Protein 2CHC (pdb70)

InterPro domains:
  IPR032710 NTF2-like domain superfamily [SSF54427] (9-151)
  IPR037401 SnoaL-like domain [PF13577] (12-126)

Sequence (489 aa):
GAMGPVDEQWIEILRIQALCARYCLTINTQDGEGWAGCFTEDGAFEFDGWVIRGRPALREYADAHARVVRGRHLTTDLLYEVDGDVATGRSASVVTLATAAGYKILGSGEYQDRLIKQDGQWRIAYRRLRNDRLVSDPSVAVNVADADVAAVVGHLLAAARRLGTQMSDEQWIEILRIQALCARYCLTINTQDGEGWAGCFTEDGAFEFDGWVIRGRPALREYADAHARVVRGRHLTTDLLYEVDGDVATGRSASVVTLATAAGYKILGSGEYQDRLIKQDGQWRIAYRRLRNDRLVSDPSVAVNVADADVAAVVGHLLAAARRLGTQMSQWIEILRIQALCARYCLTINTQDGEGWAGCFTEDGAFEFDGWVIRGRPALREYADAHARVVRGRHLTTDLLYEVDGDVATGRSASVVTLATAAGYKILGSGEYQDRLIKQDGQWRIAYRRLRNDRLVSDPSVAVNVADADVAAVVGHLLAAARRLGTQM

Structure (mmCIF, N/CA/C/O backbone):
data_2CHC
#
_entry.id   2CHC
#
_cell.length_a   60.339
_cell.length_b   91.917
_cell.length_c   191.987
_cell.angle_alpha   90.00
_cell.angle_beta   90.00
_cell.angle_gamma   90.00
#
_symmetry.space_group_name_H-M   'C 2 2 21'
#
loop_
_entity.id
_entity.type
_entity.pdbx_description
1 polymer 'PROTEIN RV3472'
2 water water
#
loop_
_atom_site.group_PDB
_atom_site.id
_atom_site.type_symbol
_atom_site.label_atom_id
_atom_site.label_alt_id
_atom_site.label_comp_id
_atom_site.label_asym_id
_atom_site.label_entity_id
_atom_site.label_seq_id
_atom_site.pdbx_PDB_ins_code
_atom_site.Cartn_x
_atom_site.Cartn_y
_atom_site.Cartn_z
_atom_site.occupancy
_atom_site.B_iso_or_equiv
_atom_site.auth_seq_id
_atom_site.auth_comp_id
_atom_site.auth_asym_id
_atom_site.auth_atom_id
_atom_site.pdbx_PDB_model_num
ATOM 1 N N . GLY A 1 1 ? 45.240 17.674 96.362 1.00 32.11 -1 GLY A N 1
ATOM 2 C CA . GLY A 1 1 ? 45.022 18.432 97.634 1.00 31.71 -1 GLY A CA 1
ATOM 3 C C . GLY A 1 1 ? 44.646 19.822 97.150 1.00 31.25 -1 GLY A C 1
ATOM 4 O O . GLY A 1 1 ? 44.579 19.966 95.892 1.00 26.76 -1 GLY A O 1
ATOM 5 N N . ALA A 1 2 ? 44.290 20.764 98.062 1.00 31.28 0 ALA A N 1
ATOM 6 C CA . ALA A 1 2 ? 43.768 20.473 99.470 1.00 32.78 0 ALA A CA 1
ATOM 7 C C . ALA A 1 2 ? 42.982 21.508 100.412 1.00 31.93 0 ALA A C 1
ATOM 8 O O . ALA A 1 2 ? 43.228 21.502 101.636 1.00 36.34 0 ALA A O 1
ATOM 10 N N . MET A 1 3 ? 42.057 22.373 99.944 1.00 31.43 1 MET A N 1
ATOM 11 C CA . MET A 1 3 ? 41.890 22.713 98.556 1.00 30.09 1 MET A CA 1
ATOM 12 C C . MET A 1 3 ? 42.935 23.752 98.222 1.00 27.15 1 MET A C 1
ATOM 13 O O . MET A 1 3 ? 43.020 24.829 98.839 1.00 24.49 1 MET A O 1
ATOM 18 N N . GLY A 1 4 ? 43.695 23.445 97.197 1.00 24.13 2 GLY A N 1
ATOM 19 C CA . GLY A 1 4 ? 44.679 24.338 96.644 1.00 23.55 2 GLY A CA 1
ATOM 20 C C . GLY A 1 4 ? 44.088 25.430 95.817 1.00 23.33 2 GLY A C 1
ATOM 21 O O . GLY A 1 4 ? 42.860 25.469 95.575 1.00 23.00 2 GLY A O 1
ATOM 22 N N . PRO A 1 5 ? 44.943 26.332 95.340 1.00 23.61 3 PRO A N 1
ATOM 23 C CA . PRO A 1 5 ? 44.452 27.416 94.558 1.00 23.57 3 PRO A CA 1
ATOM 24 C C . PRO A 1 5 ? 43.749 27.030 93.292 1.00 24.80 3 PRO A C 1
ATOM 25 O O . PRO A 1 5 ? 42.675 27.557 92.981 1.00 24.35 3 PRO A O 1
ATOM 29 N N . VAL A 1 6 ? 44.327 26.073 92.584 1.00 25.87 4 VAL A N 1
ATOM 30 C CA . VAL A 1 6 ? 43.682 25.662 91.322 1.00 26.37 4 VAL A CA 1
ATOM 31 C C . VAL A 1 6 ? 42.414 24.827 91.602 1.00 25.44 4 VAL A C 1
ATOM 32 O O . VAL A 1 6 ? 41.412 24.972 90.908 1.00 24.46 4 VAL A O 1
ATOM 36 N N . ASP A 1 7 ? 42.406 24.046 92.665 1.00 23.96 5 ASP A N 1
ATOM 37 C CA . ASP A 1 7 ? 41.188 23.387 93.109 1.00 23.67 5 ASP A CA 1
ATOM 38 C C . ASP A 1 7 ? 40.034 24.376 93.351 1.00 22.91 5 ASP A C 1
ATOM 39 O O . ASP A 1 7 ? 38.879 24.116 93.007 1.00 22.98 5 ASP A O 1
ATOM 44 N N . GLU A 1 8 ? 40.328 25.475 94.019 1.00 21.80 6 GLU A N 1
ATOM 45 C CA . GLU A 1 8 ? 39.304 26.514 94.222 1.00 21.86 6 GLU A CA 1
ATOM 46 C C . GLU A 1 8 ? 38.798 27.038 92.902 1.00 22.49 6 GLU A C 1
ATOM 47 O O . GLU A 1 8 ? 37.591 27.337 92.756 1.00 22.16 6 GLU A O 1
ATOM 53 N N . GLN A 1 9 ? 39.707 27.160 91.930 1.00 22.02 7 GLN A N 1
ATOM 54 C CA . GLN A 1 9 ? 39.332 27.626 90.611 1.00 23.21 7 GLN A CA 1
ATOM 55 C C . GLN A 1 9 ? 38.345 26.669 89.943 1.00 23.59 7 GLN A C 1
ATOM 56 O O . GLN A 1 9 ? 37.346 27.114 89.307 1.00 23.77 7 GLN A O 1
ATOM 62 N N . TRP A 1 10 ? 38.585 25.373 90.121 1.00 24.16 8 TRP A N 1
ATOM 63 C CA . TRP A 1 10 ? 37.593 24.320 89.668 1.00 23.89 8 TRP A CA 1
ATOM 64 C C . TRP A 1 10 ? 36.219 24.400 90.348 1.00 25.62 8 TRP A C 1
ATOM 65 O O . TRP A 1 10 ? 35.212 24.265 89.658 1.00 25.13 8 TRP A O 1
ATOM 76 N N . ILE A 1 11 ? 36.122 24.723 91.620 1.00 25.47 9 ILE A N 1
ATOM 77 C CA . ILE A 1 11 ? 34.789 24.938 92.258 1.00 25.71 9 ILE A CA 1
ATOM 78 C C . ILE A 1 11 ? 34.080 26.171 91.638 1.00 25.42 9 ILE A C 1
ATOM 79 O O . ILE A 1 11 ? 32.878 26.165 91.367 1.00 24.80 9 ILE A O 1
ATOM 84 N N . GLU A 1 12 ? 34.842 27.225 91.376 1.00 24.28 10 GLU A N 1
ATOM 85 C CA . GLU A 1 12 ? 34.274 28.352 90.667 1.00 23.82 10 GLU A CA 1
ATOM 86 C C . GLU A 1 12 ? 33.804 27.918 89.278 1.00 24.28 10 GLU A C 1
ATOM 87 O O . GLU A 1 12 ? 32.771 28.411 88.806 1.00 23.98 10 GLU A O 1
ATOM 93 N N . ILE A 1 13 ? 34.534 27.036 88.602 1.00 22.69 11 ILE A N 1
ATOM 94 C CA . ILE A 1 13 ? 34.122 26.565 87.297 1.00 23.78 11 ILE A CA 1
ATOM 95 C C . ILE A 1 13 ? 32.768 25.808 87.269 1.00 21.99 11 ILE A C 1
ATOM 96 O O . ILE A 1 13 ? 31.882 26.059 86.437 1.00 20.82 11 ILE A O 1
ATOM 101 N N . LEU A 1 14 ? 32.581 24.975 88.268 1.00 20.83 12 LEU A N 1
ATOM 102 C CA . LEU A 1 14 ? 31.273 24.344 88.441 1.00 20.91 12 LEU A CA 1
ATOM 103 C C . LEU A 1 14 ? 30.176 25.367 88.667 1.00 19.43 12 LEU A C 1
ATOM 104 O O . LEU A 1 14 ? 29.026 25.159 88.217 1.00 19.35 12 LEU A O 1
ATOM 109 N N . ARG A 1 15 ? 30.479 26.408 89.422 1.00 19.26 13 ARG A N 1
ATOM 110 C CA . ARG A 1 15 ? 29.493 27.477 89.658 1.00 19.55 13 ARG A CA 1
ATOM 111 C C . ARG A 1 15 ? 29.145 28.208 88.355 1.00 17.61 13 ARG A C 1
ATOM 112 O O . ARG A 1 15 ? 27.969 28.534 88.058 1.00 17.01 13 ARG A O 1
ATOM 120 N N . ILE A 1 16 ? 30.156 28.391 87.513 1.00 17.84 14 ILE A N 1
ATOM 121 C CA . ILE A 1 16 ? 29.954 29.050 86.214 1.00 19.72 14 ILE A CA 1
ATOM 122 C C . ILE A 1 16 ? 29.145 28.164 85.266 1.00 17.80 14 ILE A C 1
ATOM 123 O O . ILE A 1 16 ? 28.237 28.639 84.547 1.00 18.32 14 ILE A O 1
ATOM 128 N N . GLN A 1 17 ? 29.390 26.855 85.304 1.00 18.76 15 GLN A N 1
ATOM 129 C CA . GLN A 1 17 ? 28.578 25.907 84.573 1.00 18.72 15 GLN A CA 1
ATOM 130 C C . GLN A 1 17 ? 27.098 26.019 84.940 1.00 18.96 15 GLN A C 1
ATOM 131 O O . GLN A 1 17 ? 26.219 25.998 84.098 1.00 18.67 15 GLN A O 1
ATOM 137 N N . ALA A 1 18 ? 26.850 26.208 86.223 1.00 15.80 16 ALA A N 1
ATOM 138 C CA . ALA A 1 18 ? 25.486 26.286 86.714 1.00 16.25 16 ALA A CA 1
ATOM 139 C C . ALA A 1 18 ? 24.801 27.580 86.213 1.00 16.04 16 ALA A C 1
ATOM 140 O O . ALA A 1 18 ? 23.631 27.631 85.850 1.00 17.07 16 ALA A O 1
ATOM 142 N N . LEU A 1 19 ? 25.584 28.673 86.190 1.00 16.92 17 LEU A N 1
ATOM 143 C CA . LEU A 1 19 ? 25.109 29.939 85.598 1.00 16.36 17 LEU A CA 1
ATOM 144 C C . LEU A 1 19 ? 24.746 29.754 84.140 1.00 15.89 17 LEU A C 1
ATOM 145 O O . LEU A 1 19 ? 23.703 30.186 83.667 1.00 16.72 17 LEU A O 1
ATOM 150 N N . CYS A 1 20 ? 25.633 29.101 83.382 1.00 15.61 18 CYS A N 1
ATOM 151 C CA . CYS A 1 20 ? 25.354 28.844 81.939 1.00 16.16 18 CYS A CA 1
ATOM 152 C C . CYS A 1 20 ? 24.083 28.002 81.730 1.00 15.98 18 CYS A C 1
ATOM 153 O O . CYS A 1 20 ? 23.302 28.286 80.853 1.00 17.32 18 CYS A O 1
ATOM 156 N N . ALA A 1 21 ? 23.903 27.000 82.596 1.00 16.66 19 ALA A N 1
ATOM 157 C CA . ALA A 1 21 ? 22.719 26.164 82.568 1.00 15.29 19 ALA A CA 1
ATOM 158 C C . ALA A 1 21 ? 21.496 27.019 82.854 1.00 17.01 19 ALA A C 1
ATOM 159 O O . ALA A 1 21 ? 20.500 26.952 82.139 1.00 16.97 19 ALA A O 1
ATOM 161 N N . ARG A 1 22 ? 21.573 27.863 83.870 1.00 16.76 20 ARG A N 1
ATOM 162 C CA . ARG A 1 22 ? 20.448 28.731 84.257 1.00 18.09 20 ARG A CA 1
ATOM 163 C C . ARG A 1 22 ? 20.037 29.662 83.136 1.00 17.64 20 ARG A C 1
ATOM 164 O O . ARG A 1 22 ? 18.846 29.884 82.867 1.00 16.41 20 ARG A O 1
ATOM 172 N N . TYR A 1 23 ? 21.015 30.228 82.450 1.00 15.82 21 TYR A N 1
ATOM 173 C CA . TYR A 1 23 ? 20.779 31.038 81.301 1.00 16.14 21 TYR A CA 1
ATOM 174 C C . TYR A 1 23 ? 19.910 30.322 80.278 1.00 16.43 21 TYR A C 1
ATOM 175 O O . TYR A 1 23 ? 18.929 30.880 79.808 1.00 16.84 21 TYR A O 1
ATOM 184 N N . CYS A 1 24 ? 20.271 29.076 79.956 1.00 16.41 22 CYS A N 1
ATOM 185 C CA . CYS A 1 24 ? 19.513 28.377 78.977 1.00 16.77 22 CYS A CA 1
ATOM 186 C C . CYS A 1 24 ? 18.128 27.985 79.464 1.00 17.84 22 CYS A C 1
ATOM 187 O O . CYS A 1 24 ? 17.107 28.133 78.740 1.00 18.09 22 CYS A O 1
ATOM 190 N N . LEU A 1 25 ? 18.069 27.437 80.671 1.00 16.87 23 LEU A N 1
ATOM 191 C CA . LEU A 1 25 ? 16.813 26.909 81.204 1.00 17.38 23 LEU A CA 1
ATOM 192 C C . LEU A 1 25 ? 15.759 27.995 81.450 1.00 18.65 23 LEU A C 1
ATOM 193 O O . LEU A 1 25 ? 14.555 27.749 81.291 1.00 19.38 23 LEU A O 1
ATOM 198 N N . THR A 1 26 ? 16.188 29.207 81.799 1.00 17.34 24 THR A N 1
ATOM 199 C CA . THR A 1 26 ? 15.287 30.335 82.027 1.00 18.69 24 THR A CA 1
ATOM 200 C C . THR A 1 26 ? 14.699 30.802 80.686 1.00 18.70 24 THR A C 1
ATOM 201 O O . THR A 1 26 ? 13.512 30.777 80.530 1.00 18.79 24 THR A O 1
ATOM 205 N N . ILE A 1 27 ? 15.540 31.095 79.683 1.00 17.16 25 ILE A N 1
ATOM 206 C CA . ILE A 1 27 ? 14.988 31.591 78.404 1.00 18.40 25 ILE A CA 1
ATOM 207 C C . ILE A 1 27 ? 14.101 30.487 77.782 1.00 17.20 25 ILE A C 1
ATOM 208 O O . ILE A 1 27 ? 13.065 30.792 77.207 1.00 17.93 25 ILE A O 1
ATOM 213 N N . ASN A 1 28 ? 14.519 29.220 77.931 1.00 17.72 26 ASN A N 1
ATOM 214 C CA . ASN A 1 28 ? 13.785 28.123 77.296 1.00 18.76 26 ASN A CA 1
ATOM 215 C C . ASN A 1 28 ? 12.479 27.819 77.982 1.00 19.96 26 ASN A C 1
ATOM 216 O O . ASN A 1 28 ? 11.660 27.025 77.441 1.00 20.08 26 ASN A O 1
ATOM 221 N N . THR A 1 29 ? 12.254 28.419 79.145 1.00 19.34 27 THR A N 1
ATOM 222 C CA . THR A 1 29 ? 10.918 28.275 79.808 1.00 20.51 27 THR A CA 1
ATOM 223 C C . THR A 1 29 ? 10.233 29.610 79.904 1.00 19.81 27 THR A C 1
ATOM 224 O O . THR A 1 29 ? 9.299 29.797 80.700 1.00 20.39 27 THR A O 1
ATOM 228 N N . GLN A 1 30 ? 10.646 30.536 79.035 1.00 18.01 28 GLN A N 1
ATOM 229 C CA . GLN A 1 30 ? 10.031 31.856 78.908 1.00 19.71 28 GLN A CA 1
ATOM 230 C C . GLN A 1 30 ? 9.983 32.594 80.240 1.00 19.80 28 GLN A C 1
ATOM 231 O O . GLN A 1 30 ? 9.025 33.304 80.546 1.00 19.10 28 GLN A O 1
ATOM 237 N N . ASP A 1 31 ? 11.021 32.418 81.048 1.00 17.19 29 ASP A N 1
ATOM 238 C CA . ASP A 1 31 ? 11.241 33.123 82.292 1.00 17.90 29 ASP A CA 1
ATOM 239 C C . ASP A 1 31 ? 12.183 34.300 82.046 1.00 18.84 29 ASP A C 1
ATOM 240 O O . ASP A 1 31 ? 13.380 34.246 82.356 1.00 19.48 29 ASP A O 1
ATOM 245 N N . GLY A 1 32 ? 11.666 35.398 81.505 1.00 19.30 30 GLY A N 1
ATOM 246 C CA . GLY A 1 32 ? 12.532 36.529 81.173 1.00 19.92 30 GLY A CA 1
ATOM 247 C C . GLY A 1 32 ? 13.159 37.211 82.372 1.00 20.83 30 GLY A C 1
ATOM 248 O O . GLY A 1 32 ? 14.251 37.678 82.321 1.00 20.41 30 GLY A O 1
ATOM 249 N N . GLU A 1 33 ? 12.459 37.244 83.503 1.00 20.85 31 GLU A N 1
ATOM 250 C CA . GLU A 1 33 ? 13.029 37.778 84.729 1.00 21.84 31 GLU A CA 1
ATOM 251 C C . GLU A 1 33 ? 14.227 36.935 85.197 1.00 20.78 31 GLU A C 1
ATOM 252 O O . GLU A 1 33 ? 15.290 37.471 85.545 1.00 21.53 31 GLU A O 1
ATOM 255 N N . GLY A 1 34 ? 14.072 35.626 85.163 1.00 19.74 32 GLY A N 1
ATOM 256 C CA . GLY A 1 34 ? 15.190 34.744 85.528 1.00 18.27 32 GLY A CA 1
ATOM 257 C C . GLY A 1 34 ? 16.354 34.901 84.572 1.00 18.08 32 GLY A C 1
ATOM 258 O O . GLY A 1 34 ? 17.515 34.828 84.962 1.00 19.59 32 GLY A O 1
ATOM 259 N N . TRP A 1 35 ? 16.047 35.045 83.305 1.00 17.00 33 TRP A N 1
ATOM 260 C CA . TRP A 1 35 ? 17.080 35.185 82.294 1.00 16.23 33 TRP A CA 1
ATOM 261 C C . TRP A 1 35 ? 17.866 36.461 82.535 1.00 16.80 33 TRP A C 1
ATOM 262 O O . TRP A 1 35 ? 19.116 36.449 82.585 1.00 17.10 33 TRP A O 1
ATOM 273 N N . ALA A 1 36 ? 17.160 37.576 82.644 1.00 18.06 34 ALA A N 1
ATOM 274 C CA . ALA A 1 36 ? 17.863 38.846 82.918 1.00 17.56 34 ALA A CA 1
ATOM 275 C C . ALA A 1 36 ? 18.669 38.791 84.218 1.00 16.93 34 ALA A C 1
ATOM 276 O O . ALA A 1 36 ? 19.691 39.435 84.333 1.00 18.15 34 ALA A O 1
ATOM 278 N N . GLY A 1 37 ? 18.189 38.016 85.201 1.00 17.97 35 GLY A N 1
ATOM 279 C CA . GLY A 1 37 ? 18.845 37.803 86.446 1.00 19.14 35 GLY A CA 1
ATOM 280 C C . GLY A 1 37 ? 20.159 37.039 86.339 1.00 18.94 35 GLY A C 1
ATOM 281 O O . GLY A 1 37 ? 20.893 36.970 87.319 1.00 20.89 35 GLY A O 1
ATOM 282 N N . CYS A 1 38 ? 20.407 36.387 85.218 1.00 18.06 36 CYS A N 1
ATOM 283 C CA . CYS A 1 38 ? 21.736 35.769 84.943 1.00 17.57 36 CYS A CA 1
ATOM 284 C C . CYS A 1 38 ? 22.824 36.801 84.651 1.00 18.81 36 CYS A C 1
ATOM 285 O O . CYS A 1 38 ? 24.013 36.497 84.618 1.00 19.04 36 CYS A O 1
ATOM 288 N N . PHE A 1 39 ? 22.411 38.021 84.337 1.00 17.69 37 PHE A N 1
ATOM 289 C CA . PHE A 1 39 ? 23.341 39.078 84.041 1.00 16.84 37 PHE A CA 1
ATOM 290 C C . PHE A 1 39 ? 23.481 40.001 85.240 1.00 16.22 37 PHE A C 1
ATOM 291 O O . PHE A 1 39 ? 22.622 40.058 86.136 1.00 17.40 37 PHE A O 1
ATOM 299 N N . THR A 1 40 ? 24.579 40.746 85.236 1.00 17.96 38 THR A N 1
ATOM 300 C CA . THR A 1 40 ? 24.742 41.821 86.188 1.00 18.41 38 THR A CA 1
ATOM 301 C C . THR A 1 40 ? 23.725 42.917 85.874 1.00 20.26 38 THR A C 1
ATOM 302 O O . THR A 1 40 ? 23.127 42.959 84.805 1.00 19.91 38 THR A O 1
ATOM 306 N N . GLU A 1 41 ? 23.524 43.827 86.831 1.00 22.48 39 GLU A N 1
ATOM 307 C CA . GLU A 1 41 ? 22.516 44.855 86.640 1.00 23.26 39 GLU A CA 1
ATOM 308 C C . GLU A 1 41 ? 22.762 45.659 85.394 1.00 23.54 39 GLU A C 1
ATOM 309 O O . GLU A 1 41 ? 21.775 46.002 84.714 1.00 25.30 39 GLU A O 1
ATOM 315 N N . ASP A 1 42 ? 24.020 45.947 85.075 1.00 23.07 40 ASP A N 1
ATOM 316 C CA . ASP A 1 42 ? 24.382 46.611 83.799 1.00 24.85 40 ASP A CA 1
ATOM 317 C C . ASP A 1 42 ? 25.094 45.719 82.788 1.00 22.11 40 ASP A C 1
ATOM 318 O O . ASP A 1 42 ? 25.876 46.196 81.942 1.00 24.30 40 ASP A O 1
ATOM 323 N N . GLY A 1 43 ? 24.735 44.435 82.823 1.00 19.85 41 GLY A N 1
ATOM 324 C CA . GLY A 1 43 ? 25.256 43.418 81.919 1.00 18.98 41 GLY A CA 1
ATOM 325 C C . GLY A 1 43 ? 24.670 43.596 80.558 1.00 17.73 41 GLY A C 1
ATOM 326 O O . GLY A 1 43 ? 23.678 44.302 80.404 1.00 18.79 41 GLY A O 1
ATOM 327 N N . ALA A 1 44 ? 25.323 42.988 79.571 1.00 16.37 42 ALA A N 1
ATOM 328 C CA . ALA A 1 44 ? 24.894 43.130 78.197 1.00 15.63 42 ALA A CA 1
ATOM 329 C C . ALA A 1 44 ? 25.001 41.803 77.436 1.00 17.82 42 ALA A C 1
ATOM 330 O O . ALA A 1 44 ? 25.843 41.010 77.755 1.00 15.81 42 ALA A O 1
ATOM 332 N N . PHE A 1 45 ? 24.136 41.659 76.415 1.00 16.23 43 PHE A N 1
ATOM 333 C CA . PHE A 1 45 ? 24.173 40.557 75.477 1.00 16.77 43 PHE A CA 1
ATOM 334 C C . PHE A 1 45 ? 24.340 41.124 74.099 1.00 16.88 43 PHE A C 1
ATOM 335 O O . PHE A 1 45 ? 23.567 42.017 73.687 1.00 16.79 43 PHE A O 1
ATOM 343 N N . GLU A 1 46 ? 25.295 40.628 73.346 1.00 17.08 44 GLU A N 1
ATOM 344 C CA . GLU A 1 46 ? 25.590 41.107 71.995 1.00 17.23 44 GLU A CA 1
ATOM 345 C C . GLU A 1 46 ? 25.415 39.987 70.998 1.00 20.12 44 GLU A C 1
ATOM 346 O O . GLU A 1 46 ? 26.011 38.917 71.182 1.00 19.44 44 GLU A O 1
ATOM 352 N N . PHE A 1 47 ? 24.706 40.275 69.901 1.00 21.98 45 PHE A N 1
ATOM 353 C CA . PHE A 1 47 ? 24.671 39.313 68.791 1.00 25.03 45 PHE A CA 1
ATOM 354 C C . PHE A 1 47 ? 24.382 40.085 67.523 1.00 25.94 45 PHE A C 1
ATOM 355 O O . PHE A 1 47 ? 23.704 41.091 67.526 1.00 24.22 45 PHE A O 1
ATOM 363 N N . ASP A 1 48 ? 25.026 39.644 66.449 1.00 27.39 46 ASP A N 1
ATOM 364 C CA . ASP A 1 48 ? 24.836 40.246 65.156 1.00 29.42 46 ASP A CA 1
ATOM 365 C C . ASP A 1 48 ? 25.076 41.720 65.118 1.00 28.64 46 ASP A C 1
ATOM 366 O O . ASP A 1 48 ? 24.399 42.455 64.401 1.00 29.51 46 ASP A O 1
ATOM 371 N N . GLY A 1 49 ? 26.069 42.193 65.845 1.00 28.15 47 GLY A N 1
ATOM 372 C CA . GLY A 1 49 ? 26.392 43.595 65.777 1.00 27.02 47 GLY A CA 1
ATOM 373 C C . GLY A 1 49 ? 25.579 44.535 66.650 1.00 26.09 47 GLY A C 1
ATOM 374 O O . GLY A 1 49 ? 25.746 45.727 66.500 1.00 26.89 47 GLY A O 1
ATOM 375 N N . TRP A 1 50 ? 24.666 43.984 67.465 1.00 22.93 48 TRP A N 1
ATOM 376 C CA . TRP A 1 50 ? 23.762 44.753 68.367 1.00 22.13 48 TRP A CA 1
ATOM 377 C C . TRP A 1 50 ? 23.980 44.363 69.800 1.00 20.53 48 TRP A C 1
ATOM 378 O O . TRP A 1 50 ? 24.116 43.199 70.068 1.00 23.18 48 TRP A O 1
ATOM 389 N N . VAL A 1 51 ? 23.940 45.343 70.686 1.00 18.64 49 VAL A N 1
ATOM 390 C CA . VAL A 1 51 ? 24.162 45.101 72.095 1.00 17.40 49 VAL A CA 1
ATOM 391 C C . VAL A 1 51 ? 22.961 45.545 72.916 1.00 17.22 49 VAL A C 1
ATOM 392 O O . VAL A 1 51 ? 22.557 46.712 72.903 1.00 16.76 49 VAL A O 1
ATOM 396 N N . ILE A 1 52 ? 22.431 44.617 73.679 1.00 16.50 50 ILE A N 1
ATOM 397 C CA . ILE A 1 52 ? 21.317 44.891 74.563 1.00 15.18 50 ILE A CA 1
ATOM 398 C C . ILE A 1 52 ? 21.859 44.992 75.982 1.00 16.61 50 ILE A C 1
ATOM 399 O O . ILE A 1 52 ? 22.423 44.040 76.499 1.00 16.65 50 ILE A O 1
ATOM 404 N N . ARG A 1 53 ? 21.651 46.161 76.604 1.00 16.80 51 ARG A N 1
ATOM 405 C CA . ARG A 1 53 ? 22.311 46.451 77.865 1.00 17.72 51 ARG A CA 1
ATOM 406 C C . ARG A 1 53 ? 21.299 46.710 78.968 1.00 16.00 51 ARG A C 1
ATOM 407 O O . ARG A 1 53 ? 20.349 47.540 78.801 1.00 16.03 51 ARG A O 1
ATOM 415 N N . GLY A 1 54 ? 21.566 46.096 80.121 1.00 18.31 52 GLY A N 1
ATOM 416 C CA . GLY A 1 54 ? 20.802 46.297 81.328 1.00 18.28 52 GLY A CA 1
ATOM 417 C C . GLY A 1 54 ? 19.648 45.368 81.499 1.00 18.03 52 GLY A C 1
ATOM 418 O O . GLY A 1 54 ? 18.983 44.977 80.514 1.00 17.33 52 GLY A O 1
ATOM 419 N N . ARG A 1 55 ? 19.368 44.999 82.749 1.00 18.75 53 ARG A N 1
ATOM 420 C CA . ARG A 1 55 ? 18.287 44.052 82.983 1.00 21.15 53 ARG A CA 1
ATOM 421 C C . ARG A 1 55 ? 16.955 44.402 82.374 1.00 20.30 53 ARG A C 1
ATOM 422 O O . ARG A 1 55 ? 16.282 43.549 81.821 1.00 20.81 53 ARG A O 1
ATOM 430 N N . PRO A 1 56 ? 16.515 45.657 82.474 1.00 19.94 54 PRO A N 1
ATOM 431 C CA . PRO A 1 56 ? 15.235 45.908 81.842 1.00 20.45 54 PRO A CA 1
ATOM 432 C C . PRO A 1 56 ? 15.153 45.576 80.356 1.00 19.16 54 PRO A C 1
ATOM 433 O O . PRO A 1 56 ? 14.159 44.981 79.912 1.00 19.66 54 PRO A O 1
ATOM 437 N N . ALA A 1 57 ? 16.148 45.995 79.569 1.00 17.68 55 ALA A N 1
ATOM 438 C CA . ALA A 1 57 ? 16.136 45.677 78.117 1.00 17.06 55 ALA A CA 1
ATOM 439 C C . ALA A 1 57 ? 16.307 44.194 77.876 1.00 16.94 55 ALA A C 1
ATOM 440 O O . ALA A 1 57 ? 15.693 43.627 76.961 1.00 17.27 55 ALA A O 1
ATOM 442 N N . LEU A 1 58 ? 17.099 43.553 78.740 1.00 18.27 56 LEU A N 1
ATOM 443 C CA . LEU A 1 58 ? 17.311 42.108 78.586 1.00 17.55 56 LEU A CA 1
ATOM 444 C C . LEU A 1 58 ? 16.005 41.342 78.846 1.00 18.76 56 LEU A C 1
ATOM 445 O O . LEU A 1 58 ? 15.629 40.413 78.105 1.00 17.81 56 LEU A O 1
ATOM 450 N N . ARG A 1 59 ? 15.271 41.796 79.850 1.00 19.61 57 ARG A N 1
ATOM 451 C CA . ARG A 1 59 ? 13.947 41.225 80.119 1.00 19.73 57 ARG A CA 1
ATOM 452 C C . ARG A 1 59 ? 13.007 41.399 78.904 1.00 19.14 57 ARG A C 1
ATOM 453 O O . ARG A 1 59 ? 12.317 40.487 78.494 1.00 21.35 57 ARG A O 1
ATOM 461 N N . GLU A 1 60 ? 13.020 42.556 78.283 1.00 18.89 58 GLU A N 1
ATOM 462 C CA . GLU A 1 60 ? 12.189 42.801 77.114 1.00 19.43 58 GLU A CA 1
ATOM 463 C C . GLU A 1 60 ? 12.626 41.900 75.969 1.00 19.32 58 GLU A C 1
ATOM 464 O O . GLU A 1 60 ? 11.803 41.445 75.192 1.00 18.67 58 GLU A O 1
ATOM 470 N N . TYR A 1 61 ? 13.934 41.675 75.832 1.00 18.29 59 TYR A N 1
ATOM 471 C CA . TYR A 1 61 ? 14.409 40.801 74.781 1.00 19.03 59 TYR A CA 1
ATOM 472 C C . TYR A 1 61 ? 13.881 39.393 75.014 1.00 19.76 59 TYR A C 1
ATOM 473 O O . TYR A 1 61 ? 13.354 38.763 74.095 1.00 20.88 59 TYR A O 1
ATOM 482 N N . ALA A 1 62 ? 14.018 38.900 76.235 1.00 20.84 60 ALA A N 1
ATOM 483 C CA . ALA A 1 62 ? 13.514 37.554 76.537 1.00 21.19 60 ALA A CA 1
ATOM 484 C C . ALA A 1 62 ? 12.031 37.444 76.239 1.00 21.39 60 ALA A C 1
ATOM 485 O O . ALA A 1 62 ? 11.582 36.399 75.732 1.00 19.81 60 ALA A O 1
ATOM 487 N N . ASP A 1 63 ? 11.260 38.477 76.559 1.00 21.18 61 ASP A N 1
ATOM 488 C CA . ASP A 1 63 ? 9.820 38.457 76.335 1.00 21.43 61 ASP A CA 1
ATOM 489 C C . ASP A 1 63 ? 9.528 38.420 74.840 1.00 20.72 61 ASP A C 1
ATOM 490 O O . ASP A 1 63 ? 8.626 37.730 74.407 1.00 20.71 61 ASP A O 1
ATOM 495 N N . ALA A 1 64 ? 10.303 39.160 74.048 1.00 20.59 62 ALA A N 1
ATOM 496 C CA . ALA A 1 64 ? 10.159 39.131 72.604 1.00 20.55 62 ALA A CA 1
ATOM 497 C C . ALA A 1 64 ? 10.481 37.749 72.069 1.00 20.86 62 ALA A C 1
ATOM 498 O O . ALA A 1 64 ? 9.783 37.227 71.172 1.00 21.57 62 ALA A O 1
ATOM 500 N N . HIS A 1 65 ? 11.560 37.161 72.588 1.00 20.11 63 HIS A N 1
ATOM 501 C CA . HIS A 1 65 ? 11.973 35.845 72.204 1.00 20.36 63 HIS A CA 1
ATOM 502 C C . HIS A 1 65 ? 10.833 34.833 72.505 1.00 19.85 63 HIS A C 1
ATOM 503 O O . HIS A 1 65 ? 10.500 33.976 71.691 1.00 20.00 63 HIS A O 1
ATOM 510 N N . ALA A 1 66 ? 10.253 34.920 73.705 1.00 19.89 64 ALA A N 1
ATOM 511 C CA . ALA A 1 66 ? 9.144 34.008 74.105 1.00 19.88 64 ALA A CA 1
ATOM 512 C C . ALA A 1 66 ? 7.988 34.017 73.173 1.00 21.85 64 ALA A C 1
ATOM 513 O O . ALA A 1 66 ? 7.276 33.016 73.041 1.00 22.26 64 ALA A O 1
ATOM 515 N N . ARG A 1 67 ? 7.757 35.149 72.520 1.00 22.45 65 ARG A N 1
ATOM 516 C CA . ARG A 1 67 ? 6.601 35.286 71.651 1.00 23.98 65 ARG A CA 1
ATOM 517 C C . ARG A 1 67 ? 6.746 34.472 70.403 1.00 24.53 65 ARG A C 1
ATOM 518 O O . ARG A 1 67 ? 5.750 34.116 69.810 1.00 23.20 65 ARG A O 1
ATOM 526 N N . VAL A 1 68 ? 7.967 34.149 70.009 1.00 24.23 66 VAL A N 1
ATOM 527 C CA . VAL A 1 68 ? 8.200 33.556 68.709 1.00 25.37 66 VAL A CA 1
ATOM 528 C C . VAL A 1 68 ? 9.018 32.281 68.664 1.00 25.42 66 VAL A C 1
ATOM 529 O O . VAL A 1 68 ? 9.042 31.634 67.625 1.00 27.63 66 VAL A O 1
ATOM 533 N N . VAL A 1 69 ? 9.639 31.890 69.769 1.00 23.61 67 VAL A N 1
ATOM 534 C CA . VAL A 1 69 ? 10.538 30.721 69.812 1.00 23.90 67 VAL A CA 1
ATOM 535 C C . VAL A 1 69 ? 10.119 29.685 70.826 1.00 22.61 67 VAL A C 1
ATOM 536 O O . VAL A 1 69 ? 9.870 30.032 71.980 1.00 21.66 67 VAL A O 1
ATOM 540 N N . ARG A 1 70 ? 10.090 28.408 70.419 1.00 22.37 68 ARG A N 1
ATOM 541 C CA . ARG A 1 70 ? 10.161 27.292 71.347 1.00 21.42 68 ARG A CA 1
ATOM 542 C C . ARG A 1 70 ? 11.306 26.406 70.864 1.00 21.08 68 ARG A C 1
ATOM 543 O O . ARG A 1 70 ? 11.414 26.103 69.690 1.00 20.69 68 ARG A O 1
ATOM 551 N N . GLY A 1 71 ? 12.124 25.990 71.773 1.00 22.47 69 GLY A N 1
ATOM 552 C CA . GLY A 1 71 ? 13.356 25.261 71.409 1.00 22.88 69 GLY A CA 1
ATOM 553 C C . GLY A 1 71 ? 14.284 25.254 72.576 1.00 23.40 69 GLY A C 1
ATOM 554 O O . GLY A 1 71 ? 13.857 25.587 73.721 1.00 22.35 69 GLY A O 1
ATOM 555 N N . ARG A 1 72 ? 15.481 24.719 72.340 1.00 22.41 70 ARG A N 1
ATOM 556 C CA . ARG A 1 72 ? 16.435 24.537 73.377 1.00 21.96 70 ARG A CA 1
ATOM 557 C C . ARG A 1 72 ? 17.647 25.299 72.995 1.00 20.80 70 ARG A C 1
ATOM 558 O O . ARG A 1 72 ? 18.192 25.094 71.903 1.00 21.69 70 ARG A O 1
ATOM 566 N N . HIS A 1 73 ? 18.219 25.968 74.009 1.00 19.52 71 HIS A N 1
ATOM 567 C CA . HIS A 1 73 ? 19.571 26.469 73.948 1.00 19.47 71 HIS A CA 1
ATOM 568 C C . HIS A 1 73 ? 20.477 25.482 74.630 1.00 19.68 71 HIS A C 1
ATOM 569 O O . HIS A 1 73 ? 20.239 25.128 75.804 1.00 21.77 71 HIS A O 1
ATOM 576 N N . LEU A 1 74 ? 21.475 24.970 73.901 1.00 18.95 72 LEU A N 1
ATOM 577 C CA . LEU A 1 74 ? 22.433 24.066 74.470 1.00 19.47 72 LEU A CA 1
ATOM 578 C C . LEU A 1 74 ? 23.727 24.811 74.659 1.00 21.51 72 LEU A C 1
ATOM 579 O O . LEU A 1 74 ? 24.146 25.483 73.738 1.00 23.64 72 LEU A O 1
ATOM 584 N N . THR A 1 75 ? 24.329 24.747 75.831 1.00 19.50 73 THR A N 1
ATOM 585 C CA . THR A 1 75 ? 25.601 25.363 76.011 1.00 20.98 73 THR A CA 1
ATOM 586 C C . THR A 1 75 ? 26.546 24.229 76.429 1.00 21.93 73 THR A C 1
ATOM 587 O O . THR A 1 75 ? 26.272 23.479 77.361 1.00 23.47 73 THR A O 1
ATOM 591 N N . THR A 1 76 ? 27.670 24.054 75.707 1.00 19.93 74 THR A N 1
ATOM 592 C CA . THR A 1 76 ? 28.590 22.943 75.948 1.00 20.66 74 THR A CA 1
ATOM 593 C C . THR A 1 76 ? 30.012 23.447 75.714 1.00 20.17 74 THR A C 1
ATOM 594 O O . THR A 1 76 ? 30.240 24.618 75.390 1.00 19.82 74 THR A O 1
ATOM 598 N N . ASP A 1 77 ? 30.963 22.556 75.962 1.00 19.70 75 ASP A N 1
ATOM 599 C CA . ASP A 1 77 ? 32.348 22.847 75.667 1.00 19.62 75 ASP A CA 1
ATOM 600 C C . ASP A 1 77 ? 32.824 24.106 76.437 1.00 19.12 75 ASP A C 1
ATOM 601 O O . ASP A 1 77 ? 33.484 24.996 75.873 1.00 19.05 75 ASP A O 1
ATOM 606 N N . LEU A 1 78 ? 32.472 24.221 77.704 1.00 20.79 76 LEU A N 1
ATOM 607 C CA . LEU A 1 78 ? 32.860 25.401 78.473 1.00 21.24 76 LEU A CA 1
ATOM 608 C C . LEU A 1 78 ? 34.289 25.447 78.841 1.00 21.40 76 LEU A C 1
ATOM 609 O O . LEU A 1 78 ? 34.862 24.465 79.389 1.00 22.52 76 LEU A O 1
ATOM 614 N N . LEU A 1 79 ? 34.921 26.573 78.575 1.00 21.08 77 LEU A N 1
ATOM 615 C CA . LEU A 1 79 ? 36.319 26.778 78.859 1.00 21.10 77 LEU A CA 1
ATOM 616 C C . LEU A 1 79 ? 36.545 28.197 79.380 1.00 21.77 77 LEU A C 1
ATOM 617 O O . LEU A 1 79 ? 36.495 29.179 78.648 1.00 20.08 77 LEU A O 1
ATOM 622 N N . TYR A 1 80 ? 36.750 28.301 80.705 1.00 22.59 78 TYR A N 1
ATOM 623 C CA . TYR A 1 80 ? 36.857 29.584 81.418 1.00 23.21 78 TYR A CA 1
ATOM 624 C C . TYR A 1 80 ? 38.171 29.778 82.192 1.00 22.28 78 TYR A C 1
ATOM 625 O O . TYR A 1 80 ? 38.749 28.782 82.682 1.00 25.09 78 TYR A O 1
ATOM 634 N N . GLU A 1 81 ? 38.646 31.008 82.235 1.00 23.55 79 GLU A N 1
ATOM 635 C CA . GLU A 1 81 ? 39.815 31.401 83.025 1.00 24.19 79 GLU A CA 1
ATOM 636 C C . GLU A 1 81 ? 39.264 32.254 84.186 1.00 23.76 79 GLU A C 1
ATOM 637 O O . GLU A 1 81 ? 38.714 33.340 83.963 1.00 25.22 79 GLU A O 1
ATOM 640 N N . VAL A 1 82 ? 39.429 31.764 85.419 1.00 23.16 80 VAL A N 1
ATOM 641 C CA . VAL A 1 82 ? 38.916 32.465 86.599 1.00 21.63 80 VAL A CA 1
ATOM 642 C C . VAL A 1 82 ? 40.069 33.230 87.242 1.00 21.84 80 VAL A C 1
ATOM 643 O O . VAL A 1 82 ? 41.121 32.645 87.476 1.00 21.89 80 VAL A O 1
ATOM 647 N N . ASP A 1 83 ? 39.873 34.514 87.545 1.00 20.82 81 ASP A N 1
ATOM 648 C CA . ASP A 1 83 ? 40.880 35.332 88.229 1.00 22.66 81 ASP A CA 1
ATOM 649 C C . ASP A 1 83 ? 40.174 36.045 89.357 1.00 22.00 81 ASP A C 1
ATOM 650 O O . ASP A 1 83 ? 39.638 37.162 89.221 1.00 22.30 81 ASP A O 1
ATOM 655 N N . GLY A 1 84 ? 40.092 35.337 90.489 1.00 22.02 82 GLY A N 1
ATOM 656 C CA . GLY A 1 84 ? 39.434 35.903 91.647 1.00 22.69 82 GLY A CA 1
ATOM 657 C C . GLY A 1 84 ? 37.946 36.037 91.404 1.00 22.51 82 GLY A C 1
ATOM 658 O O . GLY A 1 84 ? 37.267 35.029 91.184 1.00 25.54 82 GLY A O 1
ATOM 659 N N . ASP A 1 85 ? 37.452 37.271 91.424 1.00 22.65 83 ASP A N 1
ATOM 660 C CA . ASP A 1 85 ? 35.999 37.471 91.255 1.00 22.63 83 ASP A CA 1
ATOM 661 C C . ASP A 1 85 ? 35.609 37.888 89.825 1.00 21.55 83 ASP A C 1
ATOM 662 O O . ASP A 1 85 ? 34.527 38.366 89.597 1.00 21.51 83 ASP A O 1
ATOM 667 N N . VAL A 1 86 ? 36.501 37.645 88.884 1.00 19.47 84 VAL A N 1
ATOM 668 C CA . VAL A 1 86 ? 36.148 37.794 87.477 1.00 19.50 84 VAL A CA 1
ATOM 669 C C . VAL A 1 86 ? 36.531 36.527 86.713 1.00 19.42 84 VAL A C 1
ATOM 670 O O . VAL A 1 86 ? 37.441 35.807 87.109 1.00 19.01 84 VAL A O 1
ATOM 674 N N . ALA A 1 87 ? 35.828 36.253 85.613 1.00 18.47 85 ALA A N 1
ATOM 675 C CA . ALA A 1 87 ? 36.187 35.186 84.714 1.00 18.44 85 ALA A CA 1
ATOM 676 C C . ALA A 1 87 ? 35.938 35.568 83.276 1.00 18.10 85 ALA A C 1
ATOM 677 O O . ALA A 1 87 ? 35.043 36.366 82.981 1.00 18.91 85 ALA A O 1
ATOM 679 N N . THR A 1 88 ? 36.724 34.985 82.384 1.00 19.30 86 THR A N 1
ATOM 680 C CA . THR A 1 88 ? 36.528 35.136 80.930 1.00 19.81 86 THR A CA 1
ATOM 681 C C . THR A 1 88 ? 36.537 33.757 80.323 1.00 22.82 86 THR A C 1
ATOM 682 O O . THR A 1 88 ? 37.283 32.877 80.721 1.00 23.57 86 THR A O 1
ATOM 686 N N . GLY A 1 89 ? 35.720 33.535 79.327 1.00 21.03 87 GLY A N 1
ATOM 687 C CA . GLY A 1 89 ? 35.738 32.223 78.722 1.00 20.08 87 GLY A CA 1
ATOM 688 C C . GLY A 1 89 ? 34.845 32.157 77.521 1.00 18.43 87 GLY A C 1
ATOM 689 O O . GLY A 1 89 ? 34.387 33.166 76.999 1.00 18.08 87 GLY A O 1
ATOM 690 N N . ARG A 1 90 ? 34.768 30.950 77.021 1.00 19.80 88 ARG A N 1
ATOM 691 C CA . ARG A 1 90 ? 34.059 30.639 75.809 1.00 19.17 88 ARG A CA 1
ATOM 692 C C . ARG A 1 90 ? 33.305 29.350 75.971 1.00 19.40 88 ARG A C 1
ATOM 693 O O . ARG A 1 90 ? 33.692 28.490 76.737 1.00 19.89 88 ARG A O 1
ATOM 701 N N . SER A 1 91 ? 32.226 29.213 75.214 1.00 19.03 89 SER A N 1
ATOM 702 C CA . SER A 1 91 ? 31.487 27.990 75.180 1.00 18.48 89 SER A CA 1
ATOM 703 C C . SER A 1 91 ? 30.731 27.908 73.862 1.00 18.36 89 SER A C 1
ATOM 704 O O . SER A 1 91 ? 30.554 28.893 73.129 1.00 19.33 89 SER A O 1
ATOM 707 N N . ALA A 1 92 ? 30.403 26.678 73.495 1.00 19.55 90 ALA A N 1
ATOM 708 C CA . ALA A 1 92 ? 29.626 26.382 72.312 1.00 18.82 90 ALA A CA 1
ATOM 709 C C . ALA A 1 92 ? 28.131 26.566 72.533 1.00 19.03 90 ALA A C 1
ATOM 710 O O . ALA A 1 92 ? 27.624 26.129 73.535 1.00 19.82 90 ALA A O 1
ATOM 712 N N . SER A 1 93 ? 27.454 27.142 71.548 1.00 18.00 91 SER A N 1
ATOM 713 C CA . SER A 1 93 ? 26.012 27.383 71.545 1.00 18.93 91 SER A CA 1
ATOM 714 C C . SER A 1 93 ? 25.405 26.663 70.357 1.00 21.12 91 SER A C 1
ATOM 715 O O . SER A 1 93 ? 25.854 26.867 69.205 1.00 22.66 91 SER A O 1
ATOM 718 N N . VAL A 1 94 ? 24.423 25.800 70.597 1.00 20.94 92 VAL A N 1
ATOM 719 C CA . VAL A 1 94 ? 23.572 25.263 69.521 1.00 19.88 92 VAL A CA 1
ATOM 720 C C . VAL A 1 94 ? 22.147 25.434 69.983 1.00 20.36 92 VAL A C 1
ATOM 721 O O . VAL A 1 94 ? 21.830 25.193 71.158 1.00 19.60 92 VAL A O 1
ATOM 725 N N . VAL A 1 95 ? 21.312 25.971 69.120 1.00 19.69 93 VAL A N 1
ATOM 726 C CA . VAL A 1 95 ? 19.952 26.312 69.489 1.00 18.66 93 VAL A CA 1
ATOM 727 C C . VAL A 1 95 ? 18.958 25.611 68.543 1.00 19.73 93 VAL A C 1
ATOM 728 O O . VAL A 1 95 ? 19.083 25.689 67.324 1.00 19.92 93 VAL A O 1
ATOM 732 N N . THR A 1 96 ? 18.039 24.851 69.102 1.00 19.26 94 THR A N 1
ATOM 733 C CA . THR A 1 96 ? 17.052 24.188 68.289 1.00 18.64 94 THR A CA 1
ATOM 734 C C . THR A 1 96 ? 15.763 25.001 68.262 1.00 18.68 94 THR A C 1
ATOM 735 O O . THR A 1 96 ? 15.486 25.882 69.095 1.00 19.28 94 THR A O 1
ATOM 739 N N . LEU A 1 97 ? 14.924 24.649 67.307 1.00 18.37 95 LEU A N 1
ATOM 740 C CA . LEU A 1 97 ? 13.631 25.336 67.119 1.00 20.06 95 LEU A CA 1
ATOM 741 C C . LEU A 1 97 ? 12.605 24.307 66.721 1.00 19.47 95 LEU A C 1
ATOM 742 O O . LEU A 1 97 ? 12.773 23.500 65.782 1.00 17.84 95 LEU A O 1
ATOM 747 N N . ALA A 1 98 ? 11.465 24.399 67.404 1.00 20.46 96 ALA A N 1
ATOM 748 C CA . ALA A 1 98 ? 10.335 23.584 67.055 1.00 19.86 96 ALA A CA 1
ATOM 749 C C . ALA A 1 98 ? 9.600 24.253 65.877 1.00 21.88 96 ALA A C 1
ATOM 750 O O . ALA A 1 98 ? 9.268 25.420 65.962 1.00 22.58 96 ALA A O 1
ATOM 752 N N . THR A 1 99 ? 9.458 23.543 64.768 1.00 20.06 97 THR A N 1
ATOM 753 C CA . THR A 1 99 ? 8.806 24.094 63.580 1.00 22.79 97 THR A CA 1
ATOM 754 C C . THR A 1 99 ? 7.755 23.146 63.114 1.00 23.80 97 THR A C 1
ATOM 755 O O . THR A 1 99 ? 7.753 21.949 63.427 1.00 23.23 97 THR A O 1
ATOM 759 N N . ALA A 1 100 ? 6.850 23.658 62.287 1.00 25.09 98 ALA A N 1
ATOM 760 C CA . ALA A 1 100 ? 5.845 22.780 61.722 1.00 26.44 98 ALA A CA 1
ATOM 761 C C . ALA A 1 100 ? 6.425 21.626 60.915 1.00 27.27 98 ALA A C 1
ATOM 762 O O . ALA A 1 100 ? 5.694 20.663 60.646 1.00 29.40 98 ALA A O 1
ATOM 764 N N . ALA A 1 101 ? 7.670 21.759 60.449 1.00 26.49 99 ALA A N 1
ATOM 765 C CA . ALA A 1 101 ? 8.337 20.735 59.673 1.00 26.29 99 ALA A CA 1
ATOM 766 C C . ALA A 1 101 ? 9.242 19.837 60.517 1.00 26.17 99 ALA A C 1
ATOM 767 O O . ALA A 1 101 ? 10.004 19.040 59.966 1.00 27.02 99 ALA A O 1
ATOM 769 N N . GLY A 1 102 ? 9.168 19.983 61.826 1.00 23.88 100 GLY A N 1
ATOM 770 C CA . GLY A 1 102 ? 10.038 19.243 62.729 1.00 23.15 100 GLY A CA 1
ATOM 771 C C . GLY A 1 102 ? 11.036 20.102 63.438 1.00 21.48 100 GLY A C 1
ATOM 772 O O . GLY A 1 102 ? 11.008 21.344 63.350 1.00 20.92 100 GLY A O 1
ATOM 773 N N . TYR A 1 103 ? 11.911 19.445 64.219 1.00 18.77 101 TYR A N 1
ATOM 774 C CA . TYR A 1 103 ? 12.915 20.178 64.936 1.00 18.15 101 TYR A CA 1
ATOM 775 C C . TYR A 1 103 ? 14.045 20.603 64.007 1.00 19.13 101 TYR A C 1
ATOM 776 O O . TYR A 1 103 ? 14.528 19.762 63.260 1.00 22.64 101 TYR A O 1
ATOM 785 N N . LYS A 1 104 ? 14.465 21.856 64.049 1.00 18.44 102 LYS A N 1
ATOM 786 C CA . LYS A 1 104 ? 15.563 22.350 63.220 1.00 20.17 102 LYS A CA 1
ATOM 787 C C . LYS A 1 104 ? 16.606 23.043 64.059 1.00 20.64 102 LYS A C 1
ATOM 788 O O . LYS A 1 104 ? 16.353 23.380 65.219 1.00 20.12 102 LYS A O 1
ATOM 794 N N . ILE A 1 105 ? 17.797 23.260 63.489 1.00 19.43 103 ILE A N 1
ATOM 795 C CA . ILE A 1 105 ? 18.827 24.043 64.142 1.00 20.57 103 ILE A CA 1
ATOM 796 C C . ILE A 1 105 ? 18.626 25.518 63.749 1.00 20.88 103 ILE A C 1
ATOM 797 O O . ILE A 1 105 ? 18.737 25.915 62.577 1.00 20.59 103 ILE A O 1
ATOM 802 N N . LEU A 1 106 ? 18.272 26.321 64.740 1.00 19.07 104 LEU A N 1
ATOM 803 C CA . LEU A 1 106 ? 18.134 27.733 64.579 1.00 20.73 104 LEU A CA 1
ATOM 804 C C . LEU A 1 106 ? 19.465 28.438 64.576 1.00 21.10 104 LEU A C 1
ATOM 805 O O . LEU A 1 106 ? 19.704 29.406 63.828 1.00 22.07 104 LEU A O 1
ATOM 810 N N . GLY A 1 107 ? 20.343 28.012 65.462 1.00 22.31 105 GLY A N 1
ATOM 811 C CA . GLY A 1 107 ? 21.625 28.674 65.601 1.00 22.31 105 GLY A CA 1
ATOM 812 C C . GLY A 1 107 ? 22.740 27.739 66.039 1.00 19.57 105 GLY A C 1
ATOM 813 O O . GLY A 1 107 ? 22.496 26.746 66.675 1.00 19.53 105 GLY A O 1
ATOM 814 N N . SER A 1 108 ? 23.951 28.162 65.642 1.00 20.01 106 SER A N 1
ATOM 815 C CA . SER A 1 108 ? 25.183 27.492 66.014 1.00 19.83 106 SER A CA 1
ATOM 816 C C . SER A 1 108 ? 26.263 28.532 66.087 1.00 20.10 106 SER A C 1
ATOM 817 O O . SER A 1 108 ? 26.373 29.344 65.164 1.00 20.12 106 SER A O 1
ATOM 820 N N . GLY A 1 109 ? 27.007 28.575 67.180 1.00 17.80 107 GLY A N 1
ATOM 821 C CA . GLY A 1 109 ? 28.068 29.542 67.365 1.00 18.20 107 GLY A CA 1
ATOM 822 C C . GLY A 1 109 ? 28.729 29.423 68.703 1.00 18.26 107 GLY A C 1
ATOM 823 O O . GLY A 1 109 ? 28.731 28.365 69.296 1.00 19.53 107 GLY A O 1
ATOM 824 N N . GLU A 1 110 ? 29.397 30.490 69.078 1.00 18.53 108 GLU A N 1
ATOM 825 C CA . GLU A 1 110 ? 30.219 30.539 70.268 1.00 19.93 108 GLU A CA 1
ATOM 826 C C . GLU A 1 110 ? 29.823 31.702 71.126 1.00 19.40 108 GLU A C 1
ATOM 827 O O . GLU A 1 110 ? 29.657 32.814 70.629 1.00 21.68 108 GLU A O 1
ATOM 833 N N . TYR A 1 111 ? 29.730 31.443 72.436 1.00 18.82 109 TYR A N 1
ATOM 834 C CA . TYR A 1 111 ? 29.642 32.542 73.421 1.00 18.92 109 TYR A CA 1
ATOM 835 C C . TYR A 1 111 ? 30.990 32.936 73.898 1.00 19.70 109 TYR A C 1
ATOM 836 O O . TYR A 1 111 ? 31.808 32.071 74.182 1.00 20.65 109 TYR A O 1
ATOM 845 N N . GLN A 1 112 ? 31.235 34.256 73.941 1.00 18.88 110 GLN A N 1
ATOM 846 C CA . GLN A 1 112 ? 32.435 34.794 74.550 1.00 19.02 110 GLN A CA 1
ATOM 847 C C . GLN A 1 112 ? 31.951 35.669 75.701 1.00 18.13 110 GLN A C 1
ATOM 848 O O . GLN A 1 112 ? 31.266 36.702 75.510 1.00 18.83 110 GLN A O 1
ATOM 854 N N . ASP A 1 113 ? 32.350 35.268 76.889 1.00 18.49 111 ASP A N 1
ATOM 855 C CA . ASP A 1 113 ? 31.825 35.793 78.123 1.00 18.57 111 ASP A CA 1
ATOM 856 C C . ASP A 1 113 ? 32.858 36.488 78.998 1.00 18.51 111 ASP A C 1
ATOM 857 O O . ASP A 1 113 ? 34.004 36.057 79.122 1.00 17.90 111 ASP A O 1
ATOM 862 N N . ARG A 1 114 ? 32.373 37.530 79.679 1.00 17.62 112 ARG A N 1
ATOM 863 C CA . ARG A 1 114 ? 33.008 38.156 80.813 1.00 17.47 112 ARG A CA 1
ATOM 864 C C . ARG A 1 114 ? 32.036 38.099 82.017 1.00 17.24 112 ARG A C 1
ATOM 865 O O . ARG A 1 114 ? 30.903 38.572 81.941 1.00 17.76 112 ARG A O 1
ATOM 873 N N . LEU A 1 115 ? 32.455 37.421 83.084 1.00 16.98 113 LEU A N 1
ATOM 874 C CA . LEU A 1 115 ? 31.607 37.133 84.228 1.00 16.91 113 LEU A CA 1
ATOM 875 C C . LEU A 1 115 ? 32.159 37.833 85.469 1.00 18.31 113 LEU A C 1
ATOM 876 O O . LEU A 1 115 ? 33.368 38.037 85.563 1.00 20.13 113 LEU A O 1
ATOM 881 N N . ILE A 1 116 ? 31.283 38.186 86.405 1.00 18.96 114 ILE A N 1
ATOM 882 C CA . ILE A 1 116 ? 31.705 38.790 87.656 1.00 19.86 114 ILE A CA 1
ATOM 883 C C . ILE A 1 116 ? 30.996 38.080 88.793 1.00 20.60 114 ILE A C 1
ATOM 884 O O . ILE A 1 116 ? 29.822 37.767 88.663 1.00 19.64 114 ILE A O 1
ATOM 889 N N . LYS A 1 117 ? 31.722 37.870 89.898 1.00 20.77 115 LYS A N 1
ATOM 890 C CA . LYS A 1 117 ? 31.206 37.232 91.090 1.00 24.11 115 LYS A CA 1
ATOM 891 C C . LYS A 1 117 ? 30.931 38.291 92.117 1.00 26.38 115 LYS A C 1
ATOM 892 O O . LYS A 1 117 ? 31.827 39.036 92.481 1.00 25.56 115 LYS A O 1
ATOM 898 N N . GLN A 1 118 ? 29.680 38.410 92.534 1.00 29.60 116 GLN A N 1
ATOM 899 C CA . GLN A 1 118 ? 29.265 39.371 93.559 1.00 32.62 116 GLN A CA 1
ATOM 900 C C . GLN A 1 118 ? 28.342 38.692 94.502 1.00 33.54 116 GLN A C 1
ATOM 901 O O . GLN A 1 118 ? 27.512 37.869 94.085 1.00 33.69 116 GLN A O 1
ATOM 907 N N . ASP A 1 119 ? 28.480 39.052 95.780 1.00 35.73 117 ASP A N 1
ATOM 908 C CA . ASP A 1 119 ? 27.666 38.474 96.841 1.00 37.20 117 ASP A CA 1
ATOM 909 C C . ASP A 1 119 ? 27.626 36.980 96.687 1.00 36.18 117 ASP A C 1
ATOM 910 O O . ASP A 1 119 ? 26.582 36.357 96.811 1.00 36.94 117 ASP A O 1
ATOM 915 N N . GLY A 1 120 ? 28.781 36.409 96.368 1.00 35.37 118 GLY A N 1
ATOM 916 C CA . GLY A 1 120 ? 28.922 34.968 96.269 1.00 34.11 118 GLY A CA 1
ATOM 917 C C . GLY A 1 120 ? 28.264 34.310 95.090 1.00 33.10 118 GLY A C 1
ATOM 918 O O . GLY A 1 120 ? 28.151 33.078 95.070 1.00 33.99 118 GLY A O 1
ATOM 919 N N . GLN A 1 121 ? 27.852 35.100 94.080 1.00 30.47 119 GLN A N 1
ATOM 920 C CA . GLN A 1 121 ? 27.166 34.547 92.908 1.00 28.15 119 GLN A CA 1
ATOM 921 C C . GLN A 1 121 ? 27.810 35.071 91.620 1.00 23.85 119 GLN A C 1
ATOM 922 O O . GLN A 1 121 ? 28.011 36.262 91.495 1.00 24.08 119 GLN A O 1
ATOM 925 N N . TRP A 1 122 ? 28.103 34.170 90.702 1.00 21.34 120 TRP A N 1
ATOM 926 C CA . TRP A 1 122 ? 28.543 34.552 89.309 1.00 20.51 120 TRP A CA 1
ATOM 927 C C . TRP A 1 122 ? 27.373 35.030 88.463 1.00 19.34 120 TRP A C 1
ATOM 928 O O . TRP A 1 122 ? 26.279 34.419 88.407 1.00 20.23 120 TRP A O 1
ATOM 939 N N . ARG A 1 123 ? 27.650 36.110 87.704 1.00 18.74 121 ARG A N 1
ATOM 940 C CA . ARG A 1 123 ? 26.714 36.619 86.722 1.00 19.35 121 ARG A CA 1
ATOM 941 C C . ARG A 1 123 ? 27.451 37.074 85.496 1.00 17.49 121 ARG A C 1
ATOM 942 O O . ARG A 1 123 ? 28.645 37.329 85.550 1.00 17.63 121 ARG A O 1
ATOM 950 N N . ILE A 1 124 ? 26.699 37.235 84.421 1.00 16.88 122 ILE A N 1
ATOM 951 C CA . ILE A 1 124 ? 27.250 37.638 83.144 1.00 16.28 122 ILE A CA 1
ATOM 952 C C . ILE A 1 124 ? 27.288 39.172 83.106 1.00 15.87 122 ILE A C 1
ATOM 953 O O . ILE A 1 124 ? 26.223 39.841 83.112 1.00 16.97 122 ILE A O 1
ATOM 958 N N . ALA A 1 125 ? 28.527 39.673 83.031 1.00 16.54 123 ALA A N 1
ATOM 959 C CA . ALA A 1 125 ? 28.753 41.091 82.749 1.00 16.23 123 ALA A CA 1
ATOM 960 C C . ALA A 1 125 ? 28.620 41.394 81.264 1.00 16.20 123 ALA A C 1
ATOM 961 O O . ALA A 1 125 ? 28.114 42.476 80.869 1.00 16.60 123 ALA A O 1
ATOM 963 N N . TYR A 1 126 ? 29.087 40.492 80.448 1.00 15.75 124 TYR A N 1
ATOM 964 C CA . TYR A 1 126 ? 29.022 40.646 79.001 1.00 15.65 124 TYR A CA 1
ATOM 965 C C . TYR A 1 126 ? 29.063 39.300 78.340 1.00 16.84 124 TYR A C 1
ATOM 966 O O . TYR A 1 126 ? 29.982 38.497 78.588 1.00 17.78 124 TYR A O 1
ATOM 975 N N . ARG A 1 127 ? 28.108 39.034 77.454 1.00 16.13 125 ARG A N 1
ATOM 976 C CA . ARG A 1 127 ? 28.122 37.797 76.643 1.00 16.56 125 ARG A CA 1
ATOM 977 C C . ARG A 1 127 ? 27.922 38.195 75.205 1.00 17.13 125 ARG A C 1
ATOM 978 O O . ARG A 1 127 ? 26.924 38.834 74.846 1.00 16.40 125 ARG A O 1
ATOM 986 N N . ARG A 1 128 ? 28.885 37.806 74.390 1.00 17.13 126 ARG A N 1
ATOM 987 C CA . ARG A 1 128 ? 28.843 37.996 72.933 1.00 17.87 126 ARG A CA 1
ATOM 988 C C . ARG A 1 128 ? 28.575 36.654 72.258 1.00 19.50 126 ARG A C 1
ATOM 989 O O . ARG A 1 128 ? 29.353 35.732 72.462 1.00 19.91 126 ARG A O 1
ATOM 997 N N . LEU A 1 129 ? 27.531 36.553 71.452 1.00 20.33 127 LEU A N 1
ATOM 998 C CA . LEU A 1 129 ? 27.297 35.355 70.631 1.00 21.55 127 LEU A CA 1
ATOM 999 C C . LEU A 1 129 ? 27.799 35.660 69.224 1.00 22.56 127 LEU A C 1
ATOM 1000 O O . LEU A 1 129 ? 27.346 36.636 68.543 1.00 22.49 127 LEU A O 1
ATOM 1005 N N . ARG A 1 130 ? 28.687 34.809 68.731 1.00 23.45 128 ARG A N 1
ATOM 1006 C CA . ARG A 1 130 ? 29.143 34.840 67.327 1.00 25.25 128 ARG A CA 1
ATOM 1007 C C . ARG A 1 130 ? 28.612 33.607 66.639 1.00 26.50 128 ARG A C 1
ATOM 1008 O O . ARG A 1 130 ? 29.025 32.522 67.005 1.00 25.24 128 ARG A O 1
ATOM 1010 N N . ASN A 1 131 ? 27.699 33.768 65.674 1.00 28.15 129 ASN A N 1
ATOM 1011 C CA . ASN A 1 131 ? 27.076 32.621 65.012 1.00 27.43 129 ASN A CA 1
ATOM 1012 C C . ASN A 1 131 ? 27.967 32.175 63.843 1.00 27.56 129 ASN A C 1
ATOM 1013 O O . ASN A 1 131 ? 28.706 32.981 63.223 1.00 27.46 129 ASN A O 1
ATOM 1018 N N . ASP A 1 132 ? 27.998 30.868 63.598 1.00 22.74 130 ASP A N 1
ATOM 1019 C CA . ASP A 1 132 ? 28.797 30.307 62.558 1.00 23.43 130 ASP A CA 1
ATOM 1020 C C . ASP A 1 132 ? 28.226 30.681 61.199 1.00 24.56 130 ASP A C 1
ATOM 1021 O O . ASP A 1 132 ? 27.012 30.668 61.007 1.00 24.71 130 ASP A O 1
ATOM 1026 N N . ARG A 1 133 ? 29.114 31.062 60.289 1.00 25.59 131 ARG A N 1
ATOM 1027 C CA . ARG A 1 133 ? 28.732 31.559 58.979 1.00 27.65 131 ARG A CA 1
ATOM 1028 C C . ARG A 1 133 ? 29.266 30.684 57.898 1.00 30.11 131 ARG A C 1
ATOM 1029 O O . ARG A 1 133 ? 30.108 29.862 58.141 1.00 30.11 131 ARG A O 1
ATOM 1031 N N . LEU A 1 134 ? 28.825 30.936 56.669 1.00 34.02 132 LEU A N 1
ATOM 1032 C CA . LEU A 1 134 ? 29.321 30.211 55.506 1.00 37.00 132 LEU A CA 1
ATOM 1033 C C . LEU A 1 134 ? 30.781 30.555 55.236 1.00 39.67 132 LEU A C 1
ATOM 1034 O O . LEU A 1 134 ? 31.141 31.741 55.155 1.00 41.02 132 LEU A O 1
ATOM 1039 N N . VAL A 1 135 ? 31.610 29.522 55.093 1.00 42.02 133 VAL A N 1
ATOM 1040 C CA . VAL A 1 135 ? 33.017 29.722 54.810 1.00 44.30 133 VAL A CA 1
ATOM 1041 C C . VAL A 1 135 ? 33.128 30.503 53.482 1.00 46.34 133 VAL A C 1
ATOM 1042 O O . VAL A 1 135 ? 33.907 31.456 53.376 1.00 46.87 133 VAL A O 1
ATOM 1046 N N . SER A 1 136 ? 32.288 30.140 52.509 1.00 48.46 134 SER A N 1
ATOM 1047 C CA . SER A 1 136 ? 32.382 30.658 51.145 1.00 50.25 134 SER A CA 1
ATOM 1048 C C . SER A 1 136 ? 31.789 32.056 50.969 1.00 52.06 134 SER A C 1
ATOM 1049 O O . SER A 1 136 ? 32.208 32.800 50.071 1.00 52.90 134 SER A O 1
ATOM 1052 N N . ASP A 1 137 ? 30.804 32.403 51.797 1.00 53.97 135 ASP A N 1
ATOM 1053 C CA . ASP A 1 137 ? 30.113 33.687 51.686 1.00 55.24 135 ASP A CA 1
ATOM 1054 C C . ASP A 1 137 ? 29.721 34.175 53.076 1.00 56.59 135 ASP A C 1
ATOM 1055 O O . ASP A 1 137 ? 28.536 34.115 53.440 1.00 56.40 135 ASP A O 1
ATOM 1057 N N . PRO A 1 138 ? 30.718 34.646 53.863 1.00 58.03 136 PRO A N 1
ATOM 1058 C CA . PRO A 1 138 ? 30.496 35.054 55.267 1.00 58.78 136 PRO A CA 1
ATOM 1059 C C . PRO A 1 138 ? 29.539 36.236 55.456 1.00 59.57 136 PRO A C 1
ATOM 1060 O O . PRO A 1 138 ? 29.087 36.469 56.585 1.00 59.82 136 PRO A O 1
ATOM 1064 N N . SER A 1 139 ? 29.240 36.963 54.372 1.00 60.42 137 SER A N 1
ATOM 1065 C CA . SER A 1 139 ? 28.145 37.955 54.346 1.00 61.09 137 SER A CA 1
ATOM 1066 C C . SER A 1 139 ? 26.753 37.358 54.666 1.00 61.45 137 SER A C 1
ATOM 1067 O O . SER A 1 139 ? 25.972 37.943 55.426 1.00 61.76 137 SER A O 1
ATOM 1068 N N . VAL A 1 140 ? 26.457 36.189 54.095 1.00 61.61 138 VAL A N 1
ATOM 1069 C CA . VAL A 1 140 ? 25.201 35.484 54.359 1.00 61.52 138 VAL A CA 1
ATOM 1070 C C . VAL A 1 140 ? 25.014 35.028 55.821 1.00 61.53 138 VAL A C 1
ATOM 1071 O O . VAL A 1 140 ? 25.871 34.330 56.395 1.00 61.92 138 VAL A O 1
ATOM 1072 N N . ALA A 1 141 ? 23.893 35.444 56.413 1.00 60.98 139 ALA A N 1
ATOM 1073 C CA . ALA A 1 141 ? 23.434 34.898 57.686 1.00 60.49 139 ALA A CA 1
ATOM 1074 C C . ALA A 1 141 ? 22.807 33.539 57.399 1.00 59.82 139 ALA A C 1
ATOM 1075 O O . ALA A 1 141 ? 21.869 33.439 56.603 1.00 60.19 139 ALA A O 1
ATOM 1077 N N . VAL A 1 142 ? 23.326 32.500 58.046 1.00 59.03 140 VAL A N 1
ATOM 1078 C CA . VAL A 1 142 ? 22.930 31.115 57.744 1.00 57.98 140 VAL A CA 1
ATOM 1079 C C . VAL A 1 142 ? 21.573 30.782 58.349 1.00 57.35 140 VAL A C 1
ATOM 1080 O O . VAL A 1 142 ? 20.866 29.903 57.845 1.00 56.67 140 VAL A O 1
ATOM 1084 N N . ASN A 1 143 ? 21.221 31.503 59.420 1.00 56.54 141 ASN A N 1
ATOM 1085 C CA . ASN A 1 143 ? 19.913 31.382 60.058 1.00 56.30 141 ASN A CA 1
ATOM 1086 C C . ASN A 1 143 ? 18.754 31.675 59.088 1.00 55.76 141 ASN A C 1
ATOM 1087 O O . ASN A 1 143 ? 17.707 31.030 59.152 1.00 55.95 141 ASN A O 1
ATOM 1088 N N . VAL A 1 144 ? 18.957 32.617 58.173 1.00 54.68 142 VAL A N 1
ATOM 1089 C CA . VAL A 1 144 ? 17.910 32.997 57.228 1.00 54.39 142 VAL A CA 1
ATOM 1090 C C . VAL A 1 144 ? 17.722 32.044 56.041 1.00 53.74 142 VAL A C 1
ATOM 1091 O O . VAL A 1 144 ? 16.904 32.329 55.155 1.00 54.14 142 VAL A O 1
ATOM 1092 N N . ALA A 1 145 ? 18.459 30.928 56.014 1.00 52.96 143 ALA A N 1
ATOM 1093 C CA . ALA A 1 145 ? 18.415 29.998 54.881 1.00 52.17 143 ALA A CA 1
ATOM 1094 C C . ALA A 1 145 ? 17.122 29.157 54.819 1.00 51.59 143 ALA A C 1
ATOM 1095 O O . ALA A 1 145 ? 16.568 28.982 53.729 1.00 51.56 143 ALA A O 1
ATOM 1097 N N . ASP A 1 146 ? 16.655 28.630 55.959 1.00 50.07 144 ASP A N 1
ATOM 1098 C CA . ASP A 1 146 ? 15.388 27.860 56.000 1.00 48.98 144 ASP A CA 1
ATOM 1099 C C . ASP A 1 146 ? 14.216 28.790 56.372 1.00 47.34 144 ASP A C 1
ATOM 1100 O O . ASP A 1 146 ? 14.362 29.597 57.265 1.00 45.61 144 ASP A O 1
ATOM 1105 N N . ALA A 1 147 ? 13.057 28.659 55.717 1.00 45.44 145 ALA A N 1
ATOM 1106 C CA . ALA A 1 147 ? 11.991 29.701 55.818 1.00 44.41 145 ALA A CA 1
ATOM 1107 C C . ALA A 1 147 ? 11.221 29.841 57.154 1.00 43.36 145 ALA A C 1
ATOM 1108 O O . ALA A 1 147 ? 10.892 30.960 57.587 1.00 42.13 145 ALA A O 1
ATOM 1110 N N . ASP A 1 148 ? 10.887 28.709 57.769 1.00 42.71 146 ASP A N 1
ATOM 1111 C CA . ASP A 1 148 ? 10.446 28.658 59.180 1.00 41.61 146 ASP A CA 1
ATOM 1112 C C . ASP A 1 148 ? 11.441 29.395 60.062 1.00 39.15 146 ASP A C 1
ATOM 1113 O O . ASP A 1 148 ? 11.118 30.340 60.850 1.00 39.48 146 ASP A O 1
ATOM 1115 N N . VAL A 1 149 ? 12.679 28.928 59.931 1.00 36.48 147 VAL A N 1
ATOM 1116 C CA . VAL A 1 149 ? 13.748 29.471 60.705 1.00 33.93 147 VAL A CA 1
ATOM 1117 C C . VAL A 1 149 ? 13.884 30.941 60.432 1.00 32.65 147 VAL A C 1
ATOM 1118 O O . VAL A 1 149 ? 14.040 31.717 61.362 1.00 32.39 147 VAL A O 1
ATOM 1122 N N . ALA A 1 150 ? 13.786 31.340 59.160 1.00 30.86 148 ALA A N 1
ATOM 1123 C CA . ALA A 1 150 ? 14.122 32.692 58.771 1.00 29.71 148 ALA A CA 1
ATOM 1124 C C . ALA A 1 150 ? 13.176 33.705 59.394 1.00 29.19 148 ALA A C 1
ATOM 1125 O O . ALA A 1 150 ? 13.597 34.782 59.739 1.00 28.15 148 ALA A O 1
ATOM 1127 N N . ALA A 1 151 ? 11.911 33.347 59.564 1.00 28.26 149 ALA A N 1
ATOM 1128 C CA . ALA A 1 151 ? 10.956 34.298 60.143 1.00 29.03 149 ALA A CA 1
ATOM 1129 C C . ALA A 1 151 ? 11.309 34.549 61.611 1.00 28.31 149 ALA A C 1
ATOM 1130 O O . ALA A 1 151 ? 11.255 35.704 62.113 1.00 28.20 149 ALA A O 1
ATOM 1132 N N . VAL A 1 152 ? 11.689 33.480 62.310 1.00 26.47 150 VAL A N 1
ATOM 1133 C CA . VAL A 1 152 ? 12.052 33.626 63.722 1.00 26.80 150 VAL A CA 1
ATOM 1134 C C . VAL A 1 152 ? 13.277 34.512 63.847 1.00 27.32 150 VAL A C 1
ATOM 1135 O O . VAL A 1 152 ? 13.327 35.417 64.685 1.00 27.60 150 VAL A O 1
ATOM 1139 N N . VAL A 1 153 ? 14.263 34.260 63.002 1.00 28.24 151 VAL A N 1
ATOM 1140 C CA . VAL A 1 153 ? 15.471 35.075 62.961 1.00 28.89 151 VAL A CA 1
ATOM 1141 C C . VAL A 1 153 ? 15.134 36.559 62.771 1.00 29.03 151 VAL A C 1
ATOM 1142 O O . VAL A 1 153 ? 15.694 37.419 63.450 1.00 29.37 151 VAL A O 1
ATOM 1146 N N . GLY A 1 154 ? 14.211 36.865 61.865 1.00 27.84 152 GLY A N 1
ATOM 1147 C CA . GLY A 1 154 ? 13.814 38.245 61.618 1.00 27.58 152 GLY A CA 1
ATOM 1148 C C . GLY A 1 154 ? 13.226 38.921 62.839 1.00 27.69 152 GLY A C 1
ATOM 1149 O O . GLY A 1 154 ? 13.498 40.099 63.112 1.00 26.78 152 GLY A O 1
ATOM 1150 N N . HIS A 1 155 ? 12.364 38.207 63.550 1.00 26.41 153 HIS A N 1
ATOM 1151 C CA . HIS A 1 155 ? 11.743 38.738 64.772 1.00 26.68 153 HIS A CA 1
ATOM 1152 C C . HIS A 1 155 ? 12.782 39.045 65.854 1.00 25.48 153 HIS A C 1
ATOM 1153 O O . HIS A 1 155 ? 12.702 40.045 66.599 1.00 23.38 153 HIS A O 1
ATOM 1160 N N . LEU A 1 156 ? 13.777 38.178 65.953 1.00 25.42 154 LEU A N 1
ATOM 1161 C CA . LEU A 1 156 ? 14.797 38.351 67.003 1.00 24.97 154 LEU A CA 1
ATOM 1162 C C . LEU A 1 156 ? 15.718 39.500 66.657 1.00 25.32 154 LEU A C 1
ATOM 1163 O O . LEU A 1 156 ? 16.076 40.293 67.516 1.00 24.53 154 LEU A O 1
ATOM 1168 N N . LEU A 1 157 ? 16.119 39.598 65.394 1.00 25.00 155 LEU A N 1
ATOM 1169 C CA . LEU A 1 157 ? 16.914 40.737 64.961 1.00 26.57 155 LEU A CA 1
ATOM 1170 C C . LEU A 1 157 ? 16.134 42.054 65.119 1.00 26.39 155 LEU A C 1
ATOM 1171 O O . LEU A 1 157 ? 16.714 43.075 65.527 1.00 26.49 155 LEU A O 1
ATOM 1174 N N . ALA A 1 158 ? 14.832 42.033 64.837 1.00 25.25 156 ALA A N 1
ATOM 1175 C CA . ALA A 1 158 ? 13.993 43.245 65.081 1.00 24.74 156 ALA A CA 1
ATOM 1176 C C . ALA A 1 158 ? 13.964 43.667 66.557 1.00 24.32 156 ALA A C 1
ATOM 1177 O O . ALA A 1 158 ? 14.112 44.846 66.876 1.00 23.10 156 ALA A O 1
ATOM 1179 N N . ALA A 1 159 ? 13.797 42.685 67.462 1.00 23.61 157 ALA A N 1
ATOM 1180 C CA . ALA A 1 159 ? 13.855 42.980 68.874 1.00 22.82 157 ALA A CA 1
ATOM 1181 C C . ALA A 1 159 ? 15.206 43.598 69.192 1.00 22.90 157 ALA A C 1
ATOM 1182 O O . ALA A 1 159 ? 15.284 44.577 69.946 1.00 21.98 157 ALA A O 1
ATOM 1184 N N . ALA A 1 160 ? 16.297 43.016 68.666 1.00 22.67 158 ALA A N 1
ATOM 1185 C CA . ALA A 1 160 ? 17.579 43.589 68.963 1.00 22.98 158 ALA A CA 1
ATOM 1186 C C . ALA A 1 160 ? 17.743 45.007 68.479 1.00 22.05 158 ALA A C 1
ATOM 1187 O O . ALA A 1 160 ? 18.333 45.862 69.159 1.00 22.94 158 ALA A O 1
ATOM 1189 N N . ARG A 1 161 ? 17.227 45.301 67.305 1.00 22.50 159 ARG A N 1
ATOM 1190 C CA . ARG A 1 161 ? 17.268 46.639 66.779 1.00 22.50 159 ARG A CA 1
ATOM 1191 C C . ARG A 1 161 ? 16.443 47.655 67.622 1.00 22.61 159 ARG A C 1
ATOM 1192 O O . ARG A 1 161 ? 16.762 48.845 67.689 1.00 22.74 159 ARG A O 1
ATOM 1200 N N . ARG A 1 162 ? 15.399 47.195 68.280 1.00 20.87 160 ARG A N 1
ATOM 1201 C CA . ARG A 1 162 ? 14.537 48.090 69.056 1.00 18.89 160 ARG A CA 1
ATOM 1202 C C . ARG A 1 162 ? 15.082 48.258 70.451 1.00 19.24 160 ARG A C 1
ATOM 1203 O O . ARG A 1 162 ? 14.847 49.282 71.086 1.00 19.97 160 ARG A O 1
ATOM 1211 N N . LEU A 1 163 ? 15.829 47.265 70.928 1.00 18.50 161 LEU A N 1
ATOM 1212 C CA . LEU A 1 163 ? 16.268 47.202 72.327 1.00 19.07 161 LEU A CA 1
ATOM 1213 C C . LEU A 1 163 ? 17.745 47.476 72.531 1.00 19.64 161 LEU A C 1
ATOM 1214 O O . LEU A 1 163 ? 18.158 47.728 73.658 1.00 20.30 161 LEU A O 1
ATOM 1219 N N . GLY A 1 164 ? 18.518 47.478 71.447 1.00 20.29 162 GLY A N 1
ATOM 1220 C CA . GLY A 1 164 ? 19.954 47.551 71.587 1.00 21.14 162 GLY A CA 1
ATOM 1221 C C . GLY A 1 164 ? 20.537 48.687 70.798 1.00 19.96 162 GLY A C 1
ATOM 1222 O O . GLY A 1 164 ? 19.825 49.496 70.173 1.00 20.20 162 GLY A O 1
ATOM 1223 N N . THR A 1 165 ? 21.849 48.772 70.834 1.00 22.24 163 THR A N 1
ATOM 1224 C CA . THR A 1 165 ? 22.559 49.619 69.902 1.00 24.39 163 THR A CA 1
ATOM 1225 C C . THR A 1 165 ? 23.646 48.952 69.141 1.00 24.32 163 THR A C 1
ATOM 1226 O O . THR A 1 165 ? 24.183 47.953 69.602 1.00 22.60 163 THR A O 1
ATOM 1230 N N . GLN A 1 166 ? 23.998 49.553 67.988 1.00 24.27 164 GLN A N 1
ATOM 1231 C CA . GLN A 1 166 ? 24.903 48.916 67.072 1.00 25.73 164 GLN A CA 1
ATOM 1232 C C . GLN A 1 166 ? 26.327 48.976 67.644 1.00 25.66 164 GLN A C 1
ATOM 1233 O O . GLN A 1 166 ? 26.721 50.019 68.154 1.00 24.64 164 GLN A O 1
ATOM 1239 N N . MET A 1 167 ? 27.097 47.920 67.449 1.00 27.16 165 MET A N 1
ATOM 1240 C CA . MET A 1 167 ? 28.473 47.907 67.966 1.00 29.07 165 MET A CA 1
ATOM 1241 C C . MET A 1 167 ? 29.364 48.840 67.125 1.00 30.70 165 MET A C 1
ATOM 1242 O O . MET A 1 167 ? 29.091 49.087 65.960 1.00 30.78 165 MET A O 1
ATOM 1247 N N . SER A 1 168 ? 30.437 49.339 67.768 1.00 31.17 166 SER A N 1
ATOM 1248 C CA . SER A 1 168 ? 31.267 50.420 67.258 1.00 32.78 166 SER A CA 1
ATOM 1249 C C . SER A 1 168 ? 32.219 49.902 66.206 1.00 32.86 166 SER A C 1
ATOM 1250 O O . SER A 1 168 ? 32.720 50.680 65.398 1.00 32.76 166 SER A O 1
ATOM 1253 N N . ASP A 1 169 ? 32.449 48.588 66.207 1.00 33.59 167 ASP A N 1
ATOM 1254 C CA . ASP A 1 169 ? 33.357 47.943 65.284 1.00 34.51 167 ASP A CA 1
ATOM 1255 C C . ASP A 1 169 ? 32.553 47.221 64.194 1.00 35.97 167 ASP A C 1
ATOM 1256 O O . ASP A 1 169 ? 33.103 46.324 63.528 1.00 38.47 167 ASP A O 1
ATOM 1261 N N . GLU B 1 8 ? 43.094 14.228 93.445 1.00 41.38 6 GLU B N 1
ATOM 1262 C CA . GLU B 1 8 ? 41.703 13.663 93.519 1.00 40.03 6 GLU B CA 1
ATOM 1263 C C . GLU B 1 8 ? 41.109 13.427 92.132 1.00 37.35 6 GLU B C 1
ATOM 1264 O O . GLU B 1 8 ? 41.246 14.247 91.194 1.00 34.72 6 GLU B O 1
ATOM 1270 N N . GLN B 1 9 ? 40.454 12.278 92.031 1.00 34.42 7 GLN B N 1
ATOM 1271 C CA . GLN B 1 9 ? 39.891 11.807 90.798 1.00 33.55 7 GLN B CA 1
ATOM 1272 C C . GLN B 1 9 ? 38.961 12.843 90.220 1.00 30.69 7 GLN B C 1
ATOM 1273 O O . GLN B 1 9 ? 39.016 13.100 89.030 1.00 29.75 7 GLN B O 1
ATOM 1275 N N . TRP B 1 10 ? 38.164 13.507 91.067 1.00 29.29 8 TRP B N 1
ATOM 1276 C CA . TRP B 1 10 ? 37.216 14.498 90.519 1.00 29.28 8 TRP B CA 1
ATOM 1277 C C . TRP B 1 10 ? 37.853 15.705 89.868 1.00 27.10 8 TRP B C 1
ATOM 1278 O O . TRP B 1 10 ? 37.388 16.139 88.809 1.00 25.22 8 TRP B O 1
ATOM 1289 N N . ILE B 1 11 ? 38.944 16.215 90.395 1.00 25.54 9 ILE B N 1
ATOM 1290 C CA . ILE B 1 11 ? 39.648 17.314 89.689 1.00 25.49 9 ILE B CA 1
ATOM 1291 C C . ILE B 1 11 ? 40.193 16.837 88.321 1.00 25.04 9 ILE B C 1
ATOM 1292 O O . ILE B 1 11 ? 40.108 17.543 87.307 1.00 24.59 9 ILE B O 1
ATOM 1297 N N . GLU B 1 12 ? 40.652 15.577 88.224 1.00 23.68 10 GLU B N 1
ATOM 1298 C CA . GLU B 1 12 ? 41.065 15.063 86.916 1.00 23.53 10 GLU B CA 1
ATOM 1299 C C . GLU B 1 12 ? 39.916 15.069 85.918 1.00 23.38 10 GLU B C 1
ATOM 1300 O O . GLU B 1 12 ? 40.113 15.351 84.744 1.00 21.21 10 GLU B O 1
ATOM 1306 N N . ILE B 1 13 ? 38.717 14.692 86.355 1.00 22.87 11 ILE B N 1
ATOM 1307 C CA . ILE B 1 13 ? 37.560 14.710 85.478 1.00 23.95 11 ILE B CA 1
ATOM 1308 C C . ILE B 1 13 ? 37.266 16.114 84.935 1.00 22.82 11 ILE B C 1
ATOM 1309 O O . ILE B 1 13 ? 36.953 16.302 83.722 1.00 22.51 11 ILE B O 1
ATOM 1314 N N . LEU B 1 14 ? 37.419 17.131 85.807 1.00 20.99 12 LEU B N 1
ATOM 1315 C CA . LEU B 1 14 ? 37.192 18.508 85.320 1.00 20.78 12 LEU B CA 1
ATOM 1316 C C . LEU B 1 14 ? 38.292 18.906 84.289 1.00 19.36 12 LEU B C 1
ATOM 1317 O O . LEU B 1 14 ? 38.031 19.633 83.302 1.00 20.42 12 LEU B O 1
ATOM 1322 N N . ARG B 1 15 ? 39.512 18.484 84.550 1.00 19.40 13 ARG B N 1
ATOM 1323 C CA . ARG B 1 15 ? 40.605 18.761 83.638 1.00 18.79 13 ARG B CA 1
ATOM 1324 C C . ARG B 1 15 ? 40.361 18.102 82.302 1.00 19.12 13 ARG B C 1
ATOM 1325 O O . ARG B 1 15 ? 40.634 18.664 81.236 1.00 18.58 13 ARG B O 1
ATOM 1333 N N . ILE B 1 16 ? 39.843 16.863 82.321 1.00 19.25 14 ILE B N 1
ATOM 1334 C CA . ILE B 1 16 ? 39.521 16.161 81.066 1.00 19.45 14 ILE B CA 1
ATOM 1335 C C . ILE B 1 16 ? 38.408 16.834 80.301 1.00 17.91 14 ILE B C 1
ATOM 1336 O O . ILE B 1 16 ? 38.467 17.003 79.050 1.00 19.24 14 ILE B O 1
ATOM 1341 N N . GLN B 1 17 ? 37.413 17.319 81.042 1.00 19.11 15 GLN B N 1
ATOM 1342 C CA . GLN B 1 17 ? 36.343 18.109 80.466 1.00 19.60 15 GLN B CA 1
ATOM 1343 C C . GLN B 1 17 ? 36.904 19.308 79.718 1.00 19.91 15 GLN B C 1
ATOM 1344 O O . GLN B 1 17 ? 36.453 19.645 78.623 1.00 18.67 15 GLN B O 1
ATOM 1350 N N . ALA B 1 18 ? 37.863 19.960 80.326 1.00 18.14 16 ALA B N 1
ATOM 1351 C CA . ALA B 1 18 ? 38.449 21.184 79.718 1.00 18.01 16 ALA B CA 1
ATOM 1352 C C . ALA B 1 18 ? 39.241 20.799 78.487 1.00 18.74 16 ALA B C 1
ATOM 1353 O O . ALA B 1 18 ? 39.259 21.533 77.522 1.00 18.53 16 ALA B O 1
ATOM 1355 N N . LEU B 1 19 ? 39.948 19.667 78.533 1.00 17.50 17 LEU B N 1
ATOM 1356 C CA . LEU B 1 19 ? 40.614 19.192 77.291 1.00 17.38 17 LEU B CA 1
ATOM 1357 C C . LEU B 1 19 ? 39.641 18.947 76.169 1.00 17.46 17 LEU B C 1
ATOM 1358 O O . LEU B 1 19 ? 39.844 19.337 75.014 1.00 18.28 17 LEU B O 1
ATOM 1363 N N . CYS B 1 20 ? 38.530 18.288 76.489 1.00 17.19 18 CYS B N 1
ATOM 1364 C CA . CYS B 1 20 ? 37.495 18.068 75.456 1.00 17.08 18 CYS B CA 1
ATOM 1365 C C . CYS B 1 20 ? 36.963 19.380 74.904 1.00 17.11 18 CYS B C 1
ATOM 1366 O O . CYS B 1 20 ? 36.740 19.485 73.710 1.00 17.19 18 CYS B O 1
ATOM 1369 N N . ALA B 1 21 ? 36.751 20.337 75.740 1.00 17.99 19 ALA B N 1
ATOM 1370 C CA . ALA B 1 21 ? 36.240 21.674 75.348 1.00 17.38 19 ALA B CA 1
ATOM 1371 C C . ALA B 1 21 ? 37.247 22.336 74.420 1.00 17.78 19 ALA B C 1
ATOM 1372 O O . ALA B 1 21 ? 36.922 22.860 73.346 1.00 19.20 19 ALA B O 1
ATOM 1374 N N . ARG B 1 22 ? 38.521 22.258 74.819 1.00 17.53 20 ARG B N 1
ATOM 1375 C CA . ARG B 1 22 ? 39.593 22.848 74.005 1.00 17.71 20 ARG B CA 1
ATOM 1376 C C . ARG B 1 22 ? 39.695 22.272 72.640 1.00 17.34 20 ARG B C 1
ATOM 1377 O O . ARG B 1 22 ? 39.932 22.987 71.658 1.00 16.99 20 ARG B O 1
ATOM 1391 N N . TYR B 1 23 ? 39.512 20.957 72.544 1.00 17.06 21 TYR B N 1
ATOM 1392 C CA . TYR B 1 23 ? 39.471 20.313 71.242 1.00 15.67 21 TYR B CA 1
ATOM 1393 C C . TYR B 1 23 ? 38.418 20.906 70.350 1.00 16.88 21 TYR B C 1
ATOM 1394 O O . TYR B 1 23 ? 38.695 21.210 69.176 1.00 17.62 21 TYR B O 1
ATOM 1403 N N . CYS B 1 24 ? 37.234 21.116 70.885 1.00 17.37 22 CYS B N 1
ATOM 1404 C CA . CYS B 1 24 ? 36.155 21.604 70.034 1.00 17.09 22 CYS B CA 1
ATOM 1405 C C . CYS B 1 24 ? 36.402 23.087 69.715 1.00 17.71 22 CYS B C 1
ATOM 1406 O O . CYS B 1 24 ? 36.246 23.550 68.574 1.00 17.56 22 CYS B O 1
ATOM 1409 N N . LEU B 1 25 ? 36.778 23.870 70.719 1.00 17.80 23 LEU B N 1
ATOM 1410 C CA . LEU B 1 25 ? 36.892 25.320 70.518 1.00 18.55 23 LEU B CA 1
ATOM 1411 C C . LEU B 1 25 ? 38.032 25.708 69.580 1.00 18.82 23 LEU B C 1
ATOM 1412 O O . LEU B 1 25 ? 37.870 26.655 68.797 1.00 20.25 23 LEU B O 1
ATOM 1417 N N . THR B 1 26 ? 39.136 24.988 69.627 1.00 18.85 24 THR B N 1
ATOM 1418 C CA . THR B 1 26 ? 40.230 25.189 68.704 1.00 17.91 24 THR B CA 1
ATOM 1419 C C . THR B 1 26 ? 39.860 24.901 67.272 1.00 18.65 24 THR B C 1
ATOM 1420 O O . THR B 1 26 ? 40.025 25.750 66.394 1.00 19.94 24 THR B O 1
ATOM 1424 N N . ILE B 1 27 ? 39.340 23.701 67.013 1.00 19.12 25 ILE B N 1
ATOM 1425 C CA . ILE B 1 27 ? 39.013 23.380 65.622 1.00 17.79 25 ILE B CA 1
ATOM 1426 C C . ILE B 1 27 ? 37.942 24.334 65.061 1.00 18.07 25 ILE B C 1
ATOM 1427 O O . ILE B 1 27 ? 37.967 24.739 63.907 1.00 18.67 25 ILE B O 1
ATOM 1432 N N . ASN B 1 28 ? 37.002 24.720 65.927 1.00 18.20 26 ASN B N 1
ATOM 1433 C CA . ASN B 1 28 ? 35.863 25.515 65.487 1.00 18.54 26 ASN B CA 1
ATOM 1434 C C . ASN B 1 28 ? 36.244 26.953 65.304 1.00 19.49 26 ASN B C 1
ATOM 1435 O O . ASN B 1 28 ? 35.469 27.720 64.775 1.00 20.56 26 ASN B O 1
ATOM 1440 N N . THR B 1 29 ? 37.427 27.351 65.738 1.00 20.01 27 THR B N 1
ATOM 1441 C CA . THR B 1 29 ? 37.922 28.693 65.422 1.00 21.42 27 THR B CA 1
ATOM 1442 C C . THR B 1 29 ? 39.143 28.651 64.488 1.00 20.99 27 THR B C 1
ATOM 1443 O O . THR B 1 29 ? 39.868 29.642 64.353 1.00 21.39 27 THR B O 1
ATOM 1447 N N . GLN B 1 30 ? 39.343 27.529 63.807 1.00 20.01 28 GLN B N 1
ATOM 1448 C CA . GLN B 1 30 ? 40.392 27.393 62.783 1.00 19.98 28 GLN B CA 1
ATOM 1449 C C . GLN B 1 30 ? 41.775 27.584 63.377 1.00 20.45 28 GLN B C 1
ATOM 1450 O O . GLN B 1 30 ? 42.664 28.189 62.767 1.00 20.62 28 GLN B O 1
ATOM 1456 N N . ASP B 1 31 ? 41.942 27.074 64.602 1.00 19.51 29 ASP B N 1
ATOM 1457 C CA . ASP B 1 31 ? 43.223 27.150 65.349 1.00 19.45 29 ASP B CA 1
ATOM 1458 C C . ASP B 1 31 ? 43.817 25.764 65.288 1.00 20.70 29 ASP B C 1
ATOM 1459 O O . ASP B 1 31 ? 43.764 24.977 66.225 1.00 19.34 29 ASP B O 1
ATOM 1464 N N . GLY B 1 32 ? 44.417 25.463 64.160 1.00 20.40 30 GLY B N 1
ATOM 1465 C CA . GLY B 1 32 ? 44.955 24.131 63.962 1.00 20.27 30 GLY B CA 1
ATOM 1466 C C . GLY B 1 32 ? 46.115 23.756 64.869 1.00 20.45 30 GLY B C 1
ATOM 1467 O O . GLY B 1 32 ? 46.268 22.600 65.237 1.00 19.83 30 GLY B O 1
ATOM 1468 N N . GLU B 1 33 ? 46.984 24.713 65.195 1.00 20.15 31 GLU B N 1
ATOM 1469 C CA . GLU B 1 33 ? 48.080 24.460 66.158 1.00 21.00 31 GLU B CA 1
ATOM 1470 C C . GLU B 1 33 ? 47.537 24.069 67.528 1.00 21.42 31 GLU B C 1
ATOM 1471 O O . GLU B 1 33 ? 48.042 23.173 68.201 1.00 21.07 31 GLU B O 1
ATOM 1474 N N . GLY B 1 34 ? 46.522 24.819 67.921 1.00 18.93 32 GLY B N 1
ATOM 1475 C CA . GLY B 1 34 ? 45.808 24.607 69.193 1.00 18.72 32 GLY B CA 1
ATOM 1476 C C . GLY B 1 34 ? 45.168 23.225 69.214 1.00 19.28 32 GLY B C 1
ATOM 1477 O O . GLY B 1 34 ? 45.194 22.528 70.235 1.00 18.90 32 GLY B O 1
ATOM 1478 N N . TRP B 1 35 ? 44.555 22.868 68.096 1.00 18.98 33 TRP B N 1
ATOM 1479 C CA . TRP B 1 35 ? 43.885 21.576 67.962 1.00 18.17 33 TRP B CA 1
ATOM 1480 C C . TRP B 1 35 ? 44.883 20.438 68.067 1.00 18.68 33 TRP B C 1
ATOM 1481 O O . TRP B 1 35 ? 44.736 19.536 68.884 1.00 18.98 33 TRP B O 1
ATOM 1492 N N . ALA B 1 36 ? 45.943 20.514 67.289 1.00 18.78 34 ALA B N 1
ATOM 1493 C CA . ALA B 1 36 ? 46.975 19.488 67.370 1.00 19.35 34 ALA B CA 1
ATOM 1494 C C . ALA B 1 36 ? 47.604 19.418 68.760 1.00 18.09 34 ALA B C 1
ATOM 1495 O O . ALA B 1 36 ? 47.984 18.348 69.242 1.00 18.36 34 ALA B O 1
ATOM 1497 N N . GLY B 1 37 ? 47.677 20.553 69.444 1.00 17.89 35 GLY B N 1
ATOM 1498 C CA . GLY B 1 37 ? 48.155 20.609 70.814 1.00 18.16 35 GLY B CA 1
ATOM 1499 C C . GLY B 1 37 ? 47.282 19.938 71.849 1.00 18.55 35 GLY B C 1
ATOM 1500 O O . GLY B 1 37 ? 47.691 19.768 72.991 1.00 21.13 35 GLY B O 1
ATOM 1501 N N . CYS B 1 38 ? 46.071 19.535 71.478 1.00 17.68 36 CYS B N 1
ATOM 1502 C CA . CYS B 1 38 ? 45.248 18.737 72.367 1.00 17.53 36 CYS B CA 1
ATOM 1503 C C . CYS B 1 38 ? 45.681 17.275 72.366 1.00 18.34 36 CYS B C 1
ATOM 1504 O O . CYS B 1 38 ? 45.202 16.505 73.180 1.00 18.30 36 CYS B O 1
ATOM 1507 N N . PHE B 1 39 ? 46.514 16.900 71.400 1.00 17.74 37 PHE B N 1
ATOM 1508 C CA . PHE B 1 39 ? 46.996 15.515 71.296 1.00 16.84 37 PHE B CA 1
ATOM 1509 C C . PHE B 1 39 ? 48.427 15.447 71.815 1.00 17.43 37 PHE B C 1
ATOM 1510 O O . PHE B 1 39 ? 49.142 16.436 71.859 1.00 18.33 37 PHE B O 1
ATOM 1518 N N . THR B 1 40 ? 48.847 14.248 72.172 1.00 17.78 38 THR B N 1
ATOM 1519 C CA . THR B 1 40 ? 50.231 13.989 72.481 1.00 19.96 38 THR B CA 1
ATOM 1520 C C . THR B 1 40 ? 51.028 14.099 71.179 1.00 20.01 38 THR B C 1
ATOM 1521 O O . THR B 1 40 ? 50.466 14.112 70.095 1.00 19.36 38 THR B O 1
ATOM 1525 N N . GLU B 1 41 ? 52.344 14.105 71.277 1.00 22.07 39 GLU B N 1
ATOM 1526 C CA . GLU B 1 41 ? 53.161 14.406 70.098 1.00 21.61 39 GLU B CA 1
ATOM 1527 C C . GLU B 1 41 ? 52.963 13.419 68.980 1.00 22.01 39 GLU B C 1
ATOM 1528 O O . GLU B 1 41 ? 52.933 13.814 67.781 1.00 23.73 39 GLU B O 1
ATOM 1530 N N . ASP B 1 42 ? 52.807 12.149 69.359 1.00 22.10 40 ASP B N 1
ATOM 1531 C CA . ASP B 1 42 ? 52.517 11.078 68.414 1.00 22.80 40 ASP B CA 1
ATOM 1532 C C . ASP B 1 42 ? 51.085 10.548 68.515 1.00 23.17 40 ASP B C 1
ATOM 1533 O O . ASP B 1 42 ? 50.813 9.383 68.242 1.00 25.58 40 ASP B O 1
ATOM 1535 N N . GLY B 1 43 ? 50.174 11.407 68.943 1.00 19.86 41 GLY B N 1
ATOM 1536 C CA . GLY B 1 43 ? 48.784 11.043 69.176 1.00 18.51 41 GLY B CA 1
ATOM 1537 C C . GLY B 1 43 ? 48.057 10.910 67.861 1.00 18.91 41 GLY B C 1
ATOM 1538 O O . GLY B 1 43 ? 48.600 11.272 66.814 1.00 20.51 41 GLY B O 1
ATOM 1539 N N . ALA B 1 44 ? 46.879 10.308 67.880 1.00 17.17 42 ALA B N 1
ATOM 1540 C CA . ALA B 1 44 ? 46.185 10.016 66.623 1.00 17.07 42 ALA B CA 1
ATOM 1541 C C . ALA B 1 44 ? 44.694 10.273 66.755 1.00 17.81 42 ALA B C 1
ATOM 1542 O O . ALA B 1 44 ? 44.131 10.150 67.842 1.00 17.13 42 ALA B O 1
ATOM 1544 N N . PHE B 1 45 ? 44.098 10.532 65.573 1.00 16.36 43 PHE B N 1
ATOM 1545 C CA . PHE B 1 45 ? 42.679 10.716 65.400 1.00 18.42 43 PHE B CA 1
ATOM 1546 C C . PHE B 1 45 ? 42.222 9.732 64.336 1.00 17.98 43 PHE B C 1
ATOM 1547 O O . PHE B 1 45 ? 42.773 9.753 63.229 1.00 18.92 43 PHE B O 1
ATOM 1555 N N . GLU B 1 46 ? 41.215 8.914 64.682 1.00 18.57 44 GLU B N 1
ATOM 1556 C CA . GLU B 1 46 ? 40.620 7.960 63.774 1.00 18.83 44 GLU B CA 1
ATOM 1557 C C . GLU B 1 46 ? 39.185 8.270 63.472 1.00 21.01 44 GLU B C 1
ATOM 1558 O O . GLU B 1 46 ? 38.403 8.460 64.396 1.00 20.81 44 GLU B O 1
ATOM 1564 N N . PHE B 1 47 ? 38.886 8.341 62.180 1.00 24.00 45 PHE B N 1
ATOM 1565 C CA . PHE B 1 47 ? 37.491 8.518 61.742 1.00 28.86 45 PHE B CA 1
ATOM 1566 C C . PHE B 1 47 ? 37.305 7.919 60.360 1.00 30.89 45 PHE B C 1
ATOM 1567 O O . PHE B 1 47 ? 38.226 7.925 59.535 1.00 29.12 45 PHE B O 1
ATOM 1575 N N . ASP B 1 48 ? 36.113 7.374 60.138 1.00 34.45 46 ASP B N 1
ATOM 1576 C CA . ASP B 1 48 ? 35.744 6.816 58.818 1.00 36.87 46 ASP B CA 1
ATOM 1577 C C . ASP B 1 48 ? 36.780 5.823 58.282 1.00 36.03 46 ASP B C 1
ATOM 1578 O O . ASP B 1 48 ? 37.038 5.776 57.098 1.00 38.96 46 ASP B O 1
ATOM 1583 N N . GLY B 1 49 ? 37.379 5.023 59.148 1.00 35.87 47 GLY B N 1
ATOM 1584 C CA . GLY B 1 49 ? 38.423 4.086 58.763 1.00 34.40 47 GLY B CA 1
ATOM 1585 C C . GLY B 1 49 ? 39.815 4.611 58.412 1.00 32.53 47 GLY B C 1
ATOM 1586 O O . GLY B 1 49 ? 40.612 3.867 57.826 1.00 34.16 47 GLY B O 1
ATOM 1587 N N . TRP B 1 50 ? 40.096 5.867 58.732 1.00 28.62 48 TRP B N 1
ATOM 1588 C CA . TRP B 1 50 ? 41.424 6.456 58.522 1.00 27.19 48 TRP B CA 1
ATOM 1589 C C . TRP B 1 50 ? 41.965 6.926 59.846 1.00 23.64 48 TRP B C 1
ATOM 1590 O O . TRP B 1 50 ? 41.212 7.458 60.635 1.00 26.01 48 TRP B O 1
ATOM 1601 N N . VAL B 1 51 ? 43.276 6.806 60.017 1.00 21.15 49 VAL B N 1
ATOM 1602 C CA . VAL B 1 51 ? 43.930 7.274 61.250 1.00 19.02 49 VAL B CA 1
ATOM 1603 C C . VAL B 1 51 ? 44.964 8.297 60.826 1.00 18.48 49 VAL B C 1
ATOM 1604 O O . VAL B 1 51 ? 45.770 8.038 59.955 1.00 20.49 49 VAL B O 1
ATOM 1608 N N . ILE B 1 52 ? 44.910 9.468 61.444 1.00 17.64 50 ILE B N 1
ATOM 1609 C CA . ILE B 1 52 ? 45.872 10.538 61.238 1.00 17.97 50 ILE B CA 1
ATOM 1610 C C . ILE B 1 52 ? 46.707 10.644 62.454 1.00 18.10 50 ILE B C 1
ATOM 1611 O O . ILE B 1 52 ? 46.196 10.827 63.569 1.00 18.05 50 ILE B O 1
ATOM 1616 N N . ARG B 1 53 ? 48.006 10.457 62.274 1.00 17.43 51 ARG B N 1
ATOM 1617 C CA . ARG B 1 53 ? 48.901 10.321 63.424 1.00 19.37 51 ARG B CA 1
ATOM 1618 C C . ARG B 1 53 ? 49.987 11.365 63.461 1.00 18.97 51 ARG B C 1
ATOM 1619 O O . ARG B 1 53 ? 50.630 11.616 62.426 1.00 17.28 51 ARG B O 1
ATOM 1634 N N . GLY B 1 54 ? 50.196 11.956 64.651 1.00 19.63 52 GLY B N 1
ATOM 1635 C CA . GLY B 1 54 ? 51.248 12.931 64.915 1.00 20.07 52 GLY B CA 1
ATOM 1636 C C . GLY B 1 54 ? 50.842 14.366 64.697 1.00 19.97 52 GLY B C 1
ATOM 1637 O O . GLY B 1 54 ? 49.996 14.646 63.831 1.00 20.68 52 GLY B O 1
ATOM 1638 N N . ARG B 1 55 ? 51.338 15.277 65.532 1.00 19.39 53 ARG B N 1
ATOM 1639 C CA . ARG B 1 55 ? 50.924 16.647 65.450 1.00 20.52 53 ARG B CA 1
ATOM 1640 C C . ARG B 1 55 ? 51.078 17.289 64.084 1.00 21.38 53 ARG B C 1
ATOM 1641 O O . ARG B 1 55 ? 50.202 18.031 63.666 1.00 22.03 53 ARG B O 1
ATOM 1649 N N . PRO B 1 56 ? 52.189 17.022 63.387 1.00 21.77 54 PRO B N 1
ATOM 1650 C CA . PRO B 1 56 ? 52.293 17.604 62.052 1.00 22.41 54 PRO B CA 1
ATOM 1651 C C . PRO B 1 56 ? 51.086 17.279 61.143 1.00 22.16 54 PRO B C 1
ATOM 1652 O O . PRO B 1 56 ? 50.489 18.178 60.544 1.00 23.10 54 PRO B O 1
ATOM 1656 N N . ALA B 1 57 ? 50.703 16.011 61.078 1.00 21.78 55 ALA B N 1
ATOM 1657 C CA . ALA B 1 57 ? 49.620 15.618 60.195 1.00 21.65 55 ALA B CA 1
ATOM 1658 C C . ALA B 1 57 ? 48.298 16.145 60.752 1.00 21.25 55 ALA B C 1
ATOM 1659 O O . ALA B 1 57 ? 47.369 16.505 60.014 1.00 21.74 55 ALA B O 1
ATOM 1661 N N . LEU B 1 58 ? 48.144 16.104 62.073 1.00 19.90 56 LEU B N 1
ATOM 1662 C CA . LEU B 1 58 ? 46.899 16.598 62.675 1.00 19.74 56 LEU B CA 1
ATOM 1663 C C . LEU B 1 58 ? 46.728 18.090 62.408 1.00 20.58 56 LEU B C 1
ATOM 1664 O O . LEU B 1 58 ? 45.608 18.555 62.124 1.00 19.58 56 LEU B O 1
ATOM 1669 N N . ARG B 1 59 ? 47.809 18.849 62.502 1.00 21.30 57 ARG B N 1
ATOM 1670 C CA . ARG B 1 59 ? 47.749 20.266 62.105 1.00 22.87 57 ARG B CA 1
ATOM 1671 C C . ARG B 1 59 ? 47.314 20.465 60.637 1.00 22.12 57 ARG B C 1
ATOM 1672 O O . ARG B 1 59 ? 46.430 21.270 60.360 1.00 22.33 57 ARG B O 1
ATOM 1675 N N . GLU B 1 60 ? 47.871 19.686 59.738 1.00 21.22 58 GLU B N 1
ATOM 1676 C CA . GLU B 1 60 ? 47.468 19.705 58.335 1.00 22.45 58 GLU B CA 1
ATOM 1677 C C . GLU B 1 60 ? 45.992 19.373 58.175 1.00 21.06 58 GLU B C 1
ATOM 1678 O O . GLU B 1 60 ? 45.302 20.014 57.351 1.00 20.70 58 GLU B O 1
ATOM 1684 N N . TYR B 1 61 ? 45.522 18.360 58.911 1.00 20.11 59 TYR B N 1
ATOM 1685 C CA . TYR B 1 61 ? 44.096 18.007 58.912 1.00 20.82 59 TYR B CA 1
ATOM 1686 C C . TYR B 1 61 ? 43.221 19.188 59.330 1.00 21.03 59 TYR B C 1
ATOM 1687 O O . TYR B 1 61 ? 42.260 19.571 58.634 1.00 21.53 59 TYR B O 1
ATOM 1696 N N . ALA B 1 62 ? 43.533 19.750 60.484 1.00 21.35 60 ALA B N 1
ATOM 1697 C CA . ALA B 1 62 ? 42.829 20.929 60.976 1.00 21.39 60 ALA B CA 1
ATOM 1698 C C . ALA B 1 62 ? 42.804 22.094 59.981 1.00 20.74 60 ALA B C 1
ATOM 1699 O O . ALA B 1 62 ? 41.739 22.714 59.775 1.00 21.98 60 ALA B O 1
ATOM 1701 N N . ASP B 1 63 ? 43.938 22.364 59.331 1.00 21.96 61 ASP B N 1
ATOM 1702 C CA . ASP B 1 63 ? 43.970 23.383 58.278 1.00 22.68 61 ASP B CA 1
ATOM 1703 C C . ASP B 1 63 ? 43.016 23.060 57.094 1.00 22.50 61 ASP B C 1
ATOM 1704 O O . ASP B 1 63 ? 42.304 23.951 56.565 1.00 21.62 61 ASP B O 1
ATOM 1709 N N . ALA B 1 64 ? 43.012 21.796 56.657 1.00 21.85 62 ALA B N 1
ATOM 1710 C CA . ALA B 1 64 ? 42.098 21.343 55.587 1.00 21.57 62 ALA B CA 1
ATOM 1711 C C . ALA B 1 64 ? 40.647 21.493 55.992 1.00 21.15 62 ALA B C 1
ATOM 1712 O O . ALA B 1 64 ? 39.779 21.919 55.186 1.00 21.75 62 ALA B O 1
ATOM 1714 N N . HIS B 1 65 ? 40.374 21.128 57.238 1.00 19.36 63 HIS B N 1
ATOM 1715 C CA . HIS B 1 65 ? 39.077 21.265 57.842 1.00 19.55 63 HIS B CA 1
ATOM 1716 C C . HIS B 1 65 ? 38.626 22.755 57.809 1.00 19.64 63 HIS B C 1
ATOM 1717 O O . HIS B 1 65 ? 37.510 23.089 57.403 1.00 20.40 63 HIS B O 1
ATOM 1724 N N . ALA B 1 66 ? 39.505 23.633 58.235 1.00 20.44 64 ALA B N 1
ATOM 1725 C CA . ALA B 1 66 ? 39.176 25.059 58.270 1.00 20.37 64 ALA B CA 1
ATOM 1726 C C . ALA B 1 66 ? 38.820 25.624 56.904 1.00 21.89 64 ALA B C 1
ATOM 1727 O O . ALA B 1 66 ? 38.175 26.669 56.820 1.00 21.73 64 ALA B O 1
ATOM 1729 N N . ARG B 1 67 ? 39.352 25.039 55.833 1.00 22.96 65 ARG B N 1
ATOM 1730 C CA . ARG B 1 67 ? 39.051 25.559 54.493 1.00 25.23 65 ARG B CA 1
ATOM 1731 C C . ARG B 1 67 ? 37.636 25.329 54.071 1.00 25.71 65 ARG B C 1
ATOM 1732 O O . ARG B 1 67 ? 37.148 26.036 53.183 1.00 26.47 65 ARG B O 1
ATOM 1740 N N . VAL B 1 68 ? 36.983 24.325 54.646 1.00 25.06 66 VAL B N 1
ATOM 1741 C CA . VAL B 1 68 ? 35.666 23.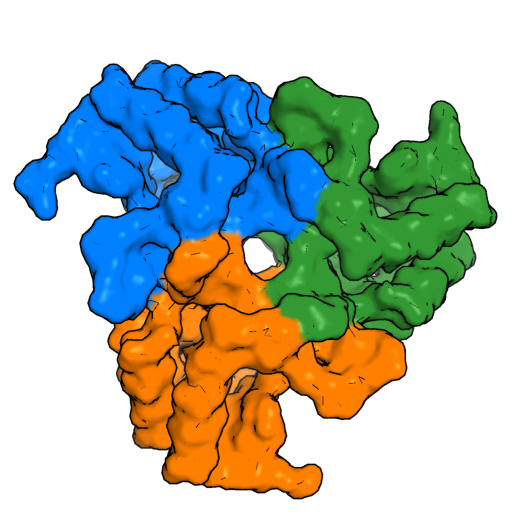898 54.157 1.00 25.62 66 VAL B CA 1
ATOM 1742 C C . VAL B 1 68 ? 34.527 23.780 55.130 1.00 25.50 66 VAL B C 1
ATOM 1743 O O . VAL B 1 68 ? 33.357 23.622 54.688 1.00 27.58 66 VAL B O 1
ATOM 1747 N N . VAL B 1 69 ? 34.768 23.893 56.448 1.00 24.36 67 VAL B N 1
ATOM 1748 C CA . VAL B 1 69 ? 33.747 23.694 57.467 1.00 24.27 67 VAL B CA 1
ATOM 1749 C C . VAL B 1 69 ? 33.595 24.952 58.333 1.00 24.12 67 VAL B C 1
ATOM 1750 O O . VAL B 1 69 ? 34.600 25.490 58.807 1.00 23.48 67 VAL B O 1
ATOM 1754 N N . ARG B 1 70 ? 32.364 25.412 58.498 1.00 23.94 68 ARG B N 1
ATOM 1755 C CA . ARG B 1 70 ? 32.046 26.291 59.621 1.00 23.17 68 ARG B CA 1
ATOM 1756 C C . ARG B 1 70 ? 30.871 25.581 60.350 1.00 22.79 68 ARG B C 1
ATOM 1757 O O . ARG B 1 70 ? 29.855 25.208 59.731 1.00 23.16 68 ARG B O 1
ATOM 1765 N N . GLY B 1 71 ? 31.023 25.462 61.628 1.00 22.83 69 GLY B N 1
ATOM 1766 C CA . GLY B 1 71 ? 30.027 24.814 62.471 1.00 23.02 69 GLY B CA 1
ATOM 1767 C C . GLY B 1 71 ? 30.613 24.591 63.819 1.00 24.20 69 GLY B C 1
ATOM 1768 O O . GLY B 1 71 ? 31.699 25.142 64.148 1.00 23.71 69 GLY B O 1
ATOM 1769 N N . ARG B 1 72 ? 29.898 23.809 64.618 1.00 22.88 70 ARG B N 1
ATOM 1770 C CA . ARG B 1 72 ? 30.205 23.589 66.027 1.00 22.25 70 ARG B CA 1
ATOM 1771 C C . ARG B 1 72 ? 30.391 22.130 66.257 1.00 21.91 70 ARG B C 1
ATOM 1772 O O . ARG B 1 72 ? 29.512 21.372 65.884 1.00 22.03 70 ARG B O 1
ATOM 1780 N N . HIS B 1 73 ? 31.447 21.743 66.976 1.00 20.56 71 HIS B N 1
ATOM 1781 C CA . HIS B 1 73 ? 31.591 20.427 67.551 1.00 19.79 71 HIS B CA 1
ATOM 1782 C C . HIS B 1 73 ? 31.098 20.523 68.985 1.00 21.56 71 HIS B C 1
ATOM 1783 O O . HIS B 1 73 ? 31.613 21.370 69.727 1.00 23.12 71 HIS B O 1
ATOM 1790 N N . LEU B 1 74 ? 30.067 19.772 69.318 1.00 20.36 72 LEU B N 1
ATOM 1791 C CA . LEU B 1 74 ? 29.575 19.630 70.678 1.00 21.55 72 LEU B CA 1
ATOM 1792 C C . LEU B 1 74 ? 30.077 18.337 71.256 1.00 22.05 72 LEU B C 1
ATOM 1793 O O . LEU B 1 74 ? 29.978 17.274 70.586 1.00 24.45 72 LEU B O 1
ATOM 1798 N N . THR B 1 75 ? 30.613 18.381 72.477 1.00 20.52 73 THR B N 1
ATOM 1799 C CA . THR B 1 75 ? 31.001 17.163 73.144 1.00 22.29 73 THR B CA 1
ATOM 1800 C C . THR B 1 75 ? 30.271 17.149 74.477 1.00 22.01 73 THR B C 1
ATOM 1801 O O . THR B 1 75 ? 30.269 18.132 75.225 1.00 22.94 73 THR B O 1
ATOM 1805 N N . THR B 1 76 ? 29.558 16.084 74.765 1.00 21.78 74 THR B N 1
ATOM 1806 C CA . THR B 1 76 ? 28.765 16.053 75.983 1.00 23.47 74 THR B CA 1
ATOM 1807 C C . THR B 1 76 ? 28.720 14.638 76.466 1.00 23.82 74 THR B C 1
ATOM 1808 O O . THR B 1 76 ? 29.407 13.754 75.905 1.00 23.71 74 THR B O 1
ATOM 1812 N N . ASP B 1 77 ? 28.043 14.443 77.611 1.00 24.45 75 ASP B N 1
ATOM 1813 C CA . ASP B 1 77 ? 27.886 13.078 78.159 1.00 23.13 75 ASP B CA 1
ATOM 1814 C C . ASP B 1 77 ? 29.265 12.393 78.479 1.00 22.79 75 ASP B C 1
ATOM 1815 O O . ASP B 1 77 ? 29.488 11.265 78.124 1.00 23.63 75 ASP B O 1
ATOM 1820 N N . LEU B 1 78 ? 30.229 13.125 79.037 1.00 23.98 76 LEU B N 1
ATOM 1821 C CA . LEU B 1 78 ? 31.548 12.624 79.216 1.00 25.26 76 LEU B CA 1
ATOM 1822 C C . LEU B 1 78 ? 31.617 11.596 80.352 1.00 25.46 76 LEU B C 1
ATOM 1823 O O . LEU B 1 78 ? 31.208 11.906 81.512 1.00 25.92 76 LEU B O 1
ATOM 1828 N N . LEU B 1 79 ? 32.165 10.421 80.060 1.00 23.74 77 LEU B N 1
ATOM 1829 C CA . LEU B 1 79 ? 32.357 9.374 81.075 1.00 25.40 77 LEU B CA 1
ATOM 1830 C C . LEU B 1 79 ? 33.749 8.705 80.940 1.00 24.32 77 LEU B C 1
ATOM 1831 O O . LEU B 1 79 ? 34.000 7.947 80.012 1.00 21.73 77 LEU B O 1
ATOM 1836 N N . TYR B 1 80 ? 34.660 8.997 81.895 1.00 24.57 78 TYR B N 1
ATOM 1837 C CA . TYR B 1 80 ? 36.087 8.646 81.810 1.00 23.91 78 TYR B CA 1
ATO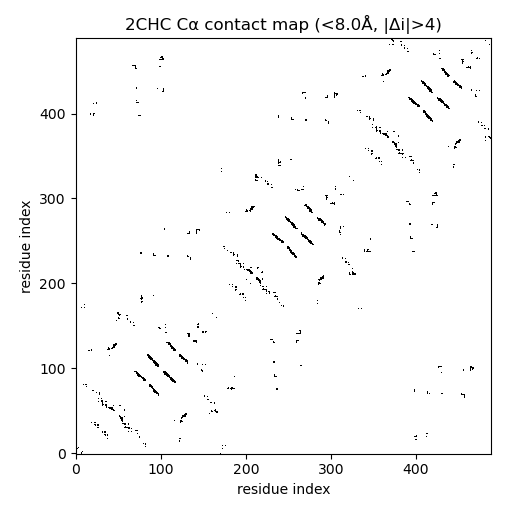M 1838 C C . TYR B 1 80 ? 36.548 7.892 83.048 1.00 24.09 78 TYR B C 1
ATOM 1839 O O . TYR B 1 80 ? 36.134 8.229 84.147 1.00 25.73 78 TYR B O 1
ATOM 1848 N N . GLU B 1 81 ? 37.352 6.869 82.842 1.00 25.08 79 GLU B N 1
ATOM 1849 C CA . GLU B 1 81 ? 38.026 6.103 83.922 1.00 26.27 79 GLU B CA 1
ATOM 1850 C C . GLU B 1 81 ? 39.491 6.567 83.983 1.00 25.65 79 GLU B C 1
ATOM 1851 O O . GLU B 1 81 ? 40.277 6.293 83.084 1.00 24.76 79 GLU B O 1
ATOM 1857 N N . VAL B 1 82 ? 39.839 7.209 85.084 1.00 24.68 80 VAL B N 1
ATOM 1858 C CA . VAL B 1 82 ? 41.182 7.729 85.325 1.00 24.23 80 VAL B CA 1
ATOM 1859 C C . VAL B 1 82 ? 41.964 6.722 86.150 1.00 24.49 80 VAL B C 1
ATOM 1860 O O . VAL B 1 82 ? 41.501 6.293 87.160 1.00 23.57 80 VAL B O 1
ATOM 1864 N N . ASP B 1 83 ? 43.107 6.297 85.657 1.00 23.64 81 ASP B N 1
ATOM 1865 C CA . ASP B 1 83 ? 43.979 5.440 86.401 1.00 25.21 81 ASP B CA 1
ATOM 1866 C C . ASP B 1 83 ? 45.368 6.079 86.415 1.00 24.98 81 ASP B C 1
ATOM 1867 O O . ASP B 1 83 ? 46.161 5.901 85.494 1.00 23.38 81 ASP B O 1
ATOM 1872 N N . GLY B 1 84 ? 45.667 6.843 87.458 1.00 25.04 82 GLY B N 1
ATOM 1873 C CA . GLY B 1 84 ? 46.913 7.566 87.496 1.00 24.79 82 GLY B CA 1
ATOM 1874 C C . GLY B 1 84 ? 47.006 8.604 86.393 1.00 24.56 82 GLY B C 1
ATOM 1875 O O . GLY B 1 84 ? 46.186 9.525 86.294 1.00 25.95 82 GLY B O 1
ATOM 1876 N N . ASP B 1 85 ? 47.995 8.437 85.528 1.00 23.37 83 ASP B N 1
ATOM 1877 C CA . ASP B 1 85 ? 48.263 9.428 84.500 1.00 22.53 83 ASP B CA 1
ATOM 1878 C C . ASP B 1 85 ? 47.748 8.999 83.138 1.00 21.07 83 ASP B C 1
ATOM 1879 O O . ASP B 1 85 ? 48.191 9.531 82.146 1.00 21.22 83 ASP B O 1
ATOM 1884 N N . VAL B 1 86 ? 46.831 8.040 83.118 1.00 19.95 84 VAL B N 1
ATOM 1885 C CA . VAL B 1 86 ? 46.143 7.633 81.896 1.00 19.13 84 VAL B CA 1
ATOM 1886 C C . VAL B 1 86 ? 44.640 7.653 82.176 1.00 19.35 84 VAL B C 1
ATOM 1887 O O . VAL B 1 86 ? 44.173 7.468 83.309 1.00 19.80 84 VAL B O 1
ATOM 1891 N N . ALA B 1 87 ? 43.868 7.806 81.123 1.00 18.08 85 ALA B N 1
ATOM 1892 C CA . ALA B 1 87 ? 42.388 7.686 81.239 1.00 19.46 85 ALA B CA 1
ATOM 1893 C C . ALA B 1 87 ? 41.821 7.120 79.951 1.00 20.88 85 ALA B C 1
ATOM 1894 O O . ALA B 1 87 ? 42.389 7.295 78.888 1.00 22.43 85 ALA B O 1
ATOM 1896 N N . THR B 1 88 ? 40.716 6.408 80.056 1.00 21.29 86 THR B N 1
ATOM 1897 C CA . THR B 1 88 ? 40.019 5.874 78.904 1.00 23.16 86 THR B CA 1
ATOM 1898 C C . THR B 1 88 ? 38.619 6.335 79.103 1.00 22.80 86 THR B C 1
ATOM 1899 O O . THR B 1 88 ? 38.118 6.337 80.195 1.00 24.71 86 THR B O 1
ATOM 1903 N N . GLY B 1 89 ? 37.930 6.728 78.047 1.00 21.49 87 GLY B N 1
ATOM 1904 C CA . GLY B 1 89 ? 36.556 7.145 78.243 1.00 21.78 87 GLY B CA 1
ATOM 1905 C C . GLY B 1 89 ? 35.807 7.346 76.946 1.00 21.67 87 GLY B C 1
ATOM 1906 O O . GLY B 1 89 ? 36.345 7.048 75.861 1.00 19.51 87 GLY B O 1
ATOM 1907 N N . ARG B 1 90 ? 34.563 7.817 77.095 1.00 21.18 88 ARG B N 1
ATOM 1908 C CA . ARG B 1 90 ? 33.655 8.014 75.984 1.00 22.55 88 ARG B CA 1
ATOM 1909 C C . ARG B 1 90 ? 32.936 9.331 76.163 1.00 21.51 88 ARG B C 1
ATOM 1910 O O . ARG B 1 90 ? 32.656 9.773 77.292 1.00 22.40 88 ARG B O 1
ATOM 1915 N N . SER B 1 91 ? 32.569 9.914 75.024 1.00 21.67 89 SER B N 1
ATOM 1916 C CA . SER B 1 91 ? 31.700 11.057 75.051 1.00 21.66 89 SER B CA 1
ATOM 1917 C C . SER B 1 91 ? 30.902 11.124 73.772 1.00 21.66 89 SER B C 1
ATOM 1918 O O . SER B 1 91 ? 31.277 10.531 72.776 1.00 22.06 89 SER B O 1
ATOM 1921 N N . ALA B 1 92 ? 29.795 11.828 73.834 1.00 20.65 90 ALA B N 1
ATOM 1922 C CA . ALA B 1 92 ? 28.980 12.022 72.691 1.00 19.69 90 ALA B CA 1
ATOM 1923 C C . ALA B 1 92 ? 29.472 13.157 71.820 1.00 21.61 90 ALA B C 1
ATOM 1924 O O . ALA B 1 92 ? 29.864 14.192 72.339 1.00 22.44 90 ALA B O 1
ATOM 1926 N N . SER B 1 93 ? 29.368 12.998 70.505 1.00 19.30 91 SER B N 1
ATOM 1927 C CA . SER B 1 93 ? 29.783 14.004 69.550 1.00 20.47 91 SER B CA 1
ATOM 1928 C C . SER B 1 93 ? 28.605 14.367 68.683 1.00 20.78 91 SER B C 1
ATOM 1929 O O . SER B 1 93 ? 27.976 13.485 68.134 1.00 21.00 91 SER B O 1
ATOM 1932 N N . VAL B 1 94 ? 28.262 15.637 68.584 1.00 19.67 92 VAL B N 1
ATOM 1933 C CA . VAL B 1 94 ? 27.286 16.113 67.542 1.00 19.09 92 VAL B CA 1
ATOM 1934 C C . VAL B 1 94 ? 27.954 17.313 66.944 1.00 19.50 92 VAL B C 1
ATOM 1935 O O . VAL B 1 94 ? 28.474 18.167 67.621 1.00 19.80 92 VAL B O 1
ATOM 1939 N N . VAL B 1 95 ? 27.968 17.354 65.622 1.00 17.85 93 VAL B N 1
ATOM 1940 C CA . VAL B 1 95 ? 28.689 18.367 64.845 1.00 19.23 93 VAL B CA 1
ATOM 1941 C C . VAL B 1 95 ? 27.724 19.041 63.892 1.00 20.33 93 VAL B C 1
ATOM 1942 O O . VAL B 1 95 ? 27.079 18.375 63.094 1.00 18.94 93 VAL B O 1
ATOM 1946 N N . THR B 1 96 ? 27.565 20.370 64.024 1.00 18.42 94 THR B N 1
ATOM 1947 C CA . THR B 1 96 ? 26.705 21.128 63.132 1.00 19.64 94 THR B CA 1
ATOM 1948 C C . THR B 1 96 ? 27.512 21.738 62.026 1.00 18.01 94 THR B C 1
ATOM 1949 O O . THR B 1 96 ? 28.773 21.808 62.061 1.00 18.63 94 THR B O 1
ATOM 1953 N N . LEU B 1 97 ? 26.827 22.099 60.962 1.00 19.34 95 LEU B N 1
ATOM 1954 C CA . LEU B 1 97 ? 27.476 22.630 59.787 1.00 20.16 95 LEU B CA 1
ATOM 1955 C C . LEU B 1 97 ? 26.579 23.714 59.191 1.00 18.81 95 LEU B C 1
ATOM 1956 O O . LEU B 1 97 ? 25.396 23.507 58.958 1.00 20.44 95 LEU B O 1
ATOM 1961 N N . ALA B 1 98 ? 27.190 24.857 58.865 1.00 21.35 96 ALA B N 1
ATOM 1962 C CA . ALA B 1 98 ? 26.517 25.933 58.156 1.00 20.44 96 ALA B CA 1
ATOM 1963 C C . ALA B 1 98 ? 26.486 25.549 56.691 1.00 22.57 96 ALA B C 1
ATOM 1964 O O . ALA B 1 98 ? 27.536 25.228 56.145 1.00 22.74 96 ALA B O 1
ATOM 1966 N N . THR B 1 99 ? 25.296 25.467 56.125 1.00 23.73 97 THR B N 1
ATOM 1967 C CA . THR B 1 99 ? 25.123 25.166 54.705 1.00 23.91 97 THR B CA 1
ATOM 1968 C C . THR B 1 99 ? 24.261 26.202 54.063 1.00 25.09 97 THR B C 1
ATOM 1969 O O . THR B 1 99 ? 23.633 27.037 54.725 1.00 24.39 97 THR B O 1
ATOM 1973 N N . ALA B 1 100 ? 24.195 26.163 52.731 1.00 25.26 98 ALA B N 1
ATOM 1974 C CA . ALA B 1 100 ? 23.372 27.141 52.037 1.00 27.29 98 ALA B CA 1
ATOM 1975 C C . ALA B 1 100 ? 21.888 26.815 52.191 1.00 27.83 98 ALA B C 1
ATOM 1976 O O . ALA B 1 100 ? 21.025 27.560 51.751 1.00 28.98 98 ALA B O 1
ATOM 1978 N N . ALA B 1 101 ? 21.584 25.675 52.808 1.00 27.14 99 ALA B N 1
ATOM 1979 C CA . ALA B 1 101 ? 20.223 25.331 53.126 1.00 27.61 99 ALA B CA 1
ATOM 1980 C C . ALA B 1 101 ? 19.991 25.431 54.654 1.00 28.21 99 ALA B C 1
ATOM 1981 O O . ALA B 1 101 ? 19.033 24.873 55.151 1.00 31.67 99 ALA B O 1
ATOM 1983 N N . GLY B 1 102 ? 20.835 26.139 55.385 1.00 26.16 100 GLY B N 1
ATOM 1984 C CA . GLY B 1 102 ? 20.619 26.249 56.831 1.00 25.29 100 GLY B CA 1
ATOM 1985 C C . GLY B 1 102 ? 21.628 25.445 57.593 1.00 23.95 100 GLY B C 1
ATOM 1986 O O . GLY B 1 102 ? 22.543 24.868 57.046 1.00 23.98 100 GLY B O 1
ATOM 1987 N N . TYR B 1 103 ? 21.483 25.426 58.910 1.00 21.02 101 TYR B N 1
ATOM 1988 C CA . TYR B 1 103 ? 22.354 24.602 59.705 1.00 20.90 101 TYR B CA 1
ATOM 1989 C C . TYR B 1 103 ? 21.858 23.138 59.664 1.00 21.03 101 TYR B C 1
ATOM 1990 O O . TYR B 1 103 ? 20.627 22.862 59.706 1.00 24.40 101 TYR B O 1
ATOM 1999 N N . LYS B 1 104 ? 22.789 22.218 59.463 1.00 19.34 102 LYS B N 1
ATOM 2000 C CA . LYS B 1 104 ? 22.469 20.806 59.418 1.00 18.98 102 LYS B CA 1
ATOM 2001 C C . LYS B 1 104 ? 23.434 20.069 60.348 1.00 19.21 102 LYS B C 1
ATOM 2002 O O . LYS B 1 104 ? 24.431 20.600 60.812 1.00 21.03 102 LYS B O 1
ATOM 2008 N N . ILE B 1 105 ? 23.148 18.798 60.577 1.00 19.03 103 ILE B N 1
ATOM 2009 C CA . ILE B 1 105 ? 24.005 17.930 61.352 1.00 18.14 103 ILE B CA 1
ATOM 2010 C C . ILE B 1 105 ? 24.972 17.168 60.447 1.00 18.62 103 ILE B C 1
ATOM 2011 O O . ILE B 1 105 ? 24.618 16.235 59.694 1.00 19.92 103 ILE B O 1
ATOM 2016 N N . LEU B 1 106 ? 26.235 17.528 60.567 1.00 19.12 104 LEU B N 1
ATOM 2017 C CA . LEU B 1 106 ? 27.308 16.836 59.904 1.00 21.09 104 LEU B CA 1
ATOM 2018 C C . LEU B 1 106 ? 27.689 15.507 60.528 1.00 20.67 104 LEU B C 1
ATOM 2019 O O . LEU B 1 106 ? 28.047 14.548 59.839 1.00 20.06 104 LEU B O 1
ATOM 2024 N N . GLY B 1 107 ? 27.684 15.423 61.870 1.00 18.86 105 GLY B N 1
ATOM 2025 C CA . GLY B 1 107 ? 28.062 14.207 62.521 1.00 20.47 105 GLY B CA 1
ATOM 2026 C C . GLY B 1 107 ? 27.234 14.001 63.783 1.00 19.53 105 GLY B C 1
ATOM 2027 O O . GLY B 1 107 ? 26.799 14.932 64.412 1.00 19.36 105 GLY B O 1
ATOM 2028 N N . SER B 1 108 ? 27.073 12.730 64.101 1.00 18.93 106 SER B N 1
ATOM 2029 C CA . SER B 1 108 ? 26.465 12.292 65.357 1.00 18.79 106 SER B CA 1
ATOM 2030 C C . SER B 1 108 ? 27.146 10.975 65.664 1.00 18.52 106 SER B C 1
ATOM 2031 O O . SER B 1 108 ? 27.121 10.105 64.850 1.00 19.78 106 SER B O 1
ATOM 2034 N N . GLY B 1 109 ? 27.753 10.819 66.831 1.00 17.67 107 GLY B N 1
ATOM 2035 C CA . GLY B 1 109 ? 28.485 9.615 67.171 1.00 17.57 107 GLY B CA 1
ATOM 2036 C C . GLY B 1 109 ? 29.104 9.737 68.522 1.00 18.33 107 GLY B C 1
ATOM 2037 O O . GLY B 1 109 ? 28.660 10.505 69.367 1.00 19.09 107 GLY B O 1
ATOM 2038 N N . GLU B 1 110 ? 30.099 8.888 68.739 1.00 19.91 108 GLU B N 1
ATOM 2039 C CA . GLU B 1 110 ? 30.759 8.705 70.051 1.00 21.30 108 GLU B CA 1
ATOM 2040 C C . GLU B 1 110 ? 32.259 8.869 69.824 1.00 21.59 108 GLU B C 1
ATOM 2041 O O . GLU B 1 110 ? 32.836 8.205 68.930 1.00 22.11 108 GLU B O 1
ATOM 2047 N N . TYR B 1 111 ? 32.896 9.609 70.715 1.00 20.46 109 TYR B N 1
ATOM 2048 C CA . TYR B 1 111 ? 34.365 9.601 70.830 1.00 20.22 109 TYR B CA 1
ATOM 2049 C C . TYR B 1 111 ? 34.763 8.527 71.806 1.00 19.81 109 TYR B C 1
ATOM 2050 O O . TYR B 1 111 ? 34.137 8.379 72.891 1.00 20.38 109 TYR B O 1
ATOM 2059 N N . GLN B 1 112 ? 35.792 7.738 71.401 1.00 20.11 110 GLN B N 1
ATOM 2060 C CA . GLN B 1 112 ? 36.367 6.711 72.256 1.00 22.28 110 GLN B CA 1
ATOM 2061 C C . GLN B 1 112 ? 37.831 7.092 72.402 1.00 19.94 110 GLN B C 1
ATOM 2062 O O . GLN B 1 112 ? 38.569 7.035 71.410 1.00 19.30 110 GLN B O 1
ATOM 2068 N N . ASP B 1 113 ? 38.199 7.483 73.617 1.00 20.09 111 ASP B N 1
ATOM 2069 C CA . ASP B 1 113 ? 39.439 8.181 73.940 1.00 19.20 111 ASP B CA 1
ATOM 2070 C C . ASP B 1 113 ? 40.362 7.378 74.851 1.00 19.02 111 ASP B C 1
ATOM 2071 O O . ASP B 1 113 ? 39.894 6.692 75.785 1.00 19.47 111 ASP B O 1
ATOM 2076 N N . ARG B 1 114 ? 41.662 7.558 74.590 1.00 19.48 112 ARG B N 1
ATOM 2077 C CA . ARG B 1 114 ? 42.745 7.141 75.464 1.00 19.04 112 ARG B CA 1
ATOM 2078 C C . ARG B 1 114 ? 43.592 8.406 75.674 1.00 18.28 112 ARG B C 1
ATOM 2079 O O . ARG B 1 114 ? 44.089 9.044 74.683 1.00 16.93 112 ARG B O 1
ATOM 2087 N N . LEU B 1 115 ? 43.638 8.853 76.939 1.00 17.69 113 LEU B N 1
ATOM 2088 C CA . LEU B 1 115 ? 44.277 10.104 77.329 1.00 18.69 113 LEU B CA 1
ATOM 2089 C C . L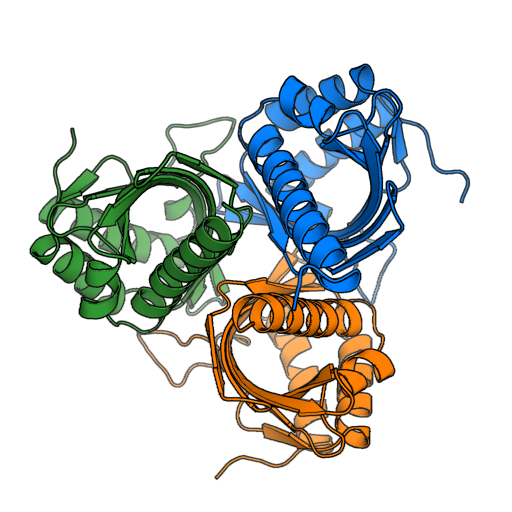EU B 1 115 ? 45.498 9.838 78.169 1.00 20.19 113 LEU B C 1
ATOM 2090 O O . LEU B 1 115 ? 45.574 8.829 78.865 1.00 19.53 113 LEU B O 1
ATOM 2095 N N . ILE B 1 116 ? 46.448 10.748 78.088 1.00 19.44 114 ILE B N 1
ATOM 2096 C CA . ILE B 1 116 ? 47.633 10.643 78.920 1.00 21.92 114 ILE B CA 1
ATOM 2097 C C . ILE B 1 116 ? 47.929 11.986 79.540 1.00 21.13 114 ILE B C 1
ATOM 2098 O O . ILE B 1 116 ? 47.821 13.006 78.896 1.00 21.88 114 ILE B O 1
ATOM 2103 N N . LYS B 1 117 ? 48.328 11.975 80.810 1.00 22.85 115 LYS B N 1
ATOM 2104 C CA . LYS B 1 117 ? 48.682 13.192 81.546 1.00 23.69 115 LYS B CA 1
ATOM 2105 C C . LYS B 1 117 ? 50.199 13.332 81.644 1.00 25.24 115 LYS B C 1
ATOM 2106 O O . LYS B 1 117 ? 50.883 12.393 82.053 1.00 25.10 115 LYS B O 1
ATOM 2112 N N . GLN B 1 118 ? 50.724 14.459 81.202 1.00 27.56 116 GLN B N 1
ATOM 2113 C CA . GLN B 1 118 ? 52.179 14.680 81.272 1.00 29.56 116 GLN B CA 1
ATOM 2114 C C . GLN B 1 118 ? 52.414 16.144 81.501 1.00 31.29 116 GLN B C 1
ATOM 2115 O O . GLN B 1 118 ? 51.663 16.994 80.996 1.00 31.04 116 GLN B O 1
ATOM 2117 N N . ASP B 1 119 ? 53.450 16.438 82.278 1.00 32.36 117 ASP B N 1
ATOM 2118 C CA . ASP B 1 119 ? 53.743 17.810 82.642 1.00 33.55 117 ASP B CA 1
ATOM 2119 C C . ASP B 1 119 ? 52.515 18.522 83.204 1.00 32.52 117 ASP B C 1
ATOM 2120 O O . ASP B 1 119 ? 52.306 19.724 82.997 1.00 33.87 117 ASP B O 1
ATOM 2125 N N . GLY B 1 120 ? 51.693 17.762 83.916 1.00 31.58 118 GLY B N 1
ATOM 2126 C CA . GLY B 1 120 ? 50.517 18.305 84.572 1.00 31.30 118 GLY B CA 1
ATOM 2127 C C . GLY B 1 120 ? 49.329 18.570 83.681 1.00 30.27 118 GLY B C 1
ATOM 2128 O O . GLY B 1 120 ? 48.333 19.188 84.128 1.00 31.97 118 GLY B O 1
ATOM 2129 N N . GLN B 1 121 ? 49.385 18.091 82.434 1.00 29.00 119 GLN B N 1
ATOM 2130 C CA . GLN B 1 121 ? 48.301 18.356 81.467 1.00 26.74 119 GLN B CA 1
ATOM 2131 C C . GLN B 1 121 ? 47.825 17.070 80.783 1.00 24.57 119 GLN B C 1
ATOM 2132 O O . GLN B 1 121 ? 48.631 16.280 80.312 1.00 23.87 119 GLN B O 1
ATOM 2134 N N . TRP B 1 122 ? 46.517 16.915 80.692 1.00 22.56 120 TRP B N 1
ATOM 2135 C CA . TRP B 1 122 ? 45.945 15.811 79.930 1.00 20.30 120 TRP B CA 1
ATOM 2136 C C . TRP B 1 122 ? 46.013 16.121 78.448 1.00 21.07 120 TRP B C 1
ATOM 2137 O O . TRP B 1 122 ? 45.669 17.247 78.020 1.00 21.25 120 TRP B O 1
ATOM 2148 N N . ARG B 1 123 ? 46.376 15.106 77.663 1.00 18.85 121 ARG B N 1
ATOM 2149 C CA . ARG B 1 123 ? 46.208 15.187 76.236 1.00 19.20 121 ARG B CA 1
ATOM 2150 C C . ARG B 1 123 ? 45.699 13.895 75.652 1.00 18.14 121 ARG B C 1
ATOM 2151 O O . ARG B 1 123 ? 45.736 12.834 76.303 1.00 18.06 121 ARG B O 1
ATOM 2159 N N . ILE B 1 124 ? 45.255 13.986 74.400 1.00 18.43 122 ILE B N 1
ATOM 2160 C CA . ILE B 1 124 ? 44.697 12.826 73.677 1.00 17.63 122 ILE B CA 1
ATOM 2161 C C . ILE B 1 124 ? 45.836 12.012 73.069 1.00 17.15 122 ILE B C 1
ATOM 2162 O O . ILE B 1 124 ? 46.500 12.463 72.189 1.00 17.00 122 ILE B O 1
ATOM 2167 N N . ALA B 1 125 ? 45.968 10.756 73.485 1.00 17.43 123 ALA B N 1
ATOM 2168 C CA . ALA B 1 125 ? 46.881 9.859 72.807 1.00 17.01 123 ALA B CA 1
ATOM 2169 C C . ALA B 1 125 ? 46.225 9.181 71.614 1.00 17.51 123 ALA B C 1
ATOM 2170 O O . ALA B 1 125 ? 46.864 8.851 70.600 1.00 17.98 123 ALA B O 1
ATOM 2172 N N . TYR B 1 126 ? 44.958 8.870 71.780 1.00 17.37 124 TYR B N 1
ATOM 2173 C CA . TYR B 1 126 ? 44.146 8.285 70.692 1.00 16.80 124 TYR B CA 1
ATOM 2174 C C . TYR B 1 126 ? 42.686 8.643 70.878 1.00 18.68 124 TYR B C 1
ATOM 2175 O O . TYR B 1 126 ? 42.119 8.414 71.965 1.00 19.32 124 TYR B O 1
ATOM 2184 N N . ARG B 1 127 ? 42.086 9.152 69.803 1.00 17.06 125 ARG B N 1
ATOM 2185 C CA . ARG B 1 127 ? 40.645 9.472 69.776 1.00 18.05 125 ARG B CA 1
ATOM 2186 C C . ARG B 1 127 ? 40.082 8.854 68.534 1.00 18.32 125 ARG B C 1
ATOM 2187 O O . ARG B 1 127 ? 40.508 9.191 67.412 1.00 18.54 125 ARG B O 1
ATOM 2195 N N . ARG B 1 128 ? 39.109 7.968 68.725 1.00 18.58 126 ARG B N 1
ATOM 2196 C CA . ARG B 1 128 ? 38.365 7.393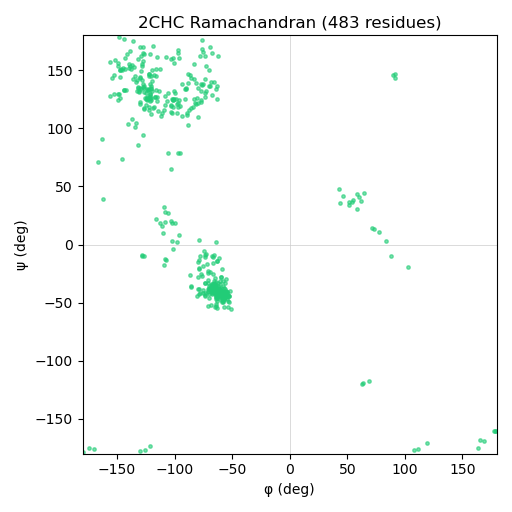 67.609 1.00 20.15 126 ARG B CA 1
ATOM 2197 C C . ARG B 1 128 ? 36.969 7.990 67.631 1.00 20.36 126 ARG B C 1
ATOM 2198 O O . ARG B 1 128 ? 36.298 7.885 68.669 1.00 22.37 126 ARG B O 1
ATOM 2206 N N . LEU B 1 129 ? 36.521 8.531 66.503 1.00 20.91 127 LEU B N 1
ATOM 2207 C CA . LEU B 1 129 ? 35.108 8.953 66.297 1.00 22.19 127 LEU B CA 1
ATOM 2208 C C . LEU B 1 129 ? 34.376 7.858 65.557 1.00 21.10 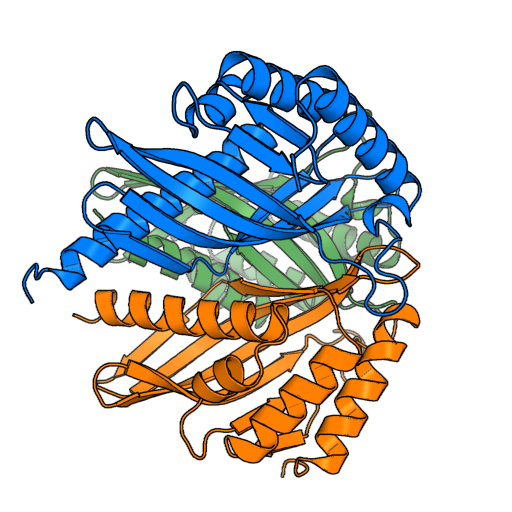127 LEU B C 1
ATOM 2209 O O . LEU B 1 129 ? 34.778 7.382 64.476 1.00 20.99 127 LEU B O 1
ATOM 2214 N N . ARG B 1 130 ? 33.316 7.326 66.168 1.00 22.94 128 ARG B N 1
ATOM 2215 C CA . ARG B 1 130 ? 32.506 6.312 65.556 1.00 23.40 128 ARG B CA 1
ATOM 2216 C C . ARG B 1 130 ? 31.165 6.958 65.271 1.00 23.76 128 ARG B C 1
ATOM 2217 O O . ARG B 1 130 ? 30.448 7.280 66.221 1.00 21.90 128 ARG B O 1
ATOM 2225 N N . ASN B 1 131 ? 30.809 7.191 64.017 1.00 23.77 129 ASN B N 1
ATOM 2226 C CA . ASN B 1 131 ? 29.506 7.851 63.835 1.00 24.40 129 ASN B CA 1
ATOM 2227 C C . ASN B 1 131 ? 28.378 6.831 63.884 1.00 23.63 129 ASN B C 1
ATOM 2228 O O . ASN B 1 131 ? 28.519 5.630 63.590 1.00 23.37 129 ASN B O 1
ATOM 2233 N N . ASP B 1 132 ? 27.214 7.341 64.242 1.00 20.91 130 ASP B N 1
ATOM 2234 C CA . ASP B 1 132 ? 26.015 6.534 64.332 1.00 20.00 130 ASP B CA 1
ATOM 2235 C C . ASP B 1 132 ? 25.570 6.074 62.965 1.00 19.59 130 ASP B C 1
ATOM 2236 O O . ASP B 1 132 ? 25.615 6.800 61.976 1.00 17.93 130 ASP B O 1
ATOM 2241 N N . ARG B 1 133 ? 25.134 4.815 62.945 1.00 20.61 131 ARG B N 1
ATOM 2242 C CA . ARG B 1 133 ? 24.740 4.115 61.732 1.00 21.74 131 ARG B CA 1
ATOM 2243 C C . ARG B 1 133 ? 23.242 3.935 61.639 1.00 22.64 131 ARG B C 1
ATOM 2244 O O . ARG B 1 133 ? 22.560 4.056 62.610 1.00 21.29 131 ARG B O 1
ATOM 2247 N N . LEU B 1 134 ? 22.738 3.66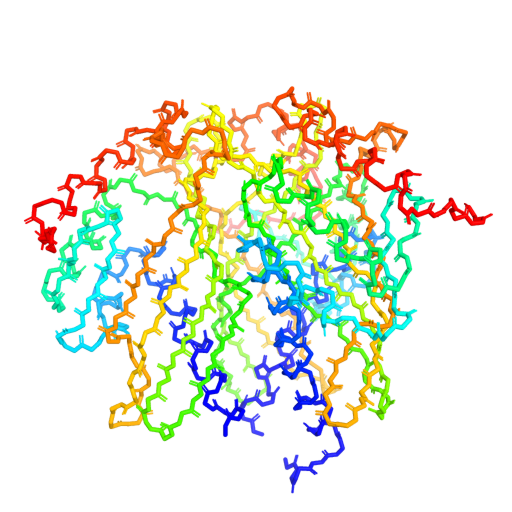7 60.437 1.00 22.27 132 LEU B N 1
ATOM 2248 C CA . LEU B 1 134 ? 21.328 3.284 60.284 1.00 25.41 132 LEU B CA 1
ATOM 2249 C C . LEU B 1 134 ? 21.120 1.899 60.874 1.00 27.30 132 LEU B C 1
ATOM 2250 O O . LEU B 1 134 ? 21.925 1.007 60.648 1.00 28.36 132 LEU B O 1
ATOM 2255 N N . VAL B 1 135 ? 20.032 1.707 61.625 1.00 29.26 133 VAL B N 1
ATOM 2256 C CA . VAL B 1 135 ? 19.760 0.410 62.232 1.00 31.03 133 VAL B CA 1
ATOM 2257 C C . VAL B 1 135 ? 19.419 -0.548 61.079 1.00 32.26 133 VAL B C 1
ATOM 2258 O O . VAL B 1 135 ? 19.812 -1.722 61.063 1.00 34.52 133 VAL B O 1
ATOM 2262 N N . SER B 1 136 ? 18.739 -0.028 60.066 1.00 32.79 134 SER B N 1
ATOM 2263 C CA . SER B 1 136 ? 18.272 -0.875 58.980 1.00 33.76 134 SER B CA 1
ATOM 2264 C C . SER B 1 136 ? 19.392 -1.312 58.006 1.00 34.00 134 SER B C 1
ATOM 2265 O O . SER B 1 136 ? 19.210 -2.270 57.268 1.00 34.20 134 SER B O 1
ATOM 2268 N N . ASP B 1 137 ? 20.533 -0.621 58.009 1.00 33.94 135 ASP B N 1
ATOM 2269 C CA . ASP B 1 137 ? 21.635 -0.937 57.093 1.00 34.09 135 ASP B CA 1
ATOM 2270 C C . ASP B 1 137 ? 22.944 -0.319 57.551 1.00 34.21 135 ASP B C 1
ATOM 2271 O O . ASP B 1 137 ? 23.257 0.822 57.197 1.00 33.47 135 ASP B O 1
ATOM 2276 N N . PRO B 1 138 ? 23.717 -1.056 58.351 1.00 34.92 136 PRO B N 1
ATOM 2277 C CA . PRO B 1 138 ? 24.976 -0.512 58.854 1.00 35.55 136 PRO B CA 1
ATOM 2278 C C . PRO B 1 138 ? 26.053 -0.123 57.831 1.00 35.96 136 PRO B C 1
ATOM 2279 O O . PRO B 1 138 ? 27.011 0.546 58.211 1.00 37.51 136 PRO B O 1
ATOM 2283 N N . SER B 1 139 ? 25.894 -0.508 56.571 1.00 35.15 137 SER B N 1
ATOM 2284 C CA . SER B 1 139 ? 26.889 -0.215 55.552 1.00 35.75 137 SER B CA 1
ATOM 2285 C C . SER B 1 139 ? 26.831 1.217 55.022 1.00 35.42 137 SER B C 1
ATOM 2286 O O . SER B 1 139 ? 27.824 1.705 54.454 1.00 36.26 137 SER B O 1
ATOM 2289 N N . VAL B 1 140 ? 25.671 1.858 55.207 1.00 33.39 138 VAL B N 1
ATOM 2290 C CA . VAL B 1 140 ? 25.372 3.204 54.728 1.00 31.64 138 VAL B CA 1
ATOM 2291 C C . VAL B 1 140 ? 26.126 4.246 55.566 1.00 29.64 138 VAL B C 1
ATOM 2292 O O . VAL B 1 140 ? 26.139 4.167 56.787 1.00 28.39 138 VAL B O 1
ATOM 2296 N N . ALA B 1 141 ? 26.776 5.192 54.894 1.00 27.42 139 ALA B N 1
ATOM 2297 C CA . ALA B 1 141 ? 27.456 6.278 55.513 1.00 27.18 139 ALA B CA 1
ATOM 2298 C C . ALA B 1 141 ? 26.408 7.360 55.657 1.00 24.64 139 ALA B C 1
ATOM 2299 O O . ALA B 1 141 ? 26.065 8.040 54.702 1.00 23.25 139 ALA B O 1
ATOM 2301 N N . VAL B 1 142 ? 25.874 7.533 56.869 1.00 24.60 140 VAL B N 1
ATOM 2302 C CA . VAL B 1 142 ? 24.790 8.504 57.037 1.00 22.51 140 VAL B CA 1
ATOM 2303 C C . VAL B 1 142 ? 25.279 9.939 56.812 1.00 22.85 140 VAL B C 1
ATOM 2304 O O . VAL B 1 142 ? 24.483 10.796 56.398 1.00 23.49 140 VAL B O 1
ATOM 2308 N N . ASN B 1 143 ? 26.561 10.211 57.020 1.00 22.22 141 ASN B N 1
ATOM 2309 C CA . ASN B 1 143 ? 27.051 11.586 56.841 1.00 23.46 141 ASN B CA 1
ATOM 2310 C C . ASN B 1 143 ? 27.144 12.012 55.382 1.00 24.00 141 ASN B C 1
ATOM 2311 O O . ASN B 1 143 ? 27.300 13.206 55.129 1.00 26.33 141 ASN B O 1
ATOM 2316 N N . VAL B 1 144 ? 26.952 11.106 54.438 1.00 24.22 142 VAL B N 1
ATOM 2317 C CA . VAL B 1 144 ? 26.806 11.545 53.054 1.00 23.95 142 VAL B CA 1
ATOM 2318 C C . VAL B 1 144 ? 25.399 11.402 52.452 1.00 23.72 142 VAL B C 1
ATOM 2319 O O . VAL B 1 144 ? 25.216 11.625 51.238 1.00 23.52 142 VAL B O 1
ATOM 2323 N N . ALA B 1 145 ? 24.401 11.089 53.275 1.00 22.61 143 ALA B N 1
ATOM 2324 C CA . ALA B 1 145 ? 23.027 10.917 52.826 1.00 23.12 143 ALA B CA 1
ATOM 2325 C C . ALA B 1 145 ? 22.379 12.251 52.428 1.00 22.29 143 ALA B C 1
ATOM 2326 O O . ALA B 1 145 ? 21.528 12.285 51.537 1.00 25.20 143 ALA B O 1
ATOM 2328 N N . ASP B 1 146 ? 22.794 13.344 53.059 1.00 20.64 144 ASP B N 1
ATOM 2329 C CA . ASP B 1 146 ? 22.339 14.681 52.717 1.00 20.88 144 ASP B CA 1
ATOM 2330 C C . ASP B 1 146 ? 23.436 15.341 51.880 1.00 20.42 144 ASP B C 1
ATOM 2331 O O . ASP B 1 146 ? 24.593 15.428 52.287 1.00 19.97 144 ASP B O 1
ATOM 2336 N N . ALA B 1 147 ? 23.045 15.800 50.685 1.00 21.39 145 ALA B N 1
ATOM 2337 C CA . ALA B 1 147 ? 24.030 16.320 49.727 1.00 20.49 145 ALA B CA 1
ATOM 2338 C C . ALA B 1 147 ? 24.768 17.534 50.223 1.00 20.57 145 ALA B C 1
ATOM 2339 O O . ALA B 1 147 ? 25.942 17.713 49.857 1.00 21.96 145 ALA B O 1
ATOM 2341 N N . ASP B 1 148 ? 24.086 18.375 51.027 1.00 21.35 146 ASP B N 1
ATOM 2342 C CA . ASP B 1 148 ? 24.751 19.606 51.564 1.00 22.78 146 ASP B CA 1
ATOM 2343 C C . ASP B 1 148 ? 25.875 19.196 52.515 1.00 23.70 146 ASP B C 1
ATOM 2344 O O . ASP B 1 148 ? 26.983 19.738 52.515 1.00 26.18 146 ASP B O 1
ATOM 2349 N N . VAL B 1 149 ? 25.605 18.172 53.313 1.00 22.33 147 VAL B N 1
ATOM 2350 C CA . VAL B 1 149 ? 26.564 17.671 54.259 1.00 21.96 147 VAL B CA 1
ATOM 2351 C C . VAL B 1 149 ? 27.654 16.868 53.558 1.00 21.85 147 VAL B C 1
ATOM 2352 O O . VAL B 1 149 ? 28.852 17.005 53.860 1.00 22.12 147 VAL B O 1
ATOM 2356 N N . ALA B 1 150 ? 27.265 16.057 52.589 1.00 20.61 148 ALA B N 1
ATOM 2357 C CA . ALA B 1 150 ? 28.215 15.154 51.896 1.00 21.07 148 ALA B CA 1
ATOM 2358 C C . ALA B 1 150 ? 29.309 15.962 51.216 1.00 21.81 148 ALA B C 1
ATOM 2359 O O . ALA B 1 150 ? 30.451 15.510 51.115 1.00 24.08 148 ALA B O 1
ATOM 2361 N N . ALA B 1 151 ? 28.953 17.142 50.722 1.00 23.28 149 ALA B N 1
ATOM 2362 C CA . ALA B 1 151 ? 29.941 17.997 50.029 1.00 23.43 149 ALA B CA 1
ATOM 2363 C C . ALA B 1 151 ? 31.144 18.243 50.908 1.00 24.91 149 ALA B C 1
ATOM 2364 O O . ALA B 1 151 ? 32.295 18.112 50.522 1.00 25.40 149 ALA B O 1
ATOM 2366 N N . VAL B 1 152 ? 30.894 18.504 52.178 1.00 23.12 150 VAL B N 1
ATOM 2367 C CA . VAL B 1 152 ? 31.956 18.839 53.076 1.00 22.41 150 VAL B CA 1
ATOM 2368 C C . VAL B 1 152 ? 32.679 17.544 53.494 1.00 22.72 150 VAL B C 1
ATOM 2369 O O . VAL B 1 152 ? 33.873 17.520 53.556 1.00 24.45 150 VAL B O 1
ATOM 2373 N N . VAL B 1 153 ? 31.946 16.482 53.788 1.00 22.41 151 VAL B N 1
ATOM 2374 C CA . VAL B 1 153 ? 32.548 15.202 54.176 1.00 22.04 151 VAL B CA 1
ATOM 2375 C C . VAL B 1 153 ? 33.565 14.794 53.150 1.00 22.60 151 VAL B C 1
ATOM 2376 O O . VAL B 1 153 ? 34.650 14.365 53.496 1.00 23.60 151 VAL B O 1
ATOM 2380 N N . GLY B 1 154 ? 33.242 14.917 51.864 1.00 20.76 152 GLY B N 1
ATOM 2381 C CA . GLY B 1 154 ? 34.174 14.580 50.816 1.00 21.58 152 GLY B CA 1
ATOM 2382 C C . GLY B 1 154 ? 35.549 15.226 50.902 1.00 20.47 152 GLY B C 1
ATOM 2383 O O . GLY B 1 154 ? 36.585 14.587 50.661 1.00 20.65 152 GLY B O 1
ATOM 2384 N N . HIS B 1 155 ? 35.562 16.499 51.287 1.00 21.69 153 HIS B N 1
ATOM 2385 C CA . HIS B 1 155 ? 36.818 17.259 51.469 1.00 21.17 153 HIS B CA 1
ATOM 2386 C C . HIS B 1 155 ? 37.563 16.741 52.706 1.00 22.27 153 HIS B C 1
ATOM 2387 O O . HIS B 1 155 ? 38.763 16.668 52.729 1.00 22.81 153 HIS B O 1
ATOM 2394 N N . LEU B 1 156 ? 36.819 16.393 53.742 1.00 22.73 154 LEU B N 1
ATOM 2395 C CA . LEU B 1 156 ? 37.432 15.892 54.960 1.00 22.82 154 LEU B CA 1
ATOM 2396 C C . LEU B 1 156 ? 38.060 14.550 54.698 1.00 22.45 154 LEU B C 1
ATOM 2397 O O . LEU B 1 156 ? 39.192 14.286 55.120 1.00 23.57 154 LEU B O 1
ATOM 2402 N N . LEU B 1 157 ? 37.368 13.691 53.957 1.00 23.91 155 LEU B N 1
ATOM 2403 C CA . LEU B 1 157 ? 37.943 12.383 53.592 1.00 24.86 155 LEU B CA 1
ATOM 2404 C C . LEU B 1 157 ? 39.153 12.516 52.650 1.00 25.33 155 LEU B C 1
ATOM 2405 O O . LEU B 1 157 ? 40.123 11.759 52.746 1.00 25.17 155 LEU B O 1
ATOM 2410 N N . ALA B 1 158 ? 39.154 13.489 51.741 1.00 24.12 156 ALA B N 1
ATOM 2411 C CA . ALA B 1 158 ? 40.325 13.753 50.914 1.00 24.70 156 ALA B CA 1
ATOM 2412 C C . ALA B 1 158 ? 41.562 14.073 51.745 1.00 25.15 156 ALA B C 1
ATOM 2413 O O . ALA B 1 158 ? 42.686 13.578 51.436 1.00 24.12 156 ALA B O 1
ATOM 2415 N N . ALA B 1 159 ? 41.341 14.867 52.803 1.00 24.59 157 ALA B N 1
ATOM 2416 C CA . ALA B 1 159 ? 42.435 15.283 53.716 1.00 24.36 157 ALA B CA 1
ATOM 2417 C C . ALA B 1 159 ? 42.943 14.063 54.486 1.00 24.63 157 ALA B C 1
ATOM 2418 O O . ALA B 1 159 ? 44.160 13.837 54.597 1.00 23.84 157 ALA B O 1
ATOM 2420 N N . ALA B 1 160 ? 42.026 13.221 54.935 1.00 25.53 158 ALA B N 1
ATOM 2421 C CA . ALA B 1 160 ? 42.382 11.982 55.651 1.00 26.18 158 ALA B CA 1
ATOM 2422 C C . ALA B 1 160 ? 43.173 11.043 54.792 1.00 27.59 158 ALA B C 1
ATOM 2423 O O . ALA B 1 160 ? 44.160 10.448 55.245 1.00 27.44 158 ALA B O 1
ATOM 2425 N N . ARG B 1 161 ? 42.733 10.893 53.541 1.00 27.61 159 ARG B N 1
ATOM 2426 C CA . ARG B 1 161 ? 43.432 10.024 52.563 1.00 29.07 159 ARG B CA 1
ATOM 2427 C C . ARG B 1 161 ? 44.852 10.471 52.262 1.00 28.42 159 ARG B C 1
ATOM 2428 O O . ARG B 1 161 ? 45.757 9.657 52.057 1.00 30.63 159 ARG B O 1
ATOM 2436 N N . ARG B 1 162 ? 45.033 11.773 52.197 1.00 27.70 160 ARG B N 1
ATOM 2437 C CA . ARG B 1 162 ? 46.306 12.392 51.945 1.00 28.71 160 ARG B CA 1
ATOM 2438 C C . ARG B 1 162 ? 47.240 12.326 53.153 1.00 28.29 160 ARG B C 1
ATOM 2439 O O . ARG B 1 162 ? 48.438 12.199 52.991 1.00 28.90 160 ARG B O 1
ATOM 2447 N N . LEU B 1 163 ? 46.679 12.391 54.360 1.00 25.51 161 LEU B N 1
ATOM 2448 C CA . LEU B 1 163 ? 47.438 12.604 55.601 1.00 25.49 161 LEU B CA 1
ATOM 2449 C C . LEU B 1 163 ? 47.514 11.353 56.513 1.00 24.71 161 LEU B C 1
ATOM 2450 O O . LEU B 1 163 ? 48.334 11.298 57.424 1.00 25.22 161 LEU B O 1
ATOM 2455 N N . GLY B 1 164 ? 46.624 10.388 56.290 1.00 23.59 162 GLY B N 1
ATOM 2456 C CA . GLY B 1 164 ? 46.450 9.265 57.194 1.00 24.23 162 GLY B CA 1
ATOM 2457 C C . GLY B 1 164 ? 46.667 7.904 56.538 1.00 23.99 162 GLY B C 1
ATOM 2458 O O . GLY B 1 164 ? 47.132 7.775 55.380 1.00 24.99 162 GLY B O 1
ATOM 2459 N N . THR B 1 165 ? 46.375 6.876 57.313 1.00 26.20 163 THR B N 1
ATOM 2460 C CA . THR B 1 165 ? 46.524 5.503 56.908 1.00 27.65 163 THR B CA 1
ATOM 2461 C C . THR B 1 165 ? 45.229 4.750 57.207 1.00 28.98 163 THR B C 1
ATOM 2462 O O . THR B 1 165 ? 44.542 5.030 58.198 1.00 27.72 163 THR B O 1
ATOM 2466 N N . GLN B 1 166 ? 44.862 3.806 56.341 1.00 30.10 164 GLN B N 1
ATOM 2467 C CA . GLN B 1 166 ? 43.631 3.041 56.567 1.00 32.43 164 GLN B CA 1
ATOM 2468 C C . GLN B 1 166 ? 43.820 2.096 57.771 1.00 34.57 164 GLN B C 1
ATOM 2469 O O . GLN B 1 166 ? 44.931 1.645 58.037 1.00 35.39 164 GLN B O 1
ATOM 2471 N N . MET B 1 167 ? 42.744 1.801 58.487 1.00 37.63 165 MET B N 1
ATOM 2472 C CA . MET B 1 167 ? 42.822 0.899 59.653 1.00 40.18 165 MET B CA 1
ATOM 2473 C C . MET B 1 167 ? 42.904 -0.630 59.302 1.00 41.03 165 MET B C 1
ATOM 2474 O O . MET B 1 167 ? 42.573 -1.010 58.179 1.00 41.45 165 MET B O 1
ATOM 2479 N N . SER B 1 168 ? 43.341 -1.483 60.255 1.00 41.35 166 SER B N 1
ATOM 2480 C CA . SER B 1 168 ? 43.455 -2.954 60.035 1.00 41.24 166 SER B CA 1
ATOM 2481 C C . SER B 1 168 ? 42.121 -3.734 60.073 1.00 41.56 166 SER B C 1
ATOM 2482 O O . SER B 1 168 ? 41.267 -3.546 60.963 1.00 41.68 166 SER B O 1
ATOM 2485 N N . GLN C 1 9 ? 29.107 18.681 98.220 1.00 35.27 7 GLN C N 1
ATOM 2486 C CA . GLN C 1 9 ? 27.994 19.218 97.383 1.00 34.60 7 GLN C CA 1
ATOM 2487 C C . GLN C 1 9 ? 28.486 19.244 95.972 1.00 33.54 7 GLN C C 1
ATOM 2488 O O . GLN C 1 9 ? 27.822 18.709 95.096 1.00 34.87 7 GLN C O 1
ATOM 2490 N N . TRP C 1 10 ? 29.679 19.805 95.760 1.00 31.32 8 TRP C N 1
ATOM 2491 C CA . TRP C 1 10 ? 30.291 19.786 94.408 1.00 30.22 8 TRP C CA 1
ATOM 2492 C C . TRP C 1 10 ? 30.588 18.393 93.930 1.00 27.86 8 TRP C C 1
ATOM 2493 O O . TRP C 1 10 ? 30.414 18.091 92.766 1.00 27.41 8 TRP C O 1
ATOM 2504 N N . ILE C 1 11 ? 31.026 17.510 94.824 1.00 25.32 9 ILE C N 1
ATOM 2505 C CA . ILE C 1 11 ? 31.267 16.133 94.400 1.00 24.94 9 ILE C CA 1
ATOM 2506 C C . ILE C 1 11 ? 29.976 15.454 94.015 1.00 24.22 9 ILE C C 1
ATOM 2507 O O . ILE C 1 11 ? 29.931 14.717 93.041 1.00 24.42 9 ILE C O 1
ATOM 2512 N N . GLU C 1 12 ? 28.915 15.732 94.750 1.00 22.99 10 GLU C N 1
ATOM 2513 C CA . GLU C 1 12 ? 27.620 15.150 94.382 1.00 21.51 10 GLU C CA 1
ATOM 2514 C C . GLU C 1 12 ? 27.156 15.639 93.022 1.00 20.99 10 GLU C C 1
ATOM 2515 O O . GLU C 1 12 ? 26.608 14.878 92.227 1.00 20.91 10 GLU C O 1
ATOM 2521 N N . ILE C 1 13 ? 27.351 16.911 92.722 1.00 21.53 11 ILE C N 1
ATOM 2522 C CA . ILE C 1 13 ? 27.060 17.417 91.378 1.00 22.19 11 ILE C CA 1
ATOM 2523 C C . ILE C 1 13 ? 27.828 16.669 90.267 1.00 22.33 11 ILE C C 1
ATOM 2524 O O . ILE C 1 13 ? 27.247 16.326 89.254 1.00 22.29 11 ILE C O 1
ATOM 2529 N N . LEU C 1 14 ? 29.113 16.349 90.493 1.00 19.95 12 LEU C N 1
ATOM 2530 C CA . LEU C 1 14 ? 29.862 15.640 89.484 1.00 20.60 12 LEU C CA 1
ATOM 2531 C C . LEU C 1 14 ? 29.328 14.181 89.365 1.00 18.57 12 LEU C C 1
ATOM 2532 O O . LEU C 1 14 ? 29.238 13.656 88.270 1.00 20.02 12 LEU C O 1
ATOM 2537 N N . ARG C 1 15 ? 28.965 13.582 90.481 1.00 18.71 13 ARG C N 1
ATOM 2538 C CA . ARG C 1 15 ? 28.389 12.240 90.461 1.00 19.46 13 ARG C CA 1
ATOM 2539 C C . ARG C 1 15 ? 27.069 12.217 89.649 1.00 19.34 13 ARG C C 1
ATOM 2540 O O . ARG C 1 15 ? 26.804 11.272 88.907 1.00 20.07 13 ARG C O 1
ATOM 2548 N N . ILE C 1 16 ? 26.244 13.248 89.834 1.00 18.52 14 ILE C N 1
ATOM 2549 C CA . ILE C 1 16 ? 24.968 13.393 89.079 1.00 18.92 14 ILE C CA 1
ATOM 2550 C C . ILE C 1 16 ? 25.221 13.618 87.609 1.00 19.12 14 ILE C C 1
ATOM 2551 O O . ILE C 1 16 ? 24.572 12.990 86.756 1.00 20.22 14 ILE C O 1
ATOM 2556 N N . GLN C 1 17 ? 26.225 14.415 87.274 1.00 19.59 15 GLN C N 1
ATOM 2557 C CA . GLN C 1 17 ? 26.646 14.522 85.873 1.00 21.43 15 GLN C CA 1
ATOM 2558 C C . GLN C 1 17 ? 27.026 13.177 85.262 1.00 21.85 15 GLN C C 1
ATOM 2559 O O . GLN C 1 17 ? 26.646 12.860 84.112 1.00 22.13 15 GLN C O 1
ATOM 2565 N N . ALA C 1 18 ? 27.733 12.367 86.035 1.00 19.63 16 ALA C N 1
ATOM 2566 C CA . ALA C 1 18 ? 28.166 11.047 85.593 1.00 19.23 16 ALA C CA 1
ATOM 2567 C C . ALA C 1 18 ? 26.976 10.155 85.371 1.00 18.81 16 ALA C C 1
ATOM 2568 O O . ALA C 1 18 ? 26.955 9.333 84.444 1.00 19.60 16 ALA C O 1
ATOM 2570 N N . LEU C 1 19 ? 25.993 10.267 86.233 1.00 18.25 17 LEU C N 1
ATOM 2571 C CA . LEU C 1 19 ? 24.740 9.477 86.072 1.00 17.58 17 LEU C CA 1
ATOM 2572 C C . LEU C 1 19 ? 24.034 9.861 84.817 1.00 18.92 17 LEU C C 1
ATOM 2573 O O . LEU C 1 19 ? 23.583 9.002 84.065 1.00 18.84 17 LEU C O 1
ATOM 2578 N N . CYS C 1 20 ? 23.936 11.174 84.537 1.00 18.73 18 CYS C N 1
ATOM 2579 C CA . CYS C 1 20 ? 23.273 11.596 83.329 1.00 19.24 18 CYS C CA 1
ATOM 2580 C C . CYS C 1 20 ? 24.020 11.073 82.098 1.00 19.23 18 CYS C C 1
ATOM 2581 O O . CYS C 1 20 ? 23.431 10.751 81.080 1.00 19.17 18 CYS C O 1
ATOM 2584 N N . ALA C 1 21 ? 25.355 11.094 82.158 1.00 19.66 19 ALA C N 1
ATOM 2585 C CA . ALA C 1 21 ? 26.203 10.613 81.052 1.00 20.62 19 ALA C CA 1
ATOM 2586 C C . ALA C 1 21 ? 25.997 9.123 80.818 1.00 18.64 19 ALA C C 1
ATOM 2587 O O . ALA C 1 21 ? 25.766 8.673 79.683 1.00 20.92 19 ALA C O 1
ATOM 2589 N N . ARG C 1 22 ? 25.900 8.341 81.885 1.00 19.52 20 ARG C N 1
ATOM 2590 C CA . ARG C 1 22 ? 25.667 6.936 81.758 1.00 20.58 20 ARG C CA 1
ATOM 2591 C C . ARG C 1 22 ? 24.287 6.600 81.215 1.00 19.44 20 ARG C C 1
ATOM 2592 O O . ARG C 1 22 ? 24.112 5.666 80.461 1.00 20.22 20 ARG C O 1
ATOM 2600 N N . TYR C 1 23 ? 23.282 7.378 81.597 1.00 17.87 21 TYR C N 1
ATOM 2601 C CA . TYR C 1 23 ? 21.975 7.245 80.976 1.00 18.20 21 TYR C CA 1
ATOM 2602 C C . TYR C 1 23 ? 22.054 7.357 79.481 1.00 19.76 21 TYR C C 1
ATOM 2603 O O . TYR C 1 23 ? 21.482 6.532 78.756 1.00 18.78 21 TYR C O 1
ATOM 2612 N N . CYS C 1 24 ? 22.767 8.366 78.976 1.00 20.14 22 CYS C N 1
ATOM 2613 C CA . CYS C 1 24 ? 22.881 8.515 77.522 1.00 19.19 22 CYS C CA 1
ATOM 2614 C C . CYS C 1 24 ? 23.732 7.430 76.867 1.00 19.23 22 CYS C C 1
ATOM 2615 O O . CYS C 1 24 ? 23.335 6.842 75.839 1.00 21.73 22 CYS C O 1
ATOM 2618 N N . LEU C 1 25 ? 24.847 7.099 77.497 1.00 20.86 23 LEU C N 1
ATOM 2619 C CA . LEU C 1 25 ? 25.769 6.166 76.852 1.00 22.58 23 LEU C CA 1
ATOM 2620 C C . LEU C 1 25 ? 25.229 4.759 76.803 1.00 21.26 23 LEU C C 1
ATOM 2621 O O . LEU C 1 25 ? 25.426 4.059 75.802 1.00 22.63 23 LEU C O 1
ATOM 2626 N N . THR C 1 26 ? 24.474 4.368 77.805 1.00 21.42 24 THR C N 1
ATOM 2627 C CA . THR C 1 26 ? 23.832 3.046 77.839 1.00 20.00 24 THR C CA 1
ATOM 2628 C C . THR C 1 26 ? 22.746 2.933 76.789 1.00 20.10 24 THR C C 1
ATOM 2629 O O . THR C 1 26 ? 22.770 2.004 76.022 1.00 21.65 24 THR C O 1
ATOM 2633 N N . ILE C 1 27 ? 21.802 3.871 76.734 1.00 18.66 25 ILE C N 1
ATOM 2634 C CA . ILE C 1 27 ? 20.724 3.731 75.743 1.00 19.62 25 ILE C CA 1
ATOM 2635 C C . ILE C 1 27 ? 21.345 3.840 74.320 1.00 18.99 25 ILE C C 1
ATOM 2636 O O . ILE C 1 27 ? 20.946 3.125 73.398 1.00 20.67 25 ILE C O 1
ATOM 2641 N N . ASN C 1 28 ? 22.334 4.713 74.145 1.00 19.85 26 ASN C N 1
ATOM 2642 C CA . ASN C 1 28 ? 22.944 4.917 72.806 1.00 18.95 26 ASN C CA 1
ATOM 2643 C C . ASN C 1 28 ? 23.846 3.798 72.333 1.00 20.77 26 ASN C C 1
ATOM 2644 O O . ASN C 1 28 ? 24.231 3.792 71.154 1.00 20.94 26 ASN C O 1
ATOM 2649 N N . THR C 1 29 ? 24.159 2.890 73.224 1.00 21.01 27 THR C N 1
ATOM 2650 C CA . THR C 1 29 ? 24.910 1.652 72.907 1.00 21.78 27 THR C CA 1
ATOM 2651 C C . THR C 1 29 ? 24.019 0.409 73.043 1.00 22.39 27 THR C C 1
ATOM 2652 O O . THR C 1 29 ? 24.515 -0.722 73.135 1.00 22.26 27 THR C O 1
ATOM 2656 N N . GLN C 1 30 ? 22.705 0.614 73.092 1.00 21.75 28 GLN C N 1
ATOM 2657 C CA . GLN C 1 30 ? 21.746 -0.516 73.180 1.00 20.50 28 GLN C CA 1
ATOM 2658 C C . GLN C 1 30 ? 21.953 -1.426 74.403 1.00 20.71 28 GLN C C 1
ATOM 2659 O O . GLN C 1 30 ? 21.711 -2.636 74.357 1.00 21.66 28 GLN C O 1
ATOM 2665 N N . ASP C 1 31 ? 22.437 -0.831 75.489 1.00 19.95 29 ASP C N 1
ATOM 2666 C CA . ASP C 1 31 ? 22.589 -1.509 76.787 1.00 19.88 29 ASP C CA 1
ATOM 2667 C C . ASP C 1 31 ? 21.395 -1.278 77.712 1.00 20.08 29 ASP C C 1
ATOM 2668 O O . ASP C 1 31 ? 21.441 -0.439 78.646 1.00 20.26 29 ASP C O 1
ATOM 2673 N N . GLY C 1 32 ? 20.313 -2.014 77.470 1.00 20.31 30 GLY C N 1
ATOM 2674 C CA . GLY C 1 32 ? 19.099 -1.800 78.234 1.00 21.42 30 GLY C CA 1
ATOM 2675 C C . GLY C 1 32 ? 19.203 -2.113 79.690 1.00 21.20 30 GLY C C 1
ATOM 2676 O O . GLY C 1 32 ? 18.564 -1.466 80.515 1.00 20.77 30 GLY C O 1
ATOM 2677 N N . GLU C 1 33 ? 19.984 -3.144 80.038 1.00 22.57 31 GLU C N 1
ATOM 2678 C CA . GLU C 1 33 ? 20.264 -3.459 81.465 1.00 23.30 31 GLU C CA 1
ATOM 2679 C C . GLU C 1 33 ? 20.919 -2.254 82.171 1.00 21.64 31 GLU C C 1
ATOM 2680 O O . GLU C 1 33 ? 20.478 -1.802 83.223 1.00 22.48 31 GLU C O 1
ATOM 2684 N N . GLY C 1 34 ? 21.955 -1.715 81.553 1.00 21.59 32 GLY C N 1
ATOM 2685 C CA . GLY C 1 34 ? 22.674 -0.544 82.059 1.00 20.97 32 GLY C CA 1
ATOM 2686 C C . GLY C 1 34 ? 21.744 0.655 82.138 1.00 19.90 32 GLY C C 1
ATOM 2687 O O . GLY C 1 34 ? 21.827 1.405 83.086 1.00 20.59 32 GLY C O 1
ATOM 2688 N N . TRP C 1 35 ? 20.871 0.836 81.158 1.00 17.81 33 TRP C N 1
ATOM 2689 C CA . TRP C 1 35 ? 19.955 1.991 81.158 1.00 18.34 33 TRP C CA 1
ATOM 2690 C C . TRP C 1 35 ? 19.005 1.889 82.319 1.00 18.28 33 TRP C C 1
ATOM 2691 O O . TRP C 1 35 ? 18.857 2.837 83.098 1.00 17.92 33 TRP C O 1
ATOM 2702 N N . ALA C 1 36 ? 18.315 0.765 82.439 1.00 19.13 34 ALA C N 1
ATOM 2703 C CA . ALA C 1 36 ? 17.447 0.553 83.586 1.00 18.49 34 ALA C CA 1
ATOM 2704 C C . ALA C 1 36 ? 18.177 0.680 84.871 1.00 17.75 34 ALA C C 1
ATOM 2705 O O . ALA C 1 36 ? 17.596 1.131 85.854 1.00 17.83 34 ALA C O 1
ATOM 2707 N N . GLY C 1 37 ? 19.454 0.290 84.917 1.00 18.36 35 GLY C N 1
ATOM 2708 C CA . GLY C 1 37 ? 20.272 0.482 86.118 1.00 19.86 35 GLY C CA 1
ATOM 2709 C C . GLY C 1 37 ? 20.569 1.914 86.524 1.00 20.39 35 GLY C C 1
ATOM 2710 O O . GLY C 1 37 ? 21.162 2.161 87.619 1.00 20.62 35 GLY C O 1
ATOM 2711 N N . CYS C 1 38 ? 20.221 2.875 85.667 1.00 20.42 36 CYS C N 1
ATOM 2712 C CA . CYS C 1 38 ? 20.368 4.297 86.012 1.00 19.87 36 CYS C CA 1
ATOM 2713 C C . CYS C 1 38 ? 19.215 4.731 86.879 1.00 19.37 36 CYS C C 1
ATOM 2714 O O . CYS C 1 38 ? 19.264 5.818 87.463 1.00 19.46 36 CYS C O 1
ATOM 2717 N N . PHE C 1 39 ? 18.158 3.915 86.925 1.00 19.38 37 PHE C N 1
ATOM 2718 C CA . PHE C 1 39 ? 16.977 4.229 87.721 1.00 18.65 37 PHE C CA 1
ATOM 2719 C C . PHE C 1 39 ? 16.978 3.448 89.049 1.00 18.18 37 PHE C C 1
ATOM 2720 O O . PHE C 1 39 ? 17.622 2.397 89.204 1.00 19.08 37 PHE C O 1
ATOM 2728 N N . THR C 1 40 ? 16.280 3.967 90.035 1.00 19.30 38 THR C N 1
ATOM 2729 C CA . THR C 1 40 ? 15.994 3.178 91.204 1.00 19.26 38 THR C CA 1
ATOM 2730 C C . THR C 1 40 ? 15.163 1.966 90.835 1.00 18.97 38 THR C C 1
ATOM 2731 O O . THR C 1 40 ? 14.544 1.946 89.736 1.00 19.69 38 THR C O 1
ATOM 2735 N N . GLU C 1 41 ? 15.114 0.954 91.707 1.00 20.46 39 GLU C N 1
ATOM 2736 C CA . GLU C 1 41 ? 14.424 -0.258 91.331 1.00 21.35 39 GLU C CA 1
ATOM 2737 C C . GLU C 1 41 ? 12.968 -0.009 90.915 1.00 21.37 39 GLU C C 1
ATOM 2738 O O . GLU C 1 41 ? 12.431 -0.668 89.958 1.00 22.73 39 GLU C O 1
ATOM 2744 N N . ASP C 1 42 ? 12.332 0.916 91.623 1.00 20.93 40 ASP C N 1
ATOM 2745 C CA . ASP C 1 42 ? 10.962 1.344 91.337 1.00 20.65 40 ASP C CA 1
ATOM 2746 C C . ASP C 1 42 ? 10.849 2.725 90.682 1.00 20.96 40 ASP C C 1
ATOM 2747 O O . ASP C 1 42 ? 9.778 3.379 90.782 1.00 22.22 40 ASP C O 1
ATOM 2749 N N . GLY C 1 43 ? 11.891 3.125 89.957 1.00 19.53 41 GLY C N 1
ATOM 2750 C CA . GLY C 1 43 ? 11.918 4.420 89.308 1.00 19.21 41 GLY C CA 1
ATOM 2751 C C . GLY C 1 43 ? 11.082 4.485 88.072 1.00 17.79 41 GLY C C 1
ATOM 2752 O O . GLY C 1 43 ? 10.615 3.470 87.589 1.00 21.04 41 GLY C O 1
ATOM 2753 N N . ALA C 1 44 ? 10.878 5.695 87.588 1.00 17.95 42 ALA C N 1
ATOM 2754 C CA . ALA C 1 44 ? 10.000 5.937 86.465 1.00 18.09 42 ALA C CA 1
ATOM 2755 C C . ALA C 1 44 ? 10.587 6.858 85.446 1.00 18.90 42 ALA C C 1
ATOM 2756 O O . ALA C 1 44 ? 11.292 7.846 85.782 1.00 18.63 42 ALA C O 1
ATOM 2758 N N . PHE C 1 45 ? 10.262 6.572 84.208 1.00 18.55 43 PHE C N 1
ATOM 2759 C CA . PHE C 1 45 ? 10.560 7.438 83.075 1.00 19.22 43 PHE C CA 1
ATOM 2760 C C . PHE C 1 45 ? 9.208 7.851 82.497 1.00 21.25 43 PHE C C 1
ATOM 2761 O O . PHE C 1 45 ? 8.412 6.987 82.150 1.00 20.08 43 PHE C O 1
ATOM 2769 N N . GLU C 1 46 ? 8.981 9.155 82.333 1.00 21.38 44 GLU C N 1
ATOM 2770 C CA . GLU C 1 46 ? 7.737 9.621 81.770 1.00 22.37 44 GLU C CA 1
ATOM 2771 C C . GLU C 1 46 ? 7.959 10.314 80.455 1.00 24.92 44 GLU C C 1
ATOM 2772 O O . GLU C 1 46 ? 8.700 11.269 80.385 1.00 22.66 44 GLU C O 1
ATOM 2778 N N . PHE C 1 47 ? 7.305 9.862 79.397 1.00 28.01 45 PHE C N 1
ATOM 2779 C CA . PHE C 1 47 ? 7.301 10.761 78.254 1.00 32.20 45 PHE C CA 1
ATOM 2780 C C . PHE C 1 47 ? 6.036 10.692 77.473 1.00 31.03 45 PHE C C 1
ATOM 2781 O O . PHE C 1 47 ? 5.331 9.683 77.442 1.00 28.83 45 PHE C O 1
ATOM 2789 N N . ASP C 1 48 ? 5.776 11.836 76.896 1.00 31.64 46 ASP C N 1
ATOM 2790 C CA . ASP C 1 48 ? 4.506 12.114 76.305 1.00 31.96 46 ASP C CA 1
ATOM 2791 C C . ASP C 1 48 ? 3.403 11.630 77.234 1.00 31.05 46 ASP C C 1
ATOM 2792 O O . ASP C 1 48 ? 2.366 11.136 76.793 1.00 31.96 46 ASP C O 1
ATOM 2797 N N . GLY C 1 49 ? 3.650 11.760 78.538 1.00 30.73 47 GLY C N 1
ATOM 2798 C CA . GLY C 1 49 ? 2.639 11.521 79.540 1.00 30.60 47 GLY C CA 1
ATOM 2799 C C . GLY C 1 49 ? 2.541 10.077 80.004 1.00 29.64 47 GLY C C 1
ATOM 2800 O O . GLY C 1 49 ? 1.860 9.783 80.987 1.00 29.81 47 GLY C O 1
ATOM 2801 N N . TRP C 1 50 ? 3.224 9.176 79.336 1.00 26.94 48 TRP C N 1
ATOM 2802 C CA . TRP C 1 50 ? 3.172 7.776 79.720 1.00 26.00 48 TRP C CA 1
ATOM 2803 C C . TRP C 1 50 ? 4.268 7.490 80.689 1.00 24.99 48 TRP C C 1
ATOM 2804 O O . TRP C 1 50 ? 5.427 7.749 80.385 1.00 28.31 48 TRP C O 1
ATOM 2815 N N . VAL C 1 51 ? 3.924 6.956 81.831 1.00 22.45 49 VAL C N 1
ATOM 2816 C CA . VAL C 1 51 ? 4.869 6.702 82.886 1.00 21.89 49 VAL C CA 1
ATOM 2817 C C . VAL C 1 51 ? 5.218 5.224 82.864 1.00 21.34 49 VAL C C 1
ATOM 2818 O O . VAL C 1 51 ? 4.341 4.346 83.051 1.00 20.53 49 VAL C O 1
ATOM 2822 N N . ILE C 1 52 ? 6.482 4.960 82.628 1.00 19.41 50 ILE C N 1
ATOM 2823 C CA . ILE C 1 52 ? 7.026 3.611 82.576 1.00 17.50 50 ILE C CA 1
ATOM 2824 C C . ILE C 1 52 ? 7.770 3.381 83.887 1.00 19.04 50 ILE C C 1
ATOM 2825 O O . ILE C 1 52 ? 8.749 4.060 84.214 1.00 20.70 50 ILE C O 1
ATOM 2830 N N . ARG C 1 53 ? 7.248 2.467 84.684 1.00 18.08 51 ARG C N 1
ATOM 2831 C CA . ARG C 1 53 ? 7.703 2.299 86.051 1.00 19.36 51 ARG C CA 1
ATOM 2832 C C . ARG C 1 53 ? 8.345 0.930 86.316 1.00 19.49 51 ARG C C 1
ATOM 2833 O O . ARG C 1 53 ? 7.788 -0.125 85.959 1.00 18.46 51 ARG C O 1
ATOM 2841 N N . GLY C 1 54 ? 9.496 0.977 86.967 1.00 19.00 52 GLY C N 1
ATOM 2842 C CA . GLY C 1 54 ? 10.233 -0.179 87.389 1.00 19.09 52 GLY C CA 1
ATOM 2843 C C . GLY C 1 54 ? 11.243 -0.665 86.401 1.00 19.48 52 GLY C C 1
ATOM 2844 O O . GLY C 1 54 ? 11.038 -0.626 85.162 1.00 18.80 52 GLY C O 1
ATOM 2845 N N . ARG C 1 55 ? 12.339 -1.200 86.929 1.00 19.63 53 ARG C N 1
ATOM 2846 C CA . ARG C 1 55 ? 13.424 -1.669 86.044 1.00 20.30 53 ARG C CA 1
ATOM 2847 C C . ARG C 1 55 ? 12.974 -2.677 84.973 1.00 19.70 53 ARG C C 1
ATOM 2848 O O . ARG C 1 55 ? 13.412 -2.567 83.824 1.00 19.33 53 ARG C O 1
ATOM 2856 N N . PRO C 1 56 ? 12.090 -3.642 85.323 1.00 20.88 54 PRO C N 1
ATOM 2857 C CA . PRO C 1 56 ? 11.668 -4.562 84.299 1.00 21.12 54 PRO C CA 1
ATOM 2858 C C . PRO C 1 56 ? 11.045 -3.862 83.124 1.00 19.77 54 PRO C C 1
ATOM 2859 O O . PRO C 1 56 ? 11.439 -4.169 82.035 1.00 18.57 54 PRO C O 1
ATOM 2863 N N . ALA C 1 57 ? 10.111 -2.936 83.344 1.00 19.79 55 ALA C N 1
ATOM 2864 C CA . ALA C 1 57 ? 9.498 -2.189 82.214 1.00 19.05 55 ALA C CA 1
ATOM 2865 C C . ALA C 1 57 ? 10.483 -1.268 81.524 1.00 18.70 55 ALA C C 1
ATOM 2866 O O . ALA C 1 57 ? 10.467 -1.124 80.311 1.00 18.79 55 ALA C O 1
ATOM 2868 N N . LEU C 1 58 ? 11.325 -0.614 82.317 1.00 19.29 56 LEU C N 1
ATOM 2869 C CA . LEU C 1 58 ? 12.351 0.277 81.748 1.00 20.05 56 LEU C CA 1
ATOM 2870 C C . LEU C 1 58 ? 13.294 -0.470 80.820 1.00 20.11 56 LEU C C 1
ATOM 2871 O O . LEU C 1 58 ? 13.621 0.002 79.731 1.00 19.99 56 LEU C O 1
ATOM 2876 N N . ARG C 1 59 ? 13.717 -1.657 81.230 1.00 20.84 57 ARG C N 1
ATOM 2877 C CA . ARG C 1 59 ? 14.527 -2.503 80.367 1.00 21.25 57 ARG C CA 1
ATOM 2878 C C . ARG C 1 59 ? 13.826 -2.889 79.053 1.00 20.14 57 ARG C C 1
ATOM 2879 O O . ARG C 1 59 ? 14.410 -2.836 77.950 1.00 21.94 57 ARG C O 1
ATOM 2887 N N . GLU C 1 60 ? 12.545 -3.201 79.149 1.00 20.22 58 GLU C N 1
ATOM 2888 C CA . GLU C 1 60 ? 11.743 -3.480 77.966 1.00 20.21 58 GLU C CA 1
ATOM 2889 C C . GLU C 1 60 ? 11.666 -2.239 77.042 1.00 19.09 58 GLU C C 1
ATOM 2890 O O . GLU C 1 60 ? 11.715 -2.381 75.785 1.00 20.06 58 GLU C O 1
ATOM 2896 N N . TYR C 1 61 ? 11.495 -1.066 77.645 1.00 18.45 59 TYR C N 1
ATOM 2897 C CA . TYR C 1 61 ? 11.487 0.171 76.868 1.00 19.49 59 TYR C CA 1
ATOM 2898 C C . TYR C 1 61 ? 12.812 0.343 76.112 1.00 19.56 59 TYR C C 1
ATOM 2899 O O . TYR C 1 61 ? 12.825 0.569 74.920 1.00 18.59 59 TYR C O 1
ATOM 2908 N N . ALA C 1 62 ? 13.932 0.190 76.804 1.00 19.05 60 ALA C N 1
ATOM 2909 C CA . ALA C 1 62 ? 15.241 0.368 76.154 1.00 19.93 60 ALA C CA 1
ATOM 2910 C C . ALA C 1 62 ? 15.402 -0.647 75.010 1.00 19.89 60 ALA C C 1
ATOM 2911 O O . ALA C 1 62 ? 15.998 -0.340 73.980 1.00 20.78 60 ALA C O 1
ATOM 2913 N N . ASP C 1 63 ? 14.973 -1.902 75.225 1.00 20.20 61 ASP C N 1
ATOM 2914 C CA . ASP C 1 63 ? 15.014 -2.941 74.169 1.00 20.28 61 ASP C CA 1
ATOM 2915 C C . ASP C 1 63 ? 14.199 -2.497 72.931 1.00 19.92 61 ASP C C 1
ATOM 2916 O O . ASP C 1 63 ? 14.638 -2.667 71.780 1.00 21.02 61 ASP C O 1
ATOM 2921 N N . ALA C 1 64 ? 13.007 -1.969 73.165 1.00 19.93 62 ALA C N 1
ATOM 2922 C CA . ALA C 1 64 ? 12.151 -1.545 72.068 1.00 19.50 62 ALA C CA 1
ATOM 2923 C C . ALA C 1 64 ? 12.822 -0.376 71.316 1.00 19.88 62 ALA C C 1
ATOM 2924 O O . ALA C 1 64 ? 12.736 -0.264 70.081 1.00 20.72 62 ALA C O 1
ATOM 2926 N N . HIS C 1 65 ? 13.380 0.535 72.091 1.00 20.33 63 HIS C N 1
ATOM 2927 C CA . HIS C 1 65 ? 14.113 1.720 71.574 1.00 20.90 63 HIS C CA 1
ATOM 2928 C C . HIS C 1 65 ? 15.257 1.231 70.672 1.00 21.78 63 HIS C C 1
ATOM 2929 O O . HIS C 1 65 ? 15.400 1.684 69.539 1.00 21.87 63 HIS C O 1
ATOM 2936 N N . ALA C 1 66 ? 16.005 0.254 71.151 1.00 21.70 64 ALA C N 1
ATOM 2937 C CA . ALA C 1 66 ? 17.150 -0.309 70.391 1.00 21.81 64 ALA C CA 1
ATOM 2938 C C . ALA C 1 66 ? 16.794 -0.898 69.049 1.00 23.06 64 ALA C C 1
ATOM 2939 O O . ALA C 1 66 ? 17.613 -0.932 68.132 1.00 22.35 64 ALA C O 1
ATOM 2941 N N . ARG C 1 67 ? 15.570 -1.377 68.922 1.00 22.68 65 ARG C N 1
ATOM 2942 C CA . ARG C 1 67 ? 15.116 -1.975 67.693 1.00 24.45 65 ARG C CA 1
ATOM 2943 C C . ARG C 1 67 ? 14.913 -0.964 66.572 1.00 24.27 65 ARG C C 1
ATOM 2944 O O . ARG C 1 67 ? 15.044 -1.315 65.398 1.00 24.79 65 ARG C O 1
ATOM 2952 N N . VAL C 1 68 ? 14.677 0.297 66.924 1.00 24.47 66 VAL C N 1
ATOM 2953 C CA . VAL C 1 68 ? 14.300 1.292 65.940 1.00 24.61 66 VAL C CA 1
ATOM 2954 C C . VAL C 1 68 ? 15.111 2.563 65.889 1.00 25.81 66 VAL C C 1
ATOM 2955 O O . VAL C 1 68 ? 14.896 3.365 64.957 1.00 27.86 66 VAL C O 1
ATOM 2959 N N . VAL C 1 69 ? 15.997 2.795 66.869 1.00 24.12 67 VAL C N 1
ATOM 2960 C CA . VAL C 1 69 ? 16.736 4.046 66.945 1.00 23.45 67 VAL C CA 1
ATOM 2961 C C . VAL C 1 69 ? 18.244 3.845 66.972 1.00 23.87 67 VAL C C 1
ATOM 2962 O O . VAL C 1 69 ? 18.771 3.006 67.726 1.00 21.78 67 VAL C O 1
ATOM 2966 N N . ARG C 1 70 ? 18.941 4.635 66.152 1.00 23.04 68 ARG C N 1
ATOM 2967 C CA . ARG C 1 70 ? 20.347 4.878 66.316 1.00 21.75 68 ARG C CA 1
ATOM 2968 C C . ARG C 1 70 ? 20.547 6.383 66.281 1.00 21.82 68 ARG C C 1
ATOM 2969 O O . ARG C 1 70 ? 20.009 7.083 65.419 1.00 21.50 68 ARG C O 1
ATOM 2977 N N . GLY C 1 71 ? 21.317 6.889 67.214 1.00 21.92 69 GLY C N 1
ATOM 2978 C CA . GLY C 1 71 ? 21.517 8.329 67.357 1.00 22.58 69 GLY C CA 1
ATOM 2979 C C . GLY C 1 71 ? 22.121 8.615 68.688 1.00 23.60 69 GLY C C 1
ATOM 2980 O O . GLY C 1 71 ? 22.578 7.682 69.379 1.00 23.63 69 GLY C O 1
ATOM 2981 N N . ARG C 1 72 ? 22.129 9.891 69.047 1.00 23.14 70 ARG C N 1
ATOM 2982 C CA . ARG C 1 72 ? 22.778 10.369 70.245 1.00 22.06 70 ARG C CA 1
ATOM 2983 C C . ARG C 1 72 ? 21.742 11.019 71.105 1.00 21.53 70 ARG C C 1
ATOM 2984 O O . ARG C 1 72 ? 20.988 11.845 70.625 1.00 22.85 70 ARG C O 1
ATOM 2992 N N . HIS C 1 73 ? 21.786 10.727 72.403 1.00 20.15 71 HIS C N 1
ATOM 2993 C CA . HIS C 1 73 ? 21.122 11.556 73.410 1.00 20.54 71 HIS C CA 1
ATOM 2994 C C . HIS C 1 73 ? 22.141 12.492 74.005 1.00 21.23 71 HIS C C 1
ATOM 2995 O O . HIS C 1 73 ? 23.176 12.054 74.530 1.00 22.54 71 HIS C O 1
ATOM 3002 N N . LEU C 1 74 ? 21.919 13.776 73.835 1.00 21.24 72 LEU C N 1
ATOM 3003 C CA . LEU C 1 74 ? 22.735 14.810 74.408 1.00 21.95 72 LEU C CA 1
ATOM 3004 C C . LEU C 1 74 ? 21.998 15.360 75.634 1.00 22.87 72 LEU C C 1
ATOM 3005 O O . LEU C 1 74 ? 20.869 15.824 75.517 1.00 25.87 72 LEU C O 1
ATOM 3010 N N . THR C 1 75 ? 22.656 15.356 76.792 1.00 20.91 73 THR C N 1
ATOM 3011 C CA . THR C 1 75 ? 22.113 15.972 78.022 1.00 22.09 73 THR C CA 1
ATOM 3012 C C . THR C 1 75 ? 23.087 17.063 78.384 1.00 21.85 73 THR C C 1
ATOM 3013 O O . THR C 1 75 ? 24.282 16.816 78.551 1.00 23.30 73 THR C O 1
ATOM 3017 N N . THR C 1 76 ? 22.588 18.314 78.389 1.00 21.48 74 THR C N 1
ATOM 3018 C CA . THR C 1 76 ? 23.425 19.484 78.654 1.00 21.00 74 THR C CA 1
ATOM 3019 C C . THR C 1 76 ? 22.676 20.409 79.616 1.00 19.38 74 THR C C 1
ATOM 3020 O O . THR C 1 76 ? 21.590 20.141 80.043 1.00 20.17 74 THR C O 1
ATOM 3024 N N . ASP C 1 77 ? 23.358 21.468 80.038 1.00 21.24 75 ASP C N 1
ATOM 3025 C CA . ASP C 1 77 ? 22.648 22.506 80.799 1.00 20.85 75 ASP C CA 1
ATOM 3026 C C . ASP C 1 77 ? 22.146 21.894 82.145 1.00 20.72 75 ASP C C 1
ATOM 3027 O O . ASP C 1 77 ? 21.031 22.135 82.564 1.00 19.79 75 ASP C O 1
ATOM 3032 N N . LEU C 1 78 ? 22.980 21.121 82.836 1.00 20.30 76 LEU C N 1
ATOM 3033 C CA . LEU C 1 78 ? 22.532 20.395 84.059 1.00 20.73 76 LEU C CA 1
ATOM 3034 C C . LEU C 1 78 ? 22.456 21.387 85.193 1.00 20.82 76 LEU C C 1
ATOM 3035 O O . LEU C 1 78 ? 23.447 22.062 85.525 1.00 20.24 76 LEU C O 1
ATOM 3040 N N . LEU C 1 79 ? 21.304 21.496 85.827 1.00 20.38 77 LEU C N 1
ATOM 3041 C CA . LEU C 1 79 ? 21.091 22.336 87.005 1.00 20.02 77 LEU C CA 1
ATOM 3042 C C . LEU C 1 79 ? 20.324 21.573 88.069 1.00 20.48 77 LEU C C 1
ATOM 3043 O O . LEU C 1 79 ? 19.090 21.412 87.987 1.00 19.84 77 LEU C O 1
ATOM 3048 N N . TYR C 1 80 ? 21.086 21.109 89.051 1.00 19.79 78 TYR C N 1
ATOM 3049 C CA . TYR C 1 80 ? 20.568 20.258 90.118 1.00 20.90 78 TYR C CA 1
ATOM 3050 C C . TYR C 1 80 ? 20.810 20.866 91.458 1.00 23.23 78 TYR C C 1
ATOM 3051 O O . TYR C 1 80 ? 21.812 21.539 91.683 1.00 22.94 78 TYR C O 1
ATOM 3060 N N . GLU C 1 81 ? 19.873 20.617 92.366 1.00 22.58 79 GLU C N 1
ATOM 3061 C CA . GLU C 1 81 ? 19.954 21.014 93.752 1.00 23.63 79 GLU C CA 1
ATOM 3062 C C . GLU C 1 81 ? 19.977 19.765 94.602 1.00 22.88 79 GLU C C 1
ATOM 3063 O O . GLU C 1 81 ? 19.076 18.925 94.510 1.00 21.44 79 GLU C O 1
ATOM 3069 N N . VAL C 1 82 ? 20.970 19.655 95.484 1.00 23.00 80 VAL C N 1
ATOM 3070 C CA . VAL C 1 82 ? 21.122 18.462 96.312 1.00 23.45 80 VAL C CA 1
ATOM 3071 C C . VAL C 1 82 ? 20.888 18.784 97.779 1.00 24.06 80 VAL C C 1
ATOM 3072 O O . VAL C 1 82 ? 21.419 19.754 98.271 1.00 24.75 80 VAL C O 1
ATOM 3076 N N . ASP C 1 83 ? 20.083 17.993 98.444 1.00 23.04 81 ASP C N 1
ATOM 3077 C CA . ASP C 1 83 ? 19.946 18.063 99.899 1.00 25.73 81 ASP C CA 1
ATOM 3078 C C . ASP C 1 83 ? 20.010 16.650 100.461 1.00 25.05 81 ASP C C 1
ATOM 3079 O O . ASP C 1 83 ? 19.099 15.837 100.313 1.00 25.25 81 ASP C O 1
ATOM 3084 N N . GLY C 1 84 ? 21.155 16.344 101.052 1.00 26.47 82 GLY C N 1
ATOM 3085 C CA . GLY C 1 84 ? 21.428 15.042 101.578 1.00 26.06 82 GLY C CA 1
ATOM 3086 C C . GLY C 1 84 ? 21.420 14.022 100.478 1.00 26.87 82 GLY C C 1
ATOM 3087 O O . GLY C 1 84 ? 22.173 14.116 99.496 1.00 27.68 82 GLY C O 1
ATOM 3088 N N . ASP C 1 85 ? 20.531 13.065 100.614 1.00 25.85 83 ASP C N 1
ATOM 3089 C CA . ASP C 1 85 ? 20.531 11.954 99.700 1.00 26.47 83 ASP C CA 1
ATOM 3090 C C . ASP C 1 85 ? 19.393 12.091 98.667 1.00 24.79 83 ASP C C 1
ATOM 3091 O O . ASP C 1 85 ? 18.983 11.100 98.053 1.00 25.21 83 ASP C O 1
ATOM 3096 N N . VAL C 1 86 ? 18.892 13.309 98.494 1.00 23.70 84 VAL C N 1
ATOM 3097 C CA . VAL C 1 86 ? 17.912 13.593 97.424 1.00 23.83 84 VAL C CA 1
ATOM 3098 C C . VAL C 1 86 ? 18.315 14.788 96.589 1.00 22.14 84 VAL C C 1
ATOM 3099 O O . VAL C 1 86 ? 18.976 15.688 97.077 1.00 21.73 84 VAL C O 1
ATOM 3103 N N . ALA C 1 87 ? 17.941 14.785 95.306 1.00 19.55 85 ALA C N 1
ATOM 3104 C CA . ALA C 1 87 ? 18.286 15.934 94.460 1.00 18.96 85 ALA C CA 1
ATOM 3105 C C . ALA C 1 87 ? 17.162 16.056 93.501 1.00 18.47 85 ALA C C 1
ATOM 3106 O O . ALA C 1 87 ? 16.488 15.093 93.178 1.00 19.18 85 ALA C O 1
ATOM 3108 N N . THR C 1 88 ? 16.931 17.267 93.056 1.00 19.90 86 THR C N 1
ATOM 3109 C CA . THR C 1 88 ? 16.044 17.484 91.954 1.00 20.18 86 THR C CA 1
ATOM 3110 C C . THR C 1 88 ? 16.735 18.391 90.984 1.00 19.56 86 THR C C 1
ATOM 3111 O O . THR C 1 88 ? 17.644 19.157 91.331 1.00 21.59 86 THR C O 1
ATOM 3115 N N . GLY C 1 89 ? 16.301 18.402 89.742 1.00 19.04 87 GLY C N 1
ATOM 3116 C CA . GLY C 1 89 ? 16.952 19.288 88.803 1.00 20.19 87 GLY C CA 1
ATOM 3117 C C . GLY C 1 89 ? 16.358 19.209 87.433 1.00 19.01 87 GLY C C 1
ATOM 3118 O O . GLY C 1 89 ? 15.328 18.506 87.203 1.00 18.96 87 GLY C O 1
ATOM 3119 N N . ARG C 1 90 ? 16.943 19.979 86.532 1.00 19.84 88 ARG C N 1
ATOM 3120 C CA . ARG C 1 90 ? 16.543 19.960 85.129 1.00 19.95 88 ARG C CA 1
ATOM 3121 C C . ARG C 1 90 ? 17.782 19.973 84.260 1.00 21.85 88 ARG C C 1
ATOM 3122 O O . ARG C 1 90 ? 18.865 20.378 84.677 1.00 21.09 88 ARG C O 1
ATOM 3130 N N . SER C 1 91 ? 17.600 19.444 83.070 1.00 19.99 89 SER C N 1
ATOM 3131 C CA . SER C 1 91 ? 18.647 19.452 82.052 1.00 19.42 89 SER C CA 1
ATOM 3132 C C . SER C 1 91 ? 17.994 19.510 80.651 1.00 20.29 89 SER C C 1
ATOM 3133 O O . SER C 1 91 ? 16.830 19.179 80.462 1.00 20.59 89 SER C O 1
ATOM 3136 N N . ALA C 1 92 ? 18.744 19.999 79.666 1.00 19.38 90 ALA C N 1
ATOM 3137 C CA . ALA C 1 92 ? 18.270 20.033 78.308 1.00 19.67 90 ALA C CA 1
ATOM 3138 C C . ALA C 1 92 ? 18.565 18.711 77.645 1.00 20.69 90 ALA C C 1
ATOM 3139 O O . ALA C 1 92 ? 19.627 18.104 77.856 1.00 21.20 90 ALA C O 1
ATOM 3141 N N . SER C 1 93 ? 17.635 18.281 76.791 1.00 20.91 91 SER C N 1
ATOM 3142 C CA . SER C 1 93 ? 17.810 17.040 76.042 1.00 21.25 91 SER C CA 1
ATOM 3143 C C . SER C 1 93 ? 17.629 17.366 74.552 1.00 21.43 91 SER C C 1
ATOM 3144 O O . SER C 1 93 ? 16.622 17.937 74.120 1.00 24.69 91 SER C O 1
ATOM 3147 N N . VAL C 1 94 ? 18.603 16.998 73.753 1.00 19.51 92 VAL C N 1
ATOM 3148 C CA . VAL C 1 94 ? 18.466 16.996 72.254 1.00 20.24 92 VAL C CA 1
ATOM 3149 C C . VAL C 1 94 ? 18.870 15.602 71.816 1.00 20.25 92 VAL C C 1
ATOM 3150 O O . VAL C 1 94 ? 19.839 15.061 72.287 1.00 21.81 92 VAL C O 1
ATOM 3154 N N . VAL C 1 95 ? 18.063 14.970 70.985 1.00 19.37 93 VAL C N 1
ATOM 3155 C CA . VAL C 1 95 ? 18.297 13.606 70.574 1.00 20.57 93 VAL C CA 1
ATOM 3156 C C . VAL C 1 95 ? 18.404 13.628 69.068 1.00 19.68 93 VAL C C 1
ATOM 3157 O O . VAL C 1 95 ? 17.487 14.107 68.375 1.00 19.67 93 VAL C O 1
ATOM 3161 N N . THR C 1 96 ? 19.486 13.087 68.543 1.00 18.92 94 THR C N 1
ATOM 3162 C CA . THR C 1 96 ? 19.615 12.973 67.091 1.00 18.16 94 THR C CA 1
ATOM 3163 C C . THR C 1 96 ? 19.200 11.568 66.639 1.00 19.05 94 THR C C 1
ATOM 3164 O O . THR C 1 96 ? 19.140 10.612 67.403 1.00 20.01 94 THR C O 1
ATOM 3168 N N . LEU C 1 97 ? 19.018 11.419 65.347 1.00 18.29 95 LEU C N 1
ATOM 3169 C CA . LEU C 1 97 ? 18.608 10.175 64.755 1.00 19.39 95 LEU C CA 1
ATOM 3170 C C . LEU C 1 97 ? 19.315 10.016 63.392 1.00 19.02 95 LEU C C 1
ATOM 3171 O O . LEU C 1 97 ? 19.267 10.920 62.567 1.00 18.42 95 LEU C O 1
ATOM 3176 N N . ALA C 1 98 ? 19.877 8.822 63.171 1.00 18.97 96 ALA C N 1
ATOM 3177 C CA . ALA C 1 98 ? 20.413 8.440 61.888 1.00 18.12 96 ALA C CA 1
ATOM 3178 C C . ALA C 1 98 ? 19.259 7.978 61.009 1.00 19.50 96 ALA C C 1
ATOM 3179 O O . ALA C 1 98 ? 18.523 7.021 61.378 1.00 20.42 96 ALA C O 1
ATOM 3181 N N . THR C 1 99 ? 19.100 8.651 59.881 1.00 18.68 97 THR C N 1
ATOM 3182 C CA . THR C 1 99 ? 18.099 8.329 58.869 1.00 18.33 97 THR C CA 1
ATOM 3183 C C . THR C 1 99 ? 18.747 8.163 57.510 1.00 18.56 97 THR C C 1
ATOM 3184 O O . THR C 1 99 ? 19.806 8.666 57.244 1.00 18.17 97 THR C O 1
ATOM 3188 N N . ALA C 1 100 ? 18.026 7.554 56.585 1.00 19.11 98 ALA C N 1
ATOM 3189 C CA . ALA C 1 100 ? 18.491 7.425 55.212 1.00 19.31 98 ALA C CA 1
ATOM 3190 C C . ALA C 1 100 ? 18.656 8.793 54.510 1.00 18.16 98 ALA C C 1
ATOM 3191 O O . ALA C 1 100 ? 19.274 8.856 53.460 1.00 19.78 98 ALA C O 1
ATOM 3193 N N . ALA C 1 101 ? 18.105 9.859 55.080 1.00 17.60 99 ALA C N 1
ATOM 3194 C CA . ALA C 1 101 ? 18.251 11.221 54.561 1.00 17.72 99 ALA C CA 1
ATOM 3195 C C . ALA C 1 101 ? 19.271 12.067 55.322 1.00 18.42 99 ALA C C 1
ATOM 3196 O O . ALA C 1 101 ? 19.416 13.216 55.022 1.00 19.27 99 ALA C O 1
ATOM 3198 N N . GLY C 1 102 ? 19.944 11.470 56.294 1.00 15.99 100 GLY C N 1
ATOM 3199 C CA . GLY C 1 102 ? 20.996 12.129 57.062 1.00 16.44 100 GLY C CA 1
ATOM 3200 C C . GLY C 1 102 ? 20.638 12.184 58.518 1.00 16.66 100 GLY C C 1
ATOM 3201 O O . GLY C 1 102 ? 19.731 11.506 58.996 1.00 18.08 100 GLY C O 1
ATOM 3202 N N . TYR C 1 103 ? 21.415 12.923 59.294 1.00 16.27 101 TYR C N 1
ATOM 3203 C CA . TYR C 1 103 ? 21.177 13.018 60.714 1.00 15.32 101 TYR C CA 1
ATOM 3204 C C . TYR C 1 103 ? 20.115 14.057 60.997 1.00 17.15 101 TYR C C 1
ATOM 3205 O O . TYR C 1 103 ? 20.229 15.184 60.546 1.00 18.84 101 TYR C O 1
ATOM 3214 N N . LYS C 1 104 ? 19.060 13.691 61.698 1.00 16.78 102 LYS C N 1
ATOM 3215 C CA . LYS C 1 104 ? 17.986 14.621 62.018 1.00 17.57 102 LYS C CA 1
ATOM 3216 C C . LYS C 1 104 ? 17.788 14.752 63.539 1.00 17.29 102 LYS C C 1
ATOM 3217 O O . LYS C 1 104 ? 18.292 13.969 64.351 1.00 16.93 102 LYS C O 1
ATOM 3221 N N . ILE C 1 105 ? 17.078 15.800 63.953 1.00 17.86 103 ILE C N 1
ATOM 3222 C CA . ILE C 1 105 ? 16.742 15.969 65.365 1.00 17.31 103 ILE C CA 1
ATOM 3223 C C . ILE C 1 105 ? 15.397 15.267 65.670 1.00 18.70 103 ILE C C 1
ATOM 3224 O O . ILE C 1 105 ? 14.337 15.658 65.142 1.00 19.18 103 ILE C O 1
ATOM 3229 N N . LEU C 1 106 ? 15.480 14.200 66.431 1.00 18.18 104 LEU C N 1
ATOM 3230 C CA . LEU C 1 106 ? 14.322 13.414 66.828 1.00 19.62 104 LEU C CA 1
ATOM 3231 C C . LEU C 1 106 ? 13.588 14.105 67.974 1.00 21.03 104 LEU C C 1
ATOM 3232 O O . LEU C 1 106 ? 12.355 14.089 68.063 1.00 21.55 104 LEU C O 1
ATOM 3237 N N . GLY C 1 107 ? 14.370 14.685 68.875 1.00 20.12 105 GLY C N 1
ATOM 3238 C CA . GLY C 1 107 ? 13.781 15.282 70.061 1.00 21.35 105 GLY C CA 1
ATOM 3239 C C . GLY C 1 107 ? 14.557 16.482 70.541 1.00 19.77 105 GLY C C 1
ATOM 3240 O O . GLY C 1 107 ? 15.756 16.572 70.377 1.00 20.18 105 GLY C O 1
ATOM 3241 N N . SER C 1 108 ? 13.804 17.402 71.152 1.00 19.70 106 SER C N 1
ATOM 3242 C CA . SER C 1 108 ? 14.346 18.563 71.802 1.00 19.49 106 SER C CA 1
ATOM 3243 C C . SER C 1 108 ? 13.425 18.863 72.977 1.00 20.39 106 SER C C 1
ATOM 3244 O O . SER C 1 108 ? 12.217 19.015 72.767 1.00 21.14 106 SER C O 1
ATOM 3247 N N . GLY C 1 109 ? 13.987 18.966 74.168 1.00 19.29 107 GLY C N 1
ATOM 3248 C CA . GLY C 1 109 ? 13.196 19.171 75.352 1.00 20.33 107 GLY C CA 1
ATOM 3249 C C . GLY C 1 109 ? 13.985 19.242 76.586 1.00 19.32 107 GLY C C 1
ATOM 3250 O O . GLY C 1 109 ? 15.183 19.577 76.553 1.00 21.08 107 GLY C O 1
ATOM 3251 N N . GLU C 1 110 ? 13.313 19.026 77.678 1.00 20.19 108 GLU C N 1
ATOM 3252 C CA . GLU C 1 110 ? 13.875 19.215 79.013 1.00 21.62 108 GLU C CA 1
ATOM 3253 C C . GLU C 1 110 ? 13.560 17.988 79.844 1.00 21.83 108 GLU C C 1
ATOM 3254 O O . GLU C 1 110 ? 12.421 17.493 79.817 1.00 21.19 108 GLU C O 1
ATOM 3260 N N . TYR C 1 111 ? 14.575 17.495 80.562 1.00 20.66 109 TYR C N 1
ATOM 3261 C CA . TYR C 1 111 ? 14.346 16.515 81.624 1.00 20.76 109 TYR C CA 1
ATOM 3262 C C . TYR C 1 111 ? 14.069 17.278 82.932 1.00 19.84 109 TYR C C 1
ATOM 3263 O O . TYR C 1 111 ? 14.752 18.263 83.274 1.00 20.67 109 TYR C O 1
ATOM 3272 N N . GLN C 1 112 ? 13.096 16.760 83.668 1.00 19.98 110 GLN C N 1
ATOM 3273 C CA . GLN C 1 112 ? 12.806 17.187 85.017 1.00 20.63 110 GLN C CA 1
ATOM 3274 C C . GLN C 1 112 ? 12.927 15.939 85.903 1.00 19.14 110 GLN C C 1
ATOM 3275 O O . GLN C 1 112 ? 12.185 14.946 85.759 1.00 20.30 110 GLN C O 1
ATOM 3281 N N . ASP C 1 113 ? 13.907 15.987 86.810 1.00 18.09 111 ASP C N 1
ATOM 3282 C CA . ASP C 1 113 ? 14.378 14.797 87.466 1.00 18.89 111 ASP C CA 1
ATOM 3283 C C . ASP C 1 113 ? 14.247 14.899 89.001 1.00 19.34 111 ASP C C 1
ATOM 3284 O O . ASP C 1 113 ? 14.499 15.940 89.599 1.00 19.58 111 ASP C O 1
ATOM 3289 N N . ARG C 1 114 ? 13.991 13.752 89.604 1.00 18.89 112 ARG C N 1
ATOM 3290 C CA . ARG C 1 114 ? 14.115 13.564 91.050 1.00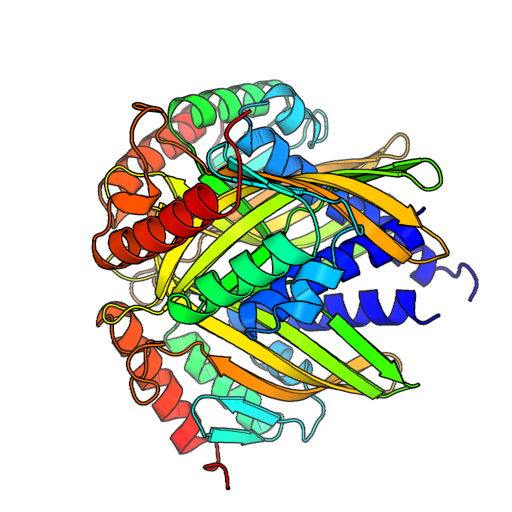 18.69 112 ARG C CA 1
ATOM 3291 C C . ARG C 1 114 ? 15.097 12.395 91.173 1.00 17.88 112 ARG C C 1
ATOM 3292 O O . ARG C 1 114 ? 14.892 11.287 90.608 1.00 18.45 112 ARG C O 1
ATOM 3300 N N . LEU C 1 115 ? 16.160 12.619 91.912 1.00 19.14 113 LEU C N 1
ATOM 3301 C CA . LEU C 1 115 ? 17.224 11.638 92.102 1.00 18.19 113 LEU C CA 1
ATOM 3302 C C . LEU C 1 115 ? 17.390 11.263 93.564 1.00 20.24 113 LEU C C 1
ATOM 3303 O O . LEU C 1 115 ? 17.101 12.056 94.438 1.00 19.85 113 LEU C O 1
ATOM 3308 N N . ILE C 1 116 ? 17.830 10.035 93.801 1.00 19.97 114 ILE C N 1
ATOM 3309 C CA . ILE C 1 116 ? 18.067 9.515 95.158 1.00 21.97 114 ILE C CA 1
ATOM 3310 C C . ILE C 1 116 ? 19.411 8.852 95.220 1.00 21.17 114 ILE C C 1
ATOM 3311 O O . ILE C 1 116 ? 19.798 8.117 94.329 1.00 20.10 114 ILE C O 1
ATOM 3316 N N . LYS C 1 117 ? 20.153 9.136 96.291 1.00 22.95 115 LYS C N 1
ATOM 3317 C CA . LYS C 1 117 ? 21.438 8.539 96.541 1.00 23.43 115 LYS C CA 1
ATOM 3318 C C . LYS C 1 117 ? 21.126 7.403 97.517 1.00 26.28 115 LYS C C 1
ATOM 3319 O O . LYS C 1 117 ? 20.643 7.629 98.598 1.00 23.99 115 LYS C O 1
ATOM 3325 N N . GLN C 1 118 ? 21.309 6.191 97.054 1.00 28.39 116 GLN C N 1
ATOM 3326 C CA . GLN C 1 118 ? 20.894 5.048 97.861 1.00 29.87 116 GLN C CA 1
ATOM 3327 C C . GLN C 1 118 ? 22.154 4.282 97.968 1.00 29.55 116 GLN C C 1
ATOM 3328 O O . GLN C 1 118 ? 22.834 4.010 96.990 1.00 28.80 116 GLN C O 1
ATOM 3330 N N . ASP C 1 119 ? 22.495 4.012 99.211 1.00 30.81 117 ASP C N 1
ATOM 3331 C CA . ASP C 1 119 ? 23.655 3.249 99.517 1.00 31.17 117 ASP C CA 1
ATOM 3332 C C . ASP C 1 119 ? 24.843 3.665 98.642 1.00 30.41 117 ASP C C 1
ATOM 3333 O O . ASP C 1 119 ? 25.487 2.821 98.098 1.00 30.94 117 ASP C O 1
ATOM 3338 N N . GLY C 1 120 ? 25.126 4.972 98.512 1.00 30.75 118 GLY C N 1
ATOM 3339 C CA . GLY C 1 120 ? 26.387 5.460 97.908 1.00 30.25 118 GLY C CA 1
ATOM 3340 C C . GLY C 1 120 ? 26.315 5.985 96.469 1.00 30.48 118 GLY C C 1
ATOM 3341 O O . GLY C 1 120 ? 27.192 6.720 95.998 1.00 32.37 118 GLY C O 1
ATOM 3342 N N . GLN C 1 121 ? 25.256 5.603 95.771 1.00 28.21 119 GLN C N 1
ATOM 3343 C CA . GLN C 1 121 ? 25.151 5.837 94.329 1.00 27.77 119 GLN C CA 1
ATOM 3344 C C . GLN C 1 121 ? 23.920 6.618 94.006 1.00 23.98 119 GLN C C 1
ATOM 3345 O O . GLN C 1 121 ? 22.867 6.307 94.495 1.00 25.44 119 GLN C O 1
ATOM 3351 N N . TRP C 1 122 ? 24.046 7.652 93.180 1.00 22.16 120 TRP C N 1
ATOM 3352 C CA . TRP C 1 122 ? 22.861 8.393 92.676 1.00 19.67 120 TRP C CA 1
ATOM 3353 C C . TRP C 1 122 ? 22.156 7.586 91.584 1.00 19.65 120 TRP C C 1
ATOM 3354 O O . TRP C 1 122 ? 22.791 7.052 90.675 1.00 20.71 120 TRP C O 1
ATOM 3365 N N . ARG C 1 123 ? 20.837 7.567 91.647 1.00 19.20 121 ARG C N 1
ATOM 3366 C CA . ARG C 1 123 ? 20.012 6.959 90.644 1.00 19.68 121 ARG C CA 1
ATOM 3367 C C . ARG C 1 123 ? 18.747 7.788 90.438 1.00 18.83 121 ARG C C 1
ATOM 3368 O O . ARG C 1 123 ? 18.369 8.631 91.260 1.00 18.98 121 ARG C O 1
ATOM 3376 N N . ILE C 1 124 ? 18.105 7.572 89.287 1.00 18.95 122 ILE C N 1
ATOM 3377 C CA . ILE C 1 124 ? 16.932 8.343 88.900 1.00 19.31 122 ILE C CA 1
ATOM 3378 C C . ILE C 1 124 ? 15.713 7.658 89.531 1.00 18.74 122 ILE C C 1
ATOM 3379 O O . ILE C 1 124 ? 15.355 6.529 89.185 1.00 19.15 122 ILE C O 1
ATOM 3384 N N . ALA C 1 125 ? 15.054 8.394 90.407 1.00 19.55 123 ALA C N 1
ATOM 3385 C CA . ALA C 1 125 ? 13.745 7.992 90.938 1.00 19.32 123 ALA C CA 1
ATOM 3386 C C . ALA C 1 125 ? 12.634 8.332 89.941 1.00 18.69 123 ALA C C 1
ATOM 3387 O O . ALA C 1 125 ? 11.668 7.571 89.761 1.00 18.63 123 ALA C O 1
ATOM 3389 N N . TYR C 1 126 ? 12.707 9.530 89.386 1.00 18.71 124 TYR C N 1
ATOM 3390 C CA . TYR C 1 126 ? 11.759 9.945 88.356 1.00 16.78 124 TYR C CA 1
ATOM 3391 C C . TYR C 1 126 ? 12.417 10.901 87.369 1.00 19.34 124 TYR C C 1
ATOM 3392 O O . TYR C 1 126 ? 13.023 11.876 87.778 1.00 20.14 124 TYR C O 1
ATOM 3401 N N . ARG C 1 127 ? 12.263 10.590 86.096 1.00 17.33 125 ARG C N 1
ATOM 3402 C CA . ARG C 1 127 ? 12.690 11.481 85.008 1.00 17.82 125 ARG C CA 1
ATOM 3403 C C . ARG C 1 127 ? 11.490 11.695 84.078 1.00 18.63 125 ARG C C 1
ATOM 3404 O O . ARG C 1 127 ? 10.978 10.737 83.494 1.00 19.43 125 ARG C O 1
ATOM 3412 N N . ARG C 1 128 ? 11.066 12.946 83.992 1.00 18.34 126 ARG C N 1
ATOM 3413 C CA . ARG C 1 128 ? 10.048 13.384 83.068 1.00 20.25 126 ARG C CA 1
ATOM 3414 C C . ARG C 1 128 ? 10.688 14.063 81.913 1.00 22.12 126 ARG C C 1
ATOM 3415 O O . ARG C 1 128 ? 11.357 15.071 82.142 1.00 22.63 126 ARG C O 1
ATOM 3423 N N . LEU C 1 129 ? 10.424 13.617 80.696 1.00 19.57 127 LEU C N 1
ATOM 3424 C CA . LEU C 1 129 ? 10.890 14.322 79.523 1.00 21.23 127 LEU C CA 1
ATOM 3425 C C . LEU C 1 129 ? 9.722 15.133 78.979 1.00 21.52 127 LEU C C 1
ATOM 3426 O O . LEU C 1 129 ? 8.644 14.577 78.740 1.00 23.12 127 LEU C O 1
ATOM 3431 N N . ARG C 1 130 ? 9.904 16.435 78.803 1.00 23.04 128 ARG C N 1
ATOM 3432 C CA . ARG C 1 130 ? 8.922 17.303 78.167 1.00 23.59 128 ARG C CA 1
ATOM 3433 C C . ARG C 1 130 ? 9.533 17.798 76.882 1.00 24.22 128 ARG C C 1
ATOM 3434 O O . ARG C 1 130 ? 10.520 18.533 76.930 1.00 24.06 128 ARG C O 1
ATOM 3436 N N . ASN C 1 131 ? 8.966 17.421 75.752 1.00 25.88 129 ASN C N 1
ATOM 3437 C CA . ASN C 1 131 ? 9.539 17.851 74.489 1.00 25.94 129 ASN C CA 1
ATOM 3438 C C . ASN C 1 131 ? 8.950 19.201 74.085 1.00 23.62 129 ASN C C 1
ATOM 3439 O O . ASN C 1 131 ? 7.795 19.606 74.427 1.00 22.57 129 ASN C O 1
ATOM 3444 N N . ASP C 1 132 ? 9.781 19.990 73.429 1.00 19.24 130 ASP C N 1
ATOM 3445 C CA . ASP C 1 132 ? 9.362 21.320 72.980 1.00 20.05 130 ASP C CA 1
ATOM 3446 C C . ASP C 1 132 ? 8.256 21.303 71.914 1.00 21.42 130 ASP C C 1
ATOM 3447 O O . ASP C 1 132 ? 8.229 20.440 71.032 1.00 21.21 130 ASP C 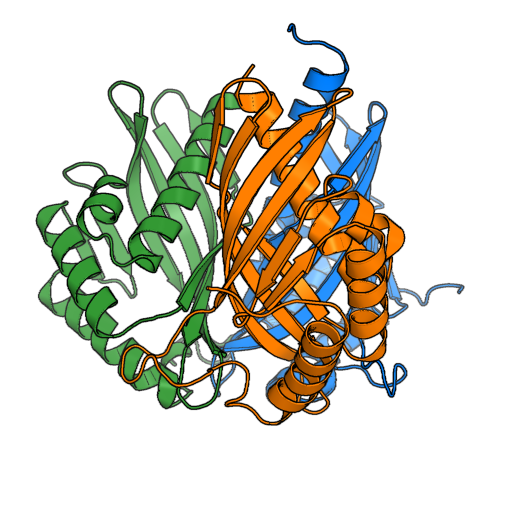O 1
ATOM 3452 N N . ARG C 1 133 ? 7.316 22.230 72.045 1.00 22.79 131 ARG C N 1
ATOM 3453 C CA . ARG C 1 133 ? 6.115 22.299 71.181 1.00 24.63 131 ARG C CA 1
ATOM 3454 C C . ARG C 1 133 ? 6.142 23.589 70.361 1.00 26.48 131 ARG C C 1
ATOM 3455 O O . ARG C 1 133 ? 6.848 24.526 70.682 1.00 25.55 131 ARG C O 1
ATOM 3458 N N . LEU C 1 134 ? 5.369 23.634 69.291 1.00 28.67 132 LEU C N 1
ATOM 3459 C CA . LEU C 1 134 ? 5.213 24.866 68.505 1.00 31.84 132 LEU C CA 1
ATOM 3460 C C . LEU C 1 134 ? 4.580 25.972 69.325 1.00 34.25 132 LEU C C 1
ATOM 3461 O O . LEU C 1 134 ? 3.601 25.734 70.030 1.00 35.37 132 LEU C O 1
ATOM 3466 N N . VAL C 1 135 ? 5.123 27.183 69.209 1.00 36.55 133 VAL C N 1
ATOM 3467 C CA . VAL C 1 135 ? 4.647 28.308 70.007 1.00 39.51 133 VAL C CA 1
ATOM 3468 C C . VAL C 1 135 ? 3.232 28.611 69.635 1.00 41.37 133 VAL C C 1
ATOM 3469 O O . VAL C 1 135 ? 2.459 29.025 70.489 1.00 43.03 133 VAL C O 1
ATOM 3473 N N . SER C 1 136 ? 2.901 28.375 68.365 1.00 43.55 134 SER C N 1
ATOM 3474 C CA . SER C 1 136 ? 1.584 28.688 67.804 1.00 45.04 134 SER C CA 1
ATOM 3475 C C . SER C 1 136 ? 0.609 27.508 67.739 1.00 46.03 134 SER C C 1
ATOM 3476 O O . SER C 1 136 ? -0.482 27.661 67.222 1.00 46.35 134 SER C O 1
ATOM 3479 N N . ASP C 1 137 ? 0.993 26.330 68.220 1.00 47.03 135 ASP C N 1
ATOM 3480 C CA . ASP C 1 137 ? 0.102 25.181 68.144 1.00 48.06 135 ASP C CA 1
ATOM 3481 C C . ASP C 1 137 ? 0.601 24.068 69.028 1.00 48.89 135 ASP C C 1
ATOM 3482 O O . ASP C 1 137 ? 1.061 23.039 68.534 1.00 48.77 135 ASP C O 1
ATOM 3484 N N . PRO C 1 138 ? 0.496 24.262 70.351 1.00 49.99 136 PRO C N 1
ATOM 3485 C CA . PRO C 1 138 ? 0.989 23.269 71.321 1.00 50.57 136 PRO C CA 1
ATOM 3486 C C . PRO C 1 138 ? 0.267 21.912 71.281 1.00 51.07 136 PRO C C 1
ATOM 3487 O O . PRO C 1 138 ? 0.574 21.040 72.111 1.00 51.78 136 PRO C O 1
ATOM 3491 N N . SER C 1 139 ? -0.687 21.753 70.348 1.00 51.53 137 SER C N 1
ATOM 3492 C CA . SER C 1 139 ? -1.352 20.482 70.080 1.00 51.44 137 SER C CA 1
ATOM 3493 C C . SER C 1 139 ? -0.593 19.595 69.080 1.00 51.32 137 SER C C 1
ATOM 3494 O O . SER C 1 139 ? -0.597 18.368 69.204 1.00 51.52 137 SER C O 1
ATOM 3495 N N . VAL C 1 140 ? 0.038 20.215 68.085 1.00 51.10 138 VAL C N 1
ATOM 3496 C CA . VAL C 1 140 ? 0.852 19.479 67.106 1.00 50.45 138 VAL C CA 1
ATOM 3497 C C . VAL C 1 140 ? 2.077 18.789 67.746 1.00 49.97 138 VAL C C 1
ATOM 3498 O O . VAL C 1 140 ? 2.801 19.390 68.563 1.00 49.85 138 VAL C O 1
ATOM 3500 N N . ALA C 1 141 ? 2.274 17.518 67.380 1.00 48.81 139 ALA C N 1
ATOM 3501 C CA . ALA C 1 141 ? 3.490 16.778 67.704 1.00 47.56 139 ALA C CA 1
ATOM 3502 C C . ALA C 1 141 ? 4.563 17.210 66.697 1.00 46.25 139 ALA C C 1
ATOM 3503 O O . ALA C 1 141 ? 4.483 16.914 65.496 1.00 46.74 139 ALA C O 1
ATOM 3504 N N . VAL C 1 142 ? 5.553 17.945 67.182 1.00 44.51 140 VAL C N 1
ATOM 3505 C CA . VAL C 1 142 ? 6.627 18.427 66.320 1.00 43.25 140 VAL C CA 1
ATOM 3506 C C . VAL C 1 142 ? 7.497 17.249 65.894 1.00 43.72 140 VAL C C 1
ATOM 3507 O O . VAL C 1 142 ? 7.948 17.213 64.746 1.00 44.06 140 VAL C O 1
ATOM 3511 N N . ASN C 1 143 ? 7.685 16.270 66.787 1.00 43.83 141 ASN C N 1
ATOM 3512 C CA . ASN C 1 143 ? 8.491 15.087 66.440 1.00 44.65 141 ASN C CA 1
ATOM 3513 C C . ASN C 1 143 ? 7.906 14.155 65.338 1.00 44.92 141 ASN C C 1
ATOM 3514 O O . ASN C 1 143 ? 8.616 13.291 64.833 1.00 45.41 141 ASN C O 1
ATOM 3519 N N . VAL C 1 144 ? 6.648 14.324 64.931 1.00 44.62 142 VAL C N 1
ATOM 3520 C CA . VAL C 1 144 ? 6.148 13.529 63.799 1.00 44.78 142 VAL C CA 1
ATOM 3521 C C . VAL C 1 144 ? 6.109 14.293 62.457 1.00 45.00 142 VAL C C 1
ATOM 3522 O O . VAL C 1 144 ? 5.770 13.718 61.402 1.00 45.02 142 VAL C O 1
ATOM 3526 N N . ALA C 1 145 ? 6.455 15.577 62.492 1.00 44.48 143 ALA C N 1
ATOM 3527 C CA . ALA C 1 145 ? 6.321 16.427 61.319 1.00 44.31 143 ALA C CA 1
ATOM 3528 C C . ALA C 1 145 ? 7.212 15.975 60.152 1.00 44.20 143 ALA C C 1
ATOM 3529 O O . ALA C 1 145 ? 6.792 16.063 58.998 1.00 43.77 143 ALA C O 1
ATOM 3531 N N . ASP C 1 146 ? 8.442 15.528 60.444 1.00 43.72 144 ASP C N 1
ATOM 3532 C CA . ASP C 1 146 ? 9.319 14.944 59.397 1.00 43.79 144 ASP C CA 1
ATOM 3533 C C . ASP C 1 146 ? 9.114 13.426 59.266 1.00 43.00 144 ASP C C 1
ATOM 3534 O O . ASP C 1 146 ? 9.114 12.721 60.260 1.00 41.40 144 ASP C O 1
ATOM 3539 N N . ALA C 1 147 ? 8.988 12.918 58.043 1.00 42.31 145 ALA C N 1
ATOM 3540 C CA . ALA C 1 147 ? 8.499 11.547 57.849 1.00 42.25 145 ALA C CA 1
ATOM 3541 C C . ALA C 1 147 ? 9.413 10.383 58.290 1.00 41.90 145 ALA C C 1
ATOM 3542 O O . ALA C 1 147 ? 8.919 9.334 58.798 1.00 42.17 145 ALA C O 1
ATOM 3544 N N . ASP C 1 148 ? 10.711 10.561 58.053 1.00 41.38 146 ASP C N 1
ATOM 3545 C CA . ASP C 1 148 ? 11.786 9.643 58.534 1.00 40.65 146 ASP C CA 1
ATOM 3546 C C . ASP C 1 148 ? 11.612 9.498 60.064 1.00 37.22 146 ASP C C 1
ATOM 3547 O O . ASP C 1 148 ? 11.454 8.392 60.655 1.00 36.67 146 ASP C O 1
ATOM 3552 N N . VAL C 1 149 ? 11.585 10.668 60.685 1.00 32.91 147 VAL C N 1
ATOM 3553 C CA . VAL C 1 149 ? 11.524 10.763 62.113 1.00 29.94 147 VAL C CA 1
ATOM 3554 C C . VAL C 1 149 ? 10.183 10.226 62.626 1.00 26.56 147 VAL C C 1
ATOM 3555 O O . VAL C 1 149 ? 10.125 9.545 63.634 1.00 24.69 147 VAL C O 1
ATOM 3559 N N . ALA C 1 150 ? 9.107 10.551 61.922 1.00 24.56 148 ALA C N 1
ATOM 3560 C CA . ALA C 1 150 ? 7.756 10.181 62.399 1.00 24.18 148 ALA C CA 1
ATOM 3561 C C . ALA C 1 150 ? 7.561 8.688 62.666 1.00 24.10 148 ALA C C 1
ATOM 3562 O O . ALA C 1 150 ? 6.876 8.301 63.612 1.00 22.65 148 ALA C O 1
ATOM 3564 N N . ALA C 1 151 ? 8.087 7.830 61.822 1.00 23.49 149 ALA C N 1
ATOM 3565 C CA . ALA C 1 151 ? 7.880 6.401 62.038 1.00 23.97 149 ALA C CA 1
ATOM 3566 C C . ALA C 1 151 ? 8.553 5.985 63.338 1.00 23.14 149 ALA C C 1
ATOM 3567 O O . ALA C 1 151 ? 7.988 5.221 64.157 1.00 22.94 149 ALA C O 1
ATOM 3569 N N . VAL C 1 152 ? 9.748 6.513 63.558 1.00 21.25 150 VAL C N 1
ATOM 3570 C CA . VAL C 1 152 ? 10.489 6.140 64.777 1.00 20.92 150 VAL C CA 1
ATOM 3571 C C . VAL C 1 152 ? 9.698 6.634 65.979 1.00 21.11 150 VAL C C 1
ATOM 3572 O O . VAL C 1 152 ? 9.504 5.897 66.945 1.00 21.90 150 VAL C O 1
ATOM 3576 N N . VAL C 1 153 ? 9.233 7.879 65.946 1.00 21.55 151 VAL C N 1
ATOM 3577 C CA . VAL C 1 153 ? 8.410 8.442 67.016 1.00 21.78 151 VAL C CA 1
ATOM 3578 C C . VAL C 1 153 ? 7.196 7.525 67.300 1.00 21.18 151 VAL C C 1
ATOM 3579 O O . VAL C 1 153 ? 6.899 7.206 68.451 1.00 22.25 151 VAL C O 1
ATOM 3583 N N . GLY C 1 154 ? 6.549 7.051 66.253 1.00 20.90 152 GLY C N 1
ATOM 3584 C CA . GLY C 1 154 ? 5.481 6.078 66.417 1.00 20.26 152 GLY C CA 1
ATOM 3585 C C . GLY C 1 154 ? 5.832 4.808 67.172 1.00 20.04 152 GLY C C 1
ATOM 3586 O O . GLY C 1 154 ? 5.068 4.333 68.026 1.00 21.60 152 GLY C O 1
ATOM 3587 N N . HIS C 1 155 ? 6.973 4.248 66.859 1.00 19.37 153 HIS C N 1
ATOM 3588 C CA . HIS C 1 155 ? 7.438 3.042 67.528 1.00 19.84 153 HIS C CA 1
ATOM 3589 C C . HIS C 1 155 ? 7.691 3.289 69.012 1.00 18.42 153 HIS C C 1
ATOM 3590 O O . HIS C 1 155 ? 7.378 2.432 69.844 1.00 17.72 153 HIS C O 1
ATOM 3597 N N . LEU C 1 156 ? 8.271 4.451 69.322 1.00 19.37 154 LEU C N 1
ATOM 3598 C CA . LEU C 1 156 ? 8.622 4.767 70.724 1.00 18.86 154 LEU C CA 1
ATOM 3599 C C . LEU C 1 156 ? 7.382 5.022 71.530 1.00 19.30 154 LEU C C 1
ATOM 3600 O O . LEU C 1 156 ? 7.229 4.545 72.679 1.00 18.72 154 LEU C O 1
ATOM 3605 N N . LEU C 1 157 ? 6.438 5.719 70.918 1.00 20.86 155 LEU C N 1
ATOM 3606 C CA . LEU C 1 157 ? 5.172 5.968 71.568 1.00 21.02 155 LEU C CA 1
ATOM 3607 C C . LEU C 1 157 ? 4.390 4.692 71.784 1.00 19.89 155 LEU C C 1
ATOM 3608 O O . LEU C 1 157 ? 3.762 4.476 72.841 1.00 19.23 155 LEU C O 1
ATOM 3613 N N . ALA C 1 158 ? 4.425 3.819 70.797 1.00 17.64 156 ALA C N 1
ATOM 3614 C CA . ALA C 1 158 ? 3.764 2.513 70.937 1.00 16.95 156 ALA C CA 1
ATOM 3615 C C . ALA C 1 158 ? 4.376 1.706 72.085 1.00 16.42 156 ALA C C 1
ATOM 3616 O O . ALA C 1 158 ? 3.649 1.130 72.872 1.00 16.61 156 ALA C O 1
ATOM 3618 N N . ALA C 1 159 ? 5.696 1.715 72.219 1.00 16.74 157 ALA C N 1
ATOM 3619 C CA . ALA C 1 159 ? 6.345 1.028 73.330 1.00 17.40 157 ALA C CA 1
ATOM 3620 C C . ALA C 1 159 ? 5.923 1.633 74.658 1.00 16.98 157 ALA C C 1
ATOM 3621 O O . ALA C 1 159 ? 5.578 0.895 75.607 1.00 16.47 157 ALA C O 1
ATOM 3623 N N . ALA C 1 160 ? 5.873 2.972 74.743 1.00 17.82 158 ALA C N 1
ATOM 3624 C CA . ALA C 1 160 ? 5.425 3.596 75.993 1.00 17.84 158 ALA C CA 1
ATOM 3625 C C . ALA C 1 160 ? 3.992 3.199 76.328 1.00 17.25 158 ALA C C 1
ATOM 3626 O O . ALA C 1 160 ? 3.671 2.965 77.472 1.00 17.71 158 ALA C O 1
ATOM 3628 N N . ARG C 1 161 ? 3.114 3.095 75.340 1.00 15.76 159 ARG C N 1
ATOM 3629 C CA . ARG C 1 161 ? 1.737 2.688 75.577 1.00 16.52 159 ARG C CA 1
ATOM 3630 C C . ARG C 1 161 ? 1.606 1.244 76.026 1.00 16.79 159 ARG C C 1
ATOM 3631 O O . ARG C 1 161 ? 0.700 0.926 76.786 1.00 16.12 159 ARG C O 1
ATOM 3639 N N . ARG C 1 162 ? 2.472 0.384 75.523 1.00 14.54 160 ARG C N 1
ATOM 3640 C CA . ARG C 1 162 ? 2.435 -1.031 75.929 1.00 14.13 160 ARG C CA 1
ATOM 3641 C C . ARG C 1 162 ? 3.040 -1.235 77.335 1.00 14.06 160 ARG C C 1
ATOM 3642 O O . ARG C 1 162 ? 2.767 -2.240 78.028 1.00 13.62 160 ARG C O 1
ATOM 3650 N N . LEU C 1 163 ? 3.953 -0.353 77.708 1.00 14.40 161 LEU C N 1
ATOM 3651 C CA . LEU C 1 163 ? 4.771 -0.522 78.923 1.00 14.19 161 LEU C CA 1
ATOM 3652 C C . LEU C 1 163 ? 4.424 0.419 80.098 1.00 15.72 161 LEU C C 1
ATOM 3653 O O . LEU C 1 163 ? 4.853 0.133 81.221 1.00 16.70 161 LEU C O 1
ATOM 3658 N N . GLY C 1 164 ? 3.630 1.468 79.848 1.00 15.17 162 GLY C N 1
ATOM 3659 C CA . GLY C 1 164 ? 3.376 2.509 80.853 1.00 16.16 162 GLY C CA 1
ATOM 3660 C C . GLY C 1 164 ? 1.932 2.809 81.040 1.00 18.03 162 GLY C C 1
ATOM 3661 O O . GLY C 1 164 ? 1.076 2.113 80.500 1.00 17.11 162 GLY C O 1
ATOM 3662 N N . THR C 1 165 ? 1.642 3.771 81.891 1.00 19.65 163 THR C N 1
ATOM 3663 C CA . THR C 1 165 ? 0.273 4.202 82.052 1.00 21.31 163 THR C CA 1
ATOM 3664 C C . THR C 1 165 ? 0.202 5.700 82.068 1.00 24.37 163 THR C C 1
ATOM 3665 O O . THR C 1 165 ? 1.191 6.354 82.389 1.00 21.47 163 THR C O 1
ATOM 3669 N N . GLN C 1 166 ? -0.935 6.233 81.648 1.00 27.16 164 GLN C N 1
ATOM 3670 C CA . GLN C 1 166 ? -1.047 7.678 81.453 1.00 31.79 164 GLN C CA 1
ATOM 3671 C C . GLN C 1 166 ? -1.812 8.268 82.600 1.00 35.10 164 GLN C C 1
ATOM 3672 O O . GLN C 1 166 ? -2.947 8.692 82.415 1.00 38.39 164 GLN C O 1
ATOM 3674 N N . MET C 1 167 ? -1.257 8.191 83.802 1.00 38.13 165 MET C N 1
ATOM 3675 C CA . MET C 1 167 ? -1.482 9.236 84.834 1.00 40.95 165 MET C CA 1
ATOM 3676 C C . MET C 1 167 ? -2.944 9.578 85.161 1.00 41.38 165 MET C C 1
ATOM 3677 O O . MET C 1 167 ? -3.445 10.621 84.744 1.00 41.66 165 MET C O 1
#

Radius of gyration: 21.53 Å; Cα contacts (8 Å, |Δi|>4): 1165; chains: 3; bounding box: 55×55×52 Å

Organism: Mycobacterium tuberculosis (strain CDC 1551 / Oshkosh) (NCBI:txid83331)

B-factor: mean 25.95, std 8.85, range [13.18, 72.95]

Foldseek 3Di:
DPCDPVVVVVVVVVLVVVLVVQCFVCLLVLNLQSNLVLADQQAWEAEPQWIFTGSVLSSVLSNLLVVQFHWTWDWADWDWDDDPFKIWTKIWIWIWGQFPVGIDTQFTFMWTFIWGADPNHIHTRYIYTYTDADPVCRVDDPQCVDPSSNVSVVSSVVSRVVRTDGHPD/DVVVVVVLVVVLVVQCFVCLQVLNLLSNLVLADQQAWEAEPQWIFTGSVLSSLLSNLLVVFWHWTWDWAPWDWDDDPFKIWTKIWIWIWTQFPVGIDTQFTFMWTFIWGADPRHIHTRYIYTDTDADPVDRVDDVNPPDVRRVVSVVSSVVSRVVRTDGDD/DVVVVVLVVVLVVQCFVCLQVLNLLSNLVLADQFAWEDEPQWIFTGSVLSSLLSNLLVVQFHWTWDWAPWDWDDDPFKIWTKTWIWIWGQFPVGIHTQFTFMWTFIWGQDPHHIHTRYIYTDTDADPPPNPDDPNLPDPRRNVSVVSSVVSSVVRGHRD

Nearest PDB structures (foldseek):
  2chc-assembly1_A  TM=1.001E+00  e=8.346E-32  Mycobacterium tuberculosis H37Rv
  2chc-assembly1_C  TM=1.001E+00  e=4.016E-31  Mycobacterium tuberculosis H37Rv
  2rgq-assembly1_A  TM=8.178E-01  e=8.558E-10  Nostoc punctiforme PCC 73102
  2rfr-assembly1_A  TM=8.112E-01  e=1.824E-09  Novosphingobium aromaticivorans DSM 12444
  3rob-assembly2_D  TM=8.595E-01  e=2.480E-06  Planctopirus limnophila DSM 3776

Solvent-accessible surface area: 19360 Å² total; per-residue (Å²): 86,104,119,19,106,83,14,101,71,40,28,25,15,16,114,0,38,32,2,4,3,79,4,0,0,11,6,10,56,72,61,6,83,22,0,0,19,0,0,14,96,106,0,0,9,7,27,103,33,48,13,0,132,8,48,81,20,0,81,89,10,4,52,22,7,20,159,28,3,65,3,8,18,1,7,7,11,32,48,21,94,17,110,56,83,63,1,71,12,68,0,0,1,6,10,1,5,10,8,84,58,2,8,50,12,14,5,0,0,9,2,69,8,113,1,47,44,89,150,57,56,8,62,0,6,35,0,100,32,40,72,15,31,35,60,96,50,99,82,40,80,7,10,39,46,50,85,46,5,32,58,16,45,40,105,20,35,28,7,0,159,196,48,14,95,129,72,120,147,138,65,54,10,21,24,2,69,0,38,11,3,4,3,84,5,0,0,11,7,10,52,72,62,8,99,19,1,4,18,0,0,30,74,69,0,0,10,16,17,78,39,53,7,0,126,10,79,105,19,0,39,76,9,4,53,12,7,18,151,31,4,63,4,7,18,2,8,8,11,32,62,24,131,38,103,55,85,73,2,85,7,60,0,0,0,6,7,1,1,12,10,87,45,5,19,51,10,12,4,0,0,9,2,61,4,114,1,58,44,55,156,57,38,7,76,1,6,36,1,88,32,106,37,8,31,19,63,98,55,103,100,53,48,5,17,68,39,28,85,54,4,24,61,19,6,37,106,16,33,52,5,0,133,141,37,16,94,74,99,160,100,61,28,25,42,3,90,1,38,23,1,3,3,59,5,0,9,15,6,11,62,67,60,6,98,22,3,4,15,0,0,26,111,67,1,0,8,13,26,100,28,60,19,0,130,9,69,96,20,0,93,87,12,2,40,19,8,21,157,30,2,62,4,8,19,2,7,7,11,35,49,19,135,44,117,53,85,79,2,62,13,70,0,0,0,6,12,0,3,9,8,73,47,3,13,38,13,12,6,0,0,6,2,68,9,128,1,64,41,48,157,54,83,4,65,0,14,34,1,94,27,42,54,16,49,21,61,100,38,106,77,50,40,7,38,76,46,36,86,62,4,26,60,19,12,36,103,19,53,27,6,0,149,196,51,12,96,60,145

Secondary structure (DSSP, 8-state):
--S-HHHHHHHHHHHHHHHHHHHHHHHTTT-HHHHHTTEEEEEEEEETTEEEESHHHHHHHHHHHHHH----EEEEEEEEEEETTEEEEEEEEEEEEEETTEEEEEEEEEEEEEEEEETTEEEEEEEEEEE---SS-TTS-GGGGSHHHHHHHHHHHHHHHHH-EE---/-HHHHHHHHHHHHHHHHHHHHTT-HHHHHTTEEEEEEEEETTEEEESHHHHHHHHHHHHHH--S-EEEEEEEEEEETTEEEEEEEEEEEEEETTEEEEEEEEEEEEEEEEETTEEEEEEEEEEE---SS-TTS-GGGSSHHHHHHHHHHHHHHHHH-EE--/-HHHHHHHHHHHHHHHHHHHTT-HHHHHTTEEEEEEEEETTEEEESHHHHHHHHHHHHHH--S-EEEEEEEEEEETTEEEEEEEEEEEEEETTEEEEEEEEEEEEEEEEETTEEEEEEEEEEE--BTTBTTS-GGGSSHHHHHHHHHHHHHHHHH-B--

CATH classification: 3.10.450.50